Protein AF-A0A7C5TLY7-F1 (afdb_monomer_lite)

pLDDT: mean 84.55, std 11.21, range [26.48, 98.06]

Secondary structure (DSSP, 8-state):
--TTHHHHHHHHHHEEETTEE-PPPSEEEE-SSGGG--S--EEE-SSS-----SEEEE-TT--SEEEE-SSEEEEETT-BHHHHHHH-TTBS----TTSBHHHHHHHT---TTHHHHSSHHHHEEEEEEEETTEEEEESPPTT-EEEEEEEEB--S--EEEEEEES-HHHHHHHHHHHHH-SS---SEEEEEEETTEEEEEEEE-GGGHHHHHHHHTTS---EE---SSS--TTTTT--SEEEEEEEEGGGGGGGHHHHT-TT-EEEEEE-SSEEEEEEEESS-----TT-EE-TTSPPTTS--TTTT-----HHHHH-HHHHHHT-GGGSHHHHHHHTTSTT--GGGG-------HHHHH-TT---HHHHHHHH-------------PPPPSEEEEEEHHHHTTTHHHHHHHHHHHHHTT--PEEEEESS-HHHHHHHTS--HHHHHHHTT-SEEEES-HHHHHHHHTTS-GGGEEEHHHHHHHHHHHH-TT--EE--GGG--TTPPP--HHHHHHH----------SEES-HHHHHHH-PPBHHHHHHHHHHHHHHHHHHHHHHHHHHHHHHHHTSHHHHHHTTTT-HHHHHHHHHHHHHHHTTTS-HHHHHHHHHHHHHH----HHHHHHHHHHHHHHHH--

Radius of gyration: 35.43 Å; chains: 1; bounding box: 107×59×81 Å

Structure (mmCIF, N/CA/C/O backbone):
data_AF-A0A7C5TLY7-F1
#
_entry.id   AF-A0A7C5TLY7-F1
#
loop_
_atom_site.group_PDB
_atom_site.id
_atom_site.type_symbol
_atom_site.label_atom_id
_atom_site.label_alt_id
_atom_site.label_comp_id
_atom_site.label_asym_id
_atom_site.label_entity_id
_atom_site.label_seq_id
_atom_site.pdbx_PDB_ins_code
_atom_site.Cartn_x
_atom_site.Cartn_y
_atom_site.Cartn_z
_atom_site.occupancy
_atom_site.B_iso_or_equiv
_atom_site.auth_seq_id
_atom_site.auth_comp_id
_atom_site.auth_asym_id
_atom_site.auth_atom_id
_atom_site.pdbx_PDB_model_num
ATOM 1 N N . MET A 1 1 ? -10.558 24.326 1.376 1.00 35.31 1 MET A N 1
ATOM 2 C CA . MET A 1 1 ? -9.229 23.763 1.698 1.00 35.31 1 MET A CA 1
ATOM 3 C C . MET A 1 1 ? -8.296 24.940 1.876 1.00 35.31 1 MET A C 1
ATOM 5 O O . MET A 1 1 ? -8.363 25.854 1.062 1.00 35.31 1 MET A O 1
ATOM 9 N N . SER A 1 2 ? -7.577 25.004 2.993 1.00 26.48 2 SER A N 1
ATOM 10 C CA . SER A 1 2 ? -6.735 26.161 3.307 1.00 26.48 2 SER A CA 1
ATOM 11 C C . SER A 1 2 ? -5.503 26.171 2.396 1.00 26.48 2 SER A C 1
ATOM 13 O O . SER A 1 2 ? -5.090 25.122 1.907 1.00 26.48 2 SER A O 1
ATOM 15 N N . ALA A 1 3 ? -4.905 27.339 2.152 1.00 28.67 3 ALA A N 1
ATOM 16 C CA . ALA A 1 3 ? -3.734 27.480 1.280 1.00 28.67 3 ALA A CA 1
ATOM 17 C C . ALA A 1 3 ? -2.500 26.662 1.738 1.00 28.67 3 ALA A C 1
ATOM 19 O O . ALA A 1 3 ? -1.598 26.437 0.935 1.00 28.67 3 ALA A O 1
ATOM 20 N N . ASN A 1 4 ? -2.484 26.164 2.983 1.00 44.75 4 ASN A N 1
ATOM 21 C CA . ASN A 1 4 ? -1.400 25.342 3.530 1.00 44.75 4 ASN A CA 1
ATOM 22 C C . ASN A 1 4 ? -1.523 23.844 3.189 1.00 44.75 4 ASN A C 1
ATOM 24 O O . ASN A 1 4 ? -0.493 23.181 3.055 1.00 44.75 4 ASN A O 1
ATOM 28 N N . ASP A 1 5 ? -2.739 23.323 2.964 1.00 48.47 5 ASP A N 1
ATOM 29 C CA . ASP A 1 5 ? -2.982 21.889 2.701 1.00 48.47 5 ASP A CA 1
ATOM 30 C C . ASP A 1 5 ? -2.356 21.413 1.369 1.00 48.47 5 ASP A C 1
ATOM 32 O O . ASP A 1 5 ? -2.037 20.239 1.192 1.00 48.47 5 ASP A O 1
ATOM 36 N N . ASN A 1 6 ? -2.134 22.331 0.419 1.00 60.34 6 ASN A N 1
ATOM 37 C CA . ASN A 1 6 ? -1.507 22.015 -0.869 1.00 60.34 6 ASN A CA 1
ATOM 38 C C . ASN A 1 6 ? 0.019 21.844 -0.779 1.00 60.34 6 ASN A C 1
ATOM 40 O O . ASN A 1 6 ? 0.610 21.280 -1.694 1.00 60.34 6 ASN A O 1
ATOM 44 N N . SER A 1 7 ? 0.676 22.316 0.285 1.00 73.69 7 SER A N 1
ATOM 45 C CA . SER A 1 7 ? 2.145 22.331 0.344 1.00 73.69 7 SER A CA 1
ATOM 46 C C . SER A 1 7 ? 2.754 20.926 0.422 1.00 73.69 7 SER A C 1
ATOM 48 O O . SER A 1 7 ? 3.682 20.627 -0.325 1.00 73.69 7 SER A O 1
ATOM 50 N N . LEU A 1 8 ? 2.198 20.040 1.258 1.00 80.19 8 LEU A N 1
ATOM 51 C CA . LEU A 1 8 ? 2.681 18.663 1.422 1.00 80.19 8 LEU A CA 1
ATOM 52 C C . LEU A 1 8 ? 2.374 17.790 0.203 1.00 80.19 8 LEU A C 1
ATOM 54 O O . LEU A 1 8 ? 3.211 16.989 -0.211 1.00 80.19 8 LEU A O 1
ATOM 58 N N . GLU A 1 9 ? 1.194 17.962 -0.396 1.00 85.31 9 GLU A N 1
ATOM 59 C CA . GLU A 1 9 ? 0.837 17.260 -1.630 1.00 85.31 9 GLU A CA 1
ATOM 60 C C . GLU A 1 9 ? 1.815 17.636 -2.749 1.00 85.31 9 GLU A C 1
ATOM 62 O O . GLU A 1 9 ? 2.438 16.750 -3.331 1.00 85.31 9 GLU A O 1
ATOM 67 N N . LEU A 1 10 ? 2.026 18.935 -3.001 1.00 88.69 10 LEU A N 1
ATOM 68 C CA . LEU A 1 10 ? 2.989 19.406 -4.003 1.00 88.69 10 LEU A CA 1
ATOM 69 C C . LEU A 1 10 ? 4.418 18.950 -3.669 1.00 88.69 10 LEU A C 1
ATOM 71 O O . LEU A 1 10 ? 5.138 18.508 -4.565 1.00 88.69 10 LEU A O 1
ATOM 75 N N . ALA A 1 11 ? 4.810 18.975 -2.390 1.00 87.12 11 ALA A N 1
ATOM 76 C CA . ALA A 1 11 ? 6.099 18.466 -1.930 1.00 87.12 11 ALA A CA 1
ATOM 77 C C . ALA A 1 11 ? 6.340 17.010 -2.312 1.00 87.12 11 ALA A C 1
ATOM 79 O O . ALA A 1 11 ? 7.421 16.679 -2.798 1.00 87.12 11 ALA A O 1
ATOM 80 N N . PHE A 1 12 ? 5.335 16.147 -2.180 1.00 88.56 12 PHE A N 1
ATOM 81 C CA . PHE A 1 12 ? 5.493 14.757 -2.584 1.00 88.56 12 PHE A CA 1
ATOM 82 C C . PHE A 1 12 ? 5.799 14.606 -4.074 1.00 88.56 12 PHE A C 1
ATOM 84 O O . PHE A 1 12 ? 6.641 13.793 -4.449 1.00 88.56 12 PHE A O 1
ATOM 91 N N . TYR A 1 13 ? 5.168 15.394 -4.943 1.00 90.62 13 TYR A N 1
ATOM 92 C CA . TYR A 1 13 ? 5.462 15.330 -6.377 1.00 90.62 13 TYR A CA 1
ATOM 93 C C . TYR A 1 13 ? 6.827 15.924 -6.744 1.00 90.62 13 TYR A C 1
ATOM 95 O O . TYR A 1 13 ? 7.353 15.591 -7.805 1.00 90.62 13 TYR A O 1
ATOM 103 N N . GLY A 1 14 ? 7.433 16.721 -5.858 1.00 88.94 14 GLY A N 1
ATOM 104 C CA . GLY A 1 14 ? 8.841 17.112 -5.947 1.00 88.94 14 GLY A CA 1
ATOM 105 C C . GLY A 1 14 ? 9.812 15.944 -5.730 1.00 88.94 14 GLY A C 1
ATOM 106 O O . GLY A 1 14 ? 10.929 15.976 -6.243 1.00 88.94 14 GLY A O 1
ATOM 107 N N . LEU A 1 15 ? 9.407 14.872 -5.041 1.00 89.06 15 LEU A N 1
ATOM 108 C CA . LEU A 1 15 ? 10.236 13.683 -4.835 1.00 89.06 15 LEU A CA 1
ATOM 109 C C . LEU A 1 15 ? 10.313 12.850 -6.123 1.00 89.06 15 LEU A C 1
ATOM 111 O O . LEU A 1 15 ? 9.404 12.074 -6.425 1.00 89.06 15 LEU A O 1
ATOM 115 N N . LEU A 1 16 ? 11.386 13.006 -6.899 1.00 88.62 16 LEU A N 1
ATOM 116 C CA . LEU A 1 16 ? 11.549 12.373 -8.215 1.00 88.62 16 LEU A CA 1
ATOM 117 C C . LEU A 1 16 ? 11.904 10.888 -8.116 1.00 88.62 16 LEU A C 1
ATOM 119 O O . LEU A 1 16 ? 11.480 10.112 -8.963 1.00 88.62 16 LEU A O 1
ATOM 123 N N . ASN A 1 17 ? 12.666 10.509 -7.093 1.00 89.06 17 ASN A N 1
ATOM 124 C CA . ASN A 1 17 ? 12.927 9.134 -6.663 1.00 89.06 17 ASN A CA 1
ATOM 125 C C . ASN A 1 17 ? 13.324 9.148 -5.175 1.00 89.06 17 ASN A C 1
ATOM 127 O O . ASN A 1 17 ? 13.222 10.188 -4.527 1.00 89.06 17 ASN A O 1
ATOM 131 N N . LYS A 1 18 ? 13.778 8.025 -4.607 1.00 87.06 18 LYS A N 1
ATOM 132 C CA . LYS A 1 18 ? 14.022 7.919 -3.154 1.00 87.06 18 LYS A CA 1
ATOM 133 C C . LYS A 1 18 ? 15.188 8.778 -2.666 1.00 87.06 18 LYS A C 1
ATOM 135 O O . LYS A 1 18 ? 15.252 9.093 -1.478 1.00 87.06 18 LYS A O 1
ATOM 140 N N . THR A 1 19 ? 16.097 9.167 -3.555 1.00 86.44 19 THR A N 1
ATOM 141 C CA . THR A 1 19 ? 17.291 9.942 -3.206 1.00 86.44 19 THR A CA 1
ATOM 142 C C . THR A 1 19 ? 17.411 11.256 -3.975 1.00 86.44 19 THR A C 1
ATOM 144 O O . THR A 1 19 ? 18.463 11.892 -3.953 1.00 86.44 19 THR A O 1
ATOM 147 N N . ARG A 1 20 ? 16.361 11.681 -4.686 1.00 86.62 20 ARG A N 1
ATOM 148 C CA . ARG A 1 20 ? 16.367 12.906 -5.487 1.00 86.62 20 ARG A CA 1
ATOM 149 C C . ARG A 1 20 ? 15.086 13.698 -5.288 1.00 86.62 20 ARG A C 1
ATOM 151 O O . ARG A 1 20 ? 13.998 13.257 -5.657 1.00 86.62 20 ARG A O 1
ATOM 158 N N . PHE A 1 21 ? 15.254 14.919 -4.796 1.00 87.06 21 PHE A N 1
ATOM 159 C CA . PHE A 1 21 ? 14.197 15.914 -4.694 1.00 87.06 21 PHE A CA 1
ATOM 160 C C . PHE A 1 21 ? 14.396 16.983 -5.776 1.00 87.06 21 PHE A C 1
ATOM 162 O O . PHE A 1 21 ? 15.468 17.576 -5.893 1.00 87.06 21 PHE A O 1
ATOM 169 N N . GLY A 1 22 ? 13.392 17.164 -6.627 1.00 86.75 22 GLY A N 1
ATOM 170 C CA . GLY A 1 22 ? 13.337 18.182 -7.669 1.00 86.75 22 GLY A CA 1
ATOM 171 C C . GLY A 1 22 ? 12.636 19.463 -7.202 1.00 86.75 22 GLY A C 1
ATOM 172 O O . GLY A 1 22 ? 12.257 19.581 -6.037 1.00 86.75 22 GLY A O 1
ATOM 173 N N . PRO A 1 23 ? 12.445 20.440 -8.105 1.00 87.56 23 PRO A N 1
ATOM 174 C CA . PRO A 1 23 ? 11.638 21.617 -7.806 1.00 87.56 23 PRO A CA 1
ATOM 175 C C . PRO A 1 23 ? 10.185 21.224 -7.512 1.00 87.56 23 PRO A C 1
ATOM 177 O O . PRO A 1 23 ? 9.646 20.295 -8.117 1.00 87.56 23 PRO A O 1
ATOM 180 N N . LEU A 1 24 ? 9.549 21.961 -6.600 1.00 89.44 24 LEU A N 1
ATOM 181 C CA . LEU A 1 24 ? 8.135 21.778 -6.288 1.00 89.44 24 LEU A CA 1
ATOM 182 C C . LEU A 1 24 ? 7.269 22.162 -7.495 1.00 89.44 24 LEU A C 1
ATOM 184 O O . LEU A 1 24 ? 7.460 23.253 -8.044 1.00 89.44 24 LEU A O 1
ATOM 188 N N . PRO A 1 25 ? 6.297 21.326 -7.895 1.00 92.19 25 PRO A N 1
ATOM 189 C CA . PRO A 1 25 ? 5.330 21.731 -8.896 1.00 92.19 25 PRO A CA 1
ATOM 190 C C . PRO A 1 25 ? 4.459 22.870 -8.365 1.00 92.19 25 PRO A C 1
ATOM 192 O O . PRO A 1 25 ? 4.161 22.958 -7.174 1.00 92.19 25 PRO A O 1
ATOM 195 N N . LYS A 1 26 ? 3.999 23.725 -9.276 1.00 92.75 26 LYS A N 1
ATOM 196 C CA . LYS A 1 26 ? 2.986 24.749 -8.996 1.00 92.75 26 LYS A CA 1
ATOM 197 C C . LYS A 1 26 ? 1.581 24.150 -8.986 1.00 92.75 26 LYS A C 1
ATOM 199 O O . LYS A 1 26 ? 0.688 24.685 -8.332 1.00 92.75 26 LYS A O 1
ATOM 204 N N . LYS A 1 27 ? 1.373 23.061 -9.734 1.00 93.06 27 LYS A N 1
ATOM 205 C CA . LYS A 1 27 ? 0.065 22.439 -9.936 1.00 93.06 27 LYS A CA 1
ATOM 206 C C . LYS A 1 27 ? 0.186 20.931 -10.124 1.00 93.06 27 LYS A C 1
ATOM 208 O O . LYS A 1 27 ? 1.046 20.459 -10.860 1.00 93.06 27 LYS A O 1
ATOM 213 N N . VAL A 1 28 ? -0.734 20.192 -9.512 1.00 93.00 28 VAL A N 1
ATOM 214 C CA . VAL A 1 28 ? -0.932 18.757 -9.746 1.00 93.00 28 VAL A CA 1
ATOM 215 C C . VAL A 1 28 ? -2.353 18.539 -10.254 1.00 93.00 28 VAL A C 1
ATOM 217 O O . VAL A 1 28 ? -3.309 19.047 -9.668 1.00 93.00 28 VAL A O 1
ATOM 220 N N . VAL A 1 29 ? -2.493 17.782 -11.338 1.00 93.88 29 VAL A N 1
ATOM 221 C CA . VAL A 1 29 ? -3.773 17.386 -11.931 1.00 93.88 29 VAL A CA 1
ATOM 222 C C . VAL A 1 29 ? -3.939 15.884 -11.741 1.00 93.88 29 VAL A C 1
ATOM 224 O O . VAL A 1 29 ? -3.184 15.107 -12.318 1.00 93.88 29 VAL A O 1
ATOM 227 N N . LYS A 1 30 ? -4.924 15.469 -10.938 1.00 92.69 30 LYS A N 1
ATOM 228 C CA . LYS A 1 30 ? -5.312 14.055 -10.825 1.00 92.69 30 LYS A CA 1
ATOM 229 C C . LYS A 1 30 ? -6.081 13.661 -12.080 1.00 92.69 30 LYS A C 1
ATOM 231 O O . LYS A 1 30 ? -7.150 14.215 -12.328 1.00 92.69 30 LYS A O 1
ATOM 236 N N . VAL A 1 31 ? -5.524 12.751 -12.871 1.00 94.00 31 VAL A N 1
ATOM 237 C CA . VAL A 1 31 ? -6.080 12.385 -14.175 1.00 94.00 31 VAL A CA 1
ATOM 238 C C . VAL A 1 31 ? -7.080 11.249 -14.022 1.00 94.00 31 VAL A C 1
ATOM 240 O O . VAL A 1 31 ? -6.763 10.172 -13.523 1.00 94.00 31 VAL A O 1
ATOM 243 N N . SER A 1 32 ? -8.288 11.488 -14.512 1.00 89.38 32 SER A N 1
ATOM 244 C CA . SER A 1 32 ? -9.368 10.505 -14.614 1.00 89.38 32 SER A CA 1
ATOM 245 C C . SER A 1 32 ? -9.786 10.255 -16.065 1.00 89.38 32 SER A C 1
ATOM 247 O O . SER A 1 32 ? -10.330 9.199 -16.389 1.00 89.38 32 SER A O 1
ATOM 249 N N . SER A 1 33 ? -9.505 11.213 -16.952 1.00 90.00 33 SER A N 1
ATOM 250 C CA . SER A 1 33 ? -9.880 11.190 -18.360 1.00 90.00 33 SER A CA 1
ATOM 251 C C . SER A 1 33 ? -8.874 11.947 -19.230 1.00 90.00 33 SER A C 1
ATOM 253 O O . SER A 1 33 ? -8.127 12.800 -18.756 1.00 90.00 33 SER A O 1
ATOM 255 N N . GLU A 1 34 ? -8.908 11.702 -20.539 1.00 85.56 34 GLU A N 1
ATOM 256 C CA . GLU A 1 34 ? -8.089 12.435 -21.517 1.00 85.56 34 GLU A CA 1
ATOM 257 C C . GLU A 1 34 ? -8.422 13.939 -21.572 1.00 85.56 34 GLU A C 1
ATOM 259 O O . GLU A 1 34 ? -7.582 14.746 -21.958 1.00 85.56 34 GLU A O 1
ATOM 264 N N . SER A 1 35 ? -9.620 14.346 -21.137 1.00 88.25 35 SER A N 1
ATOM 265 C CA . SER A 1 35 ? -10.027 15.760 -21.102 1.00 88.25 35 SER A CA 1
ATOM 266 C C . SER A 1 35 ? -9.387 16.578 -19.970 1.00 88.25 35 SER A C 1
ATOM 268 O O . SER A 1 35 ? -9.489 17.808 -19.955 1.00 88.25 35 SER A O 1
ATOM 270 N N . ASP A 1 36 ? -8.705 15.914 -19.032 1.00 92.00 36 ASP A N 1
ATOM 271 C CA . ASP A 1 36 ? -8.017 16.576 -17.920 1.00 92.00 36 ASP A CA 1
ATOM 272 C C . ASP A 1 36 ? -6.729 17.290 -18.378 1.00 92.00 36 ASP A C 1
ATOM 274 O O . ASP A 1 36 ? -6.246 18.198 -17.697 1.00 92.00 36 ASP A O 1
ATOM 278 N N . PHE A 1 37 ? -6.206 16.935 -19.558 1.00 90.12 37 PHE A N 1
ATOM 279 C CA . PHE A 1 37 ? -5.012 17.526 -20.158 1.00 90.12 37 PHE A CA 1
ATOM 280 C C . PHE A 1 37 ? -5.335 18.835 -20.877 1.00 90.12 37 PHE A C 1
ATOM 282 O O . PHE A 1 37 ? -6.024 18.853 -21.895 1.00 90.12 37 PHE A O 1
ATOM 289 N N . LYS A 1 38 ? -4.832 19.948 -20.336 1.00 87.00 38 LYS A N 1
ATOM 290 C CA . LYS A 1 38 ? -5.176 21.307 -20.803 1.00 87.00 38 LYS A CA 1
ATOM 291 C C . LYS A 1 38 ? -3.969 22.178 -21.125 1.00 87.00 38 LYS A C 1
ATOM 293 O O . LYS A 1 38 ? -4.093 23.152 -21.856 1.00 87.00 38 LYS A O 1
ATOM 298 N N . GLU A 1 39 ? -2.818 21.843 -20.562 1.00 90.56 39 GLU A N 1
ATOM 299 C CA . GLU A 1 39 ? -1.574 22.603 -20.674 1.00 90.56 39 GLU A CA 1
ATOM 300 C C . GLU A 1 39 ? -0.368 21.659 -20.653 1.00 90.56 39 GLU A C 1
ATOM 302 O O . GLU A 1 39 ? -0.497 20.491 -20.276 1.00 90.56 39 GLU A O 1
ATOM 307 N N . GLU A 1 40 ? 0.803 22.156 -21.050 1.00 90.81 40 GLU A N 1
ATOM 308 C CA . GLU A 1 40 ? 2.047 21.389 -20.967 1.00 90.81 40 GLU A CA 1
ATOM 309 C C . GLU A 1 40 ? 2.375 21.012 -19.519 1.00 90.81 40 GLU A C 1
ATOM 311 O O . GLU A 1 40 ? 2.157 21.782 -18.584 1.00 90.81 40 GLU A O 1
ATOM 316 N N . GLY A 1 41 ? 2.928 19.818 -19.335 1.00 93.38 41 GLY A N 1
ATOM 317 C CA . GLY A 1 41 ? 3.282 19.305 -18.021 1.00 93.38 41 GLY A CA 1
ATOM 318 C C . GLY A 1 41 ? 4.065 18.008 -18.118 1.00 93.38 41 GLY A C 1
ATOM 319 O O . GLY A 1 41 ? 4.460 17.579 -19.200 1.00 93.38 41 GLY A O 1
ATOM 320 N N . VAL A 1 42 ? 4.280 17.374 -16.971 1.00 94.56 42 VAL A N 1
ATOM 321 C CA . VAL A 1 42 ? 5.023 16.116 -16.862 1.00 94.56 42 VAL A CA 1
ATOM 322 C C . VAL A 1 42 ? 4.191 15.043 -16.163 1.00 94.56 42 VAL A C 1
ATOM 324 O O . VAL A 1 42 ? 3.345 15.377 -15.332 1.00 94.56 42 VAL A O 1
ATOM 327 N N . PRO A 1 43 ? 4.395 13.753 -16.466 1.00 94.88 43 PRO A N 1
ATOM 328 C CA . PRO A 1 43 ? 3.597 12.694 -15.871 1.00 94.88 43 PRO A CA 1
ATOM 329 C C . PRO A 1 43 ? 4.174 12.175 -14.548 1.00 94.88 43 PRO A C 1
ATOM 331 O O . PRO A 1 43 ? 5.388 12.157 -14.324 1.00 94.88 43 PRO A O 1
ATOM 334 N N . ARG A 1 44 ? 3.289 11.651 -13.697 1.00 94.50 44 ARG A N 1
ATOM 335 C CA . ARG A 1 44 ? 3.612 10.798 -12.549 1.00 94.50 44 ARG A CA 1
ATOM 336 C C . ARG A 1 44 ? 2.815 9.504 -12.660 1.00 94.50 44 ARG A C 1
ATOM 338 O O . ARG A 1 44 ? 1.607 9.517 -12.456 1.00 94.50 44 ARG A O 1
ATOM 345 N N . PHE A 1 45 ? 3.479 8.393 -12.967 1.00 94.06 45 PHE A N 1
ATOM 346 C CA . PHE A 1 45 ? 2.797 7.101 -13.100 1.00 94.06 45 PHE A CA 1
ATOM 347 C C . PHE A 1 45 ? 2.879 6.237 -11.844 1.00 94.06 45 PHE A C 1
ATOM 349 O O . PHE A 1 45 ? 2.008 5.405 -11.618 1.00 94.06 45 PHE A O 1
ATOM 356 N N . GLU A 1 46 ? 3.902 6.434 -11.010 1.00 92.19 46 GLU A N 1
ATOM 357 C CA . GLU A 1 46 ? 4.104 5.677 -9.778 1.00 92.19 46 GLU A CA 1
ATOM 358 C C . GLU A 1 46 ? 4.517 6.584 -8.619 1.00 92.19 46 GLU A C 1
ATOM 360 O O . GLU A 1 46 ? 4.916 7.733 -8.781 1.00 92.19 46 GLU A O 1
ATOM 365 N N . ASN A 1 47 ? 4.453 6.053 -7.404 1.00 90.56 47 ASN A N 1
ATOM 366 C CA . ASN A 1 47 ? 4.886 6.763 -6.202 1.00 90.56 47 ASN A CA 1
ATOM 367 C C . ASN A 1 47 ? 6.407 6.903 -6.096 1.00 90.56 47 ASN A C 1
ATOM 369 O O . ASN A 1 47 ? 6.877 7.859 -5.491 1.00 90.56 47 ASN A O 1
ATOM 373 N N . PHE A 1 48 ? 7.167 5.973 -6.669 1.00 88.56 48 PHE A N 1
ATOM 374 C CA . PHE A 1 48 ? 8.617 5.861 -6.481 1.00 88.56 48 PHE A CA 1
ATOM 375 C C . PHE A 1 48 ? 9.463 6.526 -7.571 1.00 88.56 48 PHE A C 1
ATOM 377 O O . PHE A 1 48 ? 10.674 6.628 -7.398 1.00 88.56 48 PHE A O 1
ATOM 384 N N . ARG A 1 49 ? 8.856 6.963 -8.681 1.00 88.62 49 ARG A N 1
ATOM 385 C CA . ARG A 1 49 ? 9.559 7.637 -9.779 1.00 88.62 49 ARG A CA 1
ATOM 386 C C . ARG A 1 49 ? 8.692 8.712 -10.430 1.00 88.62 49 ARG A C 1
ATOM 388 O O . ARG A 1 49 ? 7.495 8.514 -10.621 1.00 88.62 49 ARG A O 1
ATOM 395 N N . GLY A 1 50 ? 9.291 9.846 -10.776 1.00 89.31 50 GLY A N 1
ATOM 396 C CA . GLY A 1 50 ? 8.613 10.969 -11.421 1.00 89.31 50 GLY A CA 1
ATOM 397 C C . GLY A 1 50 ? 9.559 11.872 -12.203 1.00 89.31 50 GLY A C 1
ATOM 398 O O . GLY A 1 50 ? 10.779 11.732 -12.136 1.00 89.31 50 GLY A O 1
ATOM 399 N N . ALA A 1 51 ? 8.978 12.808 -12.950 1.00 91.25 51 ALA A N 1
ATOM 400 C CA . ALA A 1 51 ? 9.703 13.814 -13.717 1.00 91.25 51 ALA A CA 1
ATOM 401 C C . ALA A 1 51 ? 9.511 15.220 -13.114 1.00 91.25 51 ALA A C 1
ATOM 403 O O . ALA A 1 51 ? 8.438 15.506 -12.582 1.00 91.25 51 ALA A O 1
ATOM 404 N N . PRO A 1 52 ? 10.529 16.099 -13.179 1.00 91.62 52 PRO A N 1
ATOM 405 C CA . PRO A 1 52 ? 10.417 17.468 -12.684 1.00 91.62 52 PRO A CA 1
ATOM 406 C C . PRO A 1 52 ? 9.623 18.347 -13.659 1.00 91.62 52 PRO A C 1
ATOM 408 O O . PRO A 1 52 ? 9.887 18.326 -14.859 1.00 91.62 52 PRO A O 1
ATOM 411 N N . GLY A 1 53 ? 8.698 19.162 -13.147 1.00 92.50 53 GLY A N 1
ATOM 412 C CA . GLY A 1 53 ? 7.925 20.111 -13.953 1.00 92.50 53 GLY A CA 1
ATOM 413 C C . GLY A 1 53 ? 7.006 20.999 -13.112 1.00 92.50 53 GLY A C 1
ATOM 414 O O . GLY A 1 53 ? 6.709 20.679 -11.964 1.00 92.50 53 GLY A O 1
ATOM 415 N N . GLU A 1 54 ? 6.559 22.127 -13.674 1.00 93.62 54 GLU A N 1
ATOM 416 C CA . GLU A 1 54 ? 5.655 23.053 -12.970 1.00 93.62 54 GLU A CA 1
ATOM 417 C C . GLU A 1 54 ? 4.225 22.506 -12.848 1.00 93.62 54 GLU A C 1
ATOM 419 O O . GLU A 1 54 ? 3.557 22.747 -11.841 1.00 93.62 54 GLU A O 1
ATOM 424 N N . VAL A 1 55 ? 3.769 21.760 -13.858 1.00 94.44 55 VAL A N 1
ATOM 425 C CA . VAL A 1 55 ? 2.475 21.071 -13.884 1.00 94.44 55 VAL A CA 1
ATOM 426 C C . VAL A 1 55 ? 2.736 19.573 -13.929 1.00 94.44 55 VAL A C 1
ATOM 428 O O . VAL A 1 55 ? 3.407 19.088 -14.840 1.00 94.44 55 VAL A O 1
ATOM 431 N N . VAL A 1 56 ? 2.204 18.840 -12.955 1.00 95.19 56 VAL A N 1
ATOM 432 C CA . VAL A 1 56 ? 2.330 17.381 -12.872 1.00 95.19 56 VAL A CA 1
ATOM 433 C C . VAL A 1 56 ? 0.968 16.733 -13.092 1.00 95.19 56 VAL A C 1
ATOM 435 O O . VAL A 1 56 ? 0.009 17.035 -12.386 1.00 95.19 56 VAL A O 1
ATOM 438 N N . TYR A 1 57 ? 0.888 15.816 -14.049 1.00 95.44 57 TYR A N 1
ATOM 439 C CA . TYR A 1 57 ? -0.275 14.969 -14.288 1.00 95.44 57 TYR A CA 1
ATOM 440 C C . TYR A 1 57 ? -0.107 13.649 -13.536 1.00 95.44 57 TYR A C 1
ATOM 442 O O . TYR A 1 57 ? 0.737 12.823 -13.885 1.00 95.44 57 TYR A O 1
ATOM 450 N N . ASP A 1 58 ? -0.901 13.455 -12.488 1.00 94.56 58 ASP A N 1
ATOM 451 C CA . ASP A 1 58 ? -0.929 12.226 -11.704 1.00 94.56 58 ASP A CA 1
ATOM 452 C C . ASP A 1 58 ? -1.784 11.164 -12.400 1.00 94.56 58 ASP A C 1
ATOM 454 O O . ASP A 1 58 ? -3.007 11.278 -12.479 1.00 94.56 58 ASP A O 1
ATOM 458 N N . LEU A 1 59 ? -1.106 10.139 -12.913 1.00 95.31 59 LEU A N 1
ATOM 459 C CA . LEU A 1 59 ? -1.648 9.063 -13.740 1.00 95.31 59 LEU A CA 1
ATOM 460 C C . LEU A 1 59 ? -1.747 7.729 -12.998 1.00 95.31 59 LEU A C 1
ATOM 462 O O . LEU A 1 59 ? -2.133 6.735 -13.609 1.00 95.31 59 LEU A O 1
ATOM 466 N N . ARG A 1 60 ? -1.431 7.687 -11.696 1.00 92.25 60 ARG A N 1
ATOM 467 C CA . ARG A 1 60 ? -1.460 6.448 -10.894 1.00 92.25 60 ARG A CA 1
ATOM 468 C C . ARG A 1 60 ? -2.830 5.762 -10.917 1.00 92.25 60 ARG A C 1
ATOM 470 O O . ARG A 1 60 ? -2.903 4.537 -10.973 1.00 92.25 60 ARG A O 1
ATOM 477 N N . ASP A 1 61 ? -3.901 6.553 -10.921 1.00 91.31 61 ASP A N 1
ATOM 478 C CA . ASP A 1 61 ? -5.281 6.056 -10.974 1.00 91.31 61 ASP A CA 1
ATOM 479 C C . ASP A 1 61 ? -5.833 5.958 -12.411 1.00 91.31 61 ASP A C 1
ATOM 481 O O . ASP A 1 61 ? -6.886 5.357 -12.638 1.00 91.31 61 ASP A O 1
ATOM 485 N N . PHE A 1 62 ? -5.106 6.467 -13.414 1.00 95.44 62 PHE A N 1
ATOM 486 C CA . PHE A 1 62 ? -5.464 6.356 -14.830 1.00 95.44 62 PHE A CA 1
ATOM 487 C C . PHE A 1 62 ? -5.023 4.999 -15.399 1.00 95.44 62 PHE A C 1
ATOM 489 O O . PHE A 1 62 ? -4.125 4.896 -16.239 1.00 95.44 62 PHE A O 1
ATOM 496 N N . LYS A 1 63 ? -5.660 3.932 -14.912 1.00 95.31 63 LYS A N 1
ATOM 497 C CA . LYS A 1 63 ? -5.314 2.534 -15.206 1.00 95.31 63 LYS A CA 1
ATOM 498 C C . LYS A 1 63 ? -6.491 1.708 -15.733 1.00 95.31 63 LYS A C 1
ATOM 500 O O . LYS A 1 63 ? -7.651 2.128 -15.669 1.00 95.31 63 LYS A O 1
ATOM 505 N N . GLY A 1 64 ? -6.180 0.533 -16.272 1.00 96.06 64 GLY A N 1
ATOM 506 C CA . GLY A 1 64 ? -7.133 -0.456 -16.768 1.00 96.06 64 GLY A CA 1
ATOM 507 C C . GLY A 1 64 ? -6.956 -0.799 -18.249 1.00 96.06 64 GLY A C 1
ATOM 508 O O . GLY A 1 64 ? -6.439 -0.010 -19.045 1.00 96.06 64 GLY A O 1
ATOM 509 N N . ILE A 1 65 ? -7.428 -1.991 -18.613 1.00 96.81 65 ILE A N 1
ATOM 510 C CA . ILE A 1 65 ? -7.508 -2.468 -19.997 1.00 96.81 65 ILE A CA 1
ATOM 511 C C . ILE A 1 65 ? -8.721 -1.822 -20.672 1.00 96.81 65 ILE A C 1
ATOM 513 O O . ILE A 1 65 ? -9.823 -1.842 -20.129 1.00 96.81 65 ILE A O 1
ATOM 517 N N . VAL A 1 66 ? -8.506 -1.234 -21.848 1.00 96.38 66 VAL A N 1
ATOM 518 C CA . VAL A 1 66 ? -9.525 -0.480 -22.596 1.00 96.38 66 VAL A CA 1
ATOM 519 C C . VAL A 1 66 ? -10.173 -1.349 -23.666 1.00 96.38 66 VAL A C 1
ATOM 521 O O . VAL A 1 66 ? -11.392 -1.362 -23.809 1.00 96.38 66 VAL A O 1
ATOM 524 N N . SER A 1 67 ? -9.356 -2.069 -24.429 1.00 97.06 67 SER A N 1
ATOM 525 C CA . SER A 1 67 ? -9.793 -2.940 -25.518 1.00 97.06 67 SER A CA 1
ATOM 526 C C . SER A 1 67 ? -8.703 -3.953 -25.845 1.00 97.06 67 SER A C 1
ATOM 528 O O . SER A 1 67 ? -7.533 -3.748 -25.521 1.00 97.06 67 SER A O 1
ATOM 530 N N . TRP A 1 68 ? -9.068 -5.059 -26.481 1.00 96.75 68 TRP A N 1
ATOM 531 C CA . TRP A 1 68 ? -8.117 -6.042 -26.984 1.00 96.75 68 TRP A CA 1
ATOM 532 C C . TRP A 1 68 ? -8.685 -6.741 -28.212 1.00 96.75 68 TRP A C 1
ATOM 534 O O . TRP A 1 68 ? -9.897 -6.829 -28.399 1.00 96.75 68 TRP A O 1
ATOM 544 N N . ASP A 1 69 ? -7.780 -7.246 -29.035 1.00 93.75 69 ASP A N 1
ATOM 545 C CA . ASP A 1 69 ? -8.071 -8.108 -30.164 1.00 93.75 69 ASP A CA 1
ATOM 546 C C . ASP A 1 69 ? -7.030 -9.238 -30.224 1.00 93.75 69 ASP A C 1
ATOM 548 O O . ASP A 1 69 ? -6.211 -9.445 -29.321 1.00 93.75 69 ASP A O 1
ATOM 552 N N . ASP A 1 70 ? -7.079 -9.999 -31.304 1.00 89.56 70 ASP A N 1
ATOM 553 C CA . ASP A 1 70 ? -6.219 -11.147 -31.563 1.00 89.56 70 ASP A CA 1
ATOM 554 C C . ASP A 1 70 ? -4.723 -10.830 -31.708 1.00 89.56 70 ASP A C 1
ATOM 556 O O . ASP A 1 70 ? -3.890 -11.738 -31.629 1.00 89.56 70 ASP A O 1
ATOM 560 N N . THR A 1 71 ? -4.393 -9.561 -31.929 1.00 93.56 71 THR A N 1
ATOM 561 C CA . THR A 1 71 ? -3.060 -9.061 -32.281 1.00 93.56 71 THR A CA 1
ATOM 562 C C . THR A 1 71 ? -2.547 -7.994 -31.318 1.00 93.56 71 THR A C 1
ATOM 564 O O . THR A 1 71 ? -1.341 -7.759 -31.264 1.00 93.56 71 THR A O 1
ATOM 567 N N . THR A 1 72 ? -3.423 -7.339 -30.555 1.00 96.62 72 THR A N 1
ATOM 568 C CA . THR A 1 72 ? -3.066 -6.226 -29.675 1.00 96.62 72 THR A CA 1
ATOM 569 C C . THR A 1 72 ? -3.931 -6.143 -28.420 1.00 96.62 72 THR A C 1
ATOM 571 O O . THR A 1 72 ? -5.055 -6.636 -28.378 1.00 96.62 72 THR A O 1
ATOM 574 N N . VAL A 1 73 ? -3.408 -5.472 -27.396 1.00 97.50 73 VAL A N 1
ATOM 575 C CA . VAL A 1 73 ? -4.145 -5.035 -26.204 1.00 97.50 73 VAL A CA 1
ATOM 576 C C . VAL A 1 73 ? -3.878 -3.551 -25.969 1.00 97.50 73 VAL A C 1
ATOM 578 O O . VAL A 1 73 ? -2.732 -3.109 -26.022 1.00 97.50 73 VAL A O 1
ATOM 581 N N . THR A 1 74 ? -4.932 -2.777 -25.729 1.00 98.06 74 THR A N 1
ATOM 582 C CA . THR A 1 74 ? -4.862 -1.345 -25.429 1.00 98.06 74 THR A CA 1
ATOM 583 C C . THR A 1 74 ? -5.107 -1.127 -23.947 1.00 98.06 74 THR A C 1
ATOM 585 O O . THR A 1 74 ? -6.132 -1.546 -23.405 1.00 98.06 74 THR A O 1
ATOM 588 N N . VAL A 1 75 ? -4.182 -0.434 -23.293 1.00 97.94 75 VAL A N 1
ATOM 589 C CA . VAL A 1 75 ? -4.241 -0.151 -21.855 1.00 97.94 75 VAL A CA 1
ATOM 590 C C . VAL A 1 75 ? -4.060 1.333 -21.587 1.00 97.94 75 VAL A C 1
ATOM 592 O O . VAL A 1 75 ? -3.415 2.039 -22.365 1.00 97.94 75 VAL A O 1
ATOM 595 N N . ARG A 1 76 ? -4.608 1.809 -20.467 1.00 97.44 76 ARG A N 1
ATOM 596 C CA . ARG A 1 76 ? -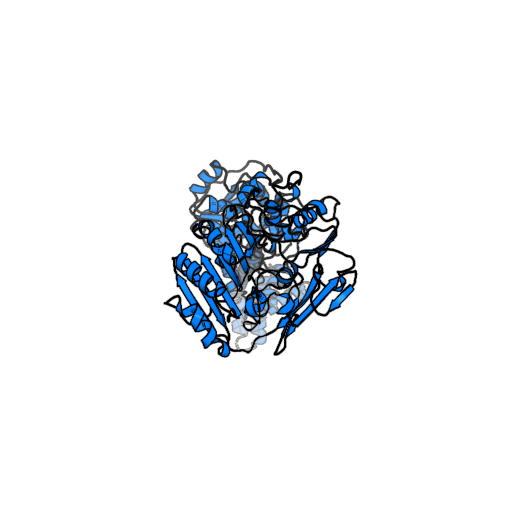4.291 3.148 -19.963 1.00 97.44 76 ARG A CA 1
ATOM 597 C C . ARG A 1 76 ? -2.876 3.187 -19.396 1.00 97.44 76 ARG A C 1
ATOM 599 O O . ARG A 1 76 ? -2.398 2.190 -18.853 1.00 97.44 76 ARG A O 1
ATOM 606 N N . ALA A 1 77 ? -2.231 4.342 -19.480 1.00 96.25 77 ALA A N 1
ATOM 607 C CA . ALA A 1 77 ? -0.818 4.506 -19.165 1.00 96.25 77 ALA A CA 1
ATOM 608 C C . ALA A 1 77 ? -0.426 4.132 -17.723 1.00 96.25 77 ALA A C 1
ATOM 610 O O . ALA A 1 77 ? 0.688 3.655 -17.523 1.00 96.25 77 ALA A O 1
ATOM 611 N N . GLY A 1 78 ? -1.322 4.286 -16.740 1.00 96.06 78 GLY A N 1
ATOM 612 C CA . GLY A 1 78 ? -1.084 3.901 -15.343 1.00 96.06 78 GLY A CA 1
ATOM 613 C C . GLY A 1 78 ? -1.205 2.398 -15.048 1.00 96.06 78 GLY A C 1
ATOM 614 O O . GLY A 1 78 ? -0.916 1.976 -13.934 1.00 96.06 78 GLY A O 1
ATOM 615 N N . THR A 1 79 ? -1.626 1.576 -16.017 1.00 97.38 79 THR A N 1
ATOM 616 C CA . THR A 1 79 ? -1.761 0.110 -15.860 1.00 97.38 79 THR A CA 1
ATOM 617 C C . THR A 1 79 ? -0.389 -0.534 -15.675 1.00 97.38 79 THR A C 1
ATOM 619 O O . THR A 1 79 ? 0.531 -0.201 -16.424 1.00 97.38 79 THR A O 1
ATOM 622 N N . THR A 1 80 ? -0.229 -1.452 -14.718 1.00 96.50 80 THR A N 1
ATOM 623 C CA . THR A 1 80 ? 1.068 -2.111 -14.456 1.00 96.50 80 THR A CA 1
ATOM 624 C C . THR A 1 80 ? 1.340 -3.283 -15.395 1.00 96.50 80 THR A C 1
ATOM 626 O O . THR A 1 80 ? 0.416 -3.903 -15.922 1.00 96.50 80 THR A O 1
ATOM 629 N N . TRP A 1 81 ? 2.613 -3.637 -15.599 1.00 96.06 81 TRP A N 1
ATOM 630 C CA . TRP A 1 81 ? 2.961 -4.835 -16.372 1.00 96.06 81 TRP A CA 1
ATOM 631 C C . TRP A 1 81 ? 2.446 -6.126 -15.726 1.00 96.06 81 TRP A C 1
ATOM 633 O O . TRP A 1 81 ? 2.074 -7.043 -16.453 1.00 96.06 81 TRP A O 1
ATOM 643 N N . GLU A 1 82 ? 2.366 -6.200 -14.394 1.00 94.69 82 GLU A N 1
ATOM 644 C CA . GLU A 1 82 ? 1.730 -7.318 -13.680 1.00 94.69 82 GLU A CA 1
ATOM 645 C C . GLU A 1 82 ? 0.251 -7.471 -14.073 1.00 94.69 82 GLU A C 1
ATOM 647 O O . GLU A 1 82 ? -0.189 -8.569 -14.424 1.00 94.69 82 GLU A O 1
ATOM 652 N N . GLU A 1 83 ? -0.508 -6.368 -14.088 1.00 95.50 83 GLU A N 1
ATOM 653 C CA . GLU A 1 83 ? -1.919 -6.352 -14.502 1.00 95.50 83 GLU A CA 1
ATOM 654 C C . GLU A 1 83 ? -2.078 -6.796 -15.969 1.00 95.50 83 GLU A C 1
ATOM 656 O O . GLU A 1 83 ? -2.988 -7.563 -16.285 1.00 95.50 83 GLU A O 1
ATOM 661 N N . VAL A 1 84 ? -1.174 -6.376 -16.862 1.00 96.25 84 VAL A N 1
ATOM 662 C CA . VAL A 1 84 ? -1.222 -6.758 -18.284 1.00 96.25 84 VAL A CA 1
ATOM 663 C C . VAL A 1 84 ? -0.841 -8.220 -18.502 1.00 96.25 84 VAL A C 1
ATOM 665 O O . VAL A 1 84 ? -1.596 -8.955 -19.132 1.00 96.25 84 VAL A O 1
ATOM 668 N N . VAL A 1 85 ? 0.315 -8.662 -17.999 1.00 93.75 85 VAL A N 1
ATOM 669 C CA . VAL A 1 85 ? 0.855 -10.006 -18.276 1.00 93.75 85 VAL A CA 1
ATOM 670 C C . VAL A 1 85 ? 0.038 -11.098 -17.584 1.00 93.75 85 VAL A C 1
ATOM 672 O O . VAL A 1 85 ? -0.064 -12.204 -18.112 1.00 93.75 85 VAL A O 1
ATOM 675 N N . SER A 1 86 ? -0.581 -10.803 -16.435 1.00 93.00 86 SER A N 1
ATOM 676 C CA . SER A 1 86 ? -1.479 -11.752 -15.762 1.00 93.00 86 SER A CA 1
ATOM 677 C C . SER A 1 86 ? -2.715 -12.097 -16.598 1.00 93.00 86 SER A C 1
ATOM 679 O O . SER A 1 86 ? -3.173 -13.237 -16.552 1.00 93.00 86 SER A O 1
ATOM 681 N N . GLN A 1 87 ? -3.226 -11.150 -17.392 1.00 94.06 87 GLN A N 1
ATOM 682 C CA . GLN A 1 87 ? -4.377 -11.371 -18.276 1.00 94.06 87 GLN A CA 1
ATOM 683 C C . GLN A 1 87 ? -3.966 -11.777 -19.696 1.00 94.06 87 GLN A C 1
ATOM 685 O O . GLN A 1 87 ? -4.632 -12.597 -20.325 1.00 94.06 87 GLN A O 1
ATOM 690 N N . PHE A 1 88 ? -2.853 -11.234 -20.190 1.00 93.00 88 PHE A N 1
ATOM 691 C CA . PHE A 1 88 ? -2.332 -11.451 -21.539 1.00 93.00 88 PHE A CA 1
ATOM 692 C C . PHE A 1 88 ? -0.870 -11.922 -21.467 1.00 93.00 88 PHE A C 1
ATOM 694 O O . PHE A 1 88 ? 0.059 -11.148 -21.715 1.00 93.00 88 PHE A O 1
ATOM 701 N N . PRO A 1 89 ? -0.623 -13.203 -21.133 1.00 89.06 89 PRO A N 1
ATOM 702 C CA . PRO A 1 89 ? 0.731 -13.747 -20.982 1.00 89.06 89 PRO A CA 1
ATOM 703 C C . PRO A 1 89 ? 1.506 -13.871 -22.306 1.00 89.06 89 PRO A C 1
ATOM 705 O O . PRO A 1 89 ? 2.664 -14.306 -22.309 1.00 89.06 89 PRO A O 1
ATOM 708 N N . ASP A 1 90 ? 0.856 -13.540 -23.422 1.00 89.88 90 ASP A N 1
ATOM 709 C CA . ASP A 1 90 ? 1.348 -13.569 -24.795 1.00 89.88 90 ASP A CA 1
ATOM 710 C C . ASP A 1 90 ? 1.732 -12.179 -25.330 1.00 89.88 90 ASP A C 1
ATOM 712 O O . ASP A 1 90 ? 2.013 -12.044 -26.516 1.00 89.88 90 ASP A O 1
ATOM 716 N N . VAL A 1 91 ? 1.768 -11.125 -24.507 1.00 92.19 91 VAL A N 1
ATOM 717 C CA . VAL A 1 91 ? 2.277 -9.819 -24.964 1.00 92.19 91 VAL A CA 1
ATOM 718 C C . VAL A 1 91 ? 3.730 -9.910 -25.445 1.00 92.19 91 VAL A C 1
ATOM 720 O O . VAL A 1 91 ? 4.570 -10.600 -24.867 1.00 92.19 91 VAL A O 1
ATOM 723 N N . ALA A 1 92 ? 4.040 -9.186 -26.522 1.00 89.12 92 ALA A N 1
ATOM 724 C CA . ALA A 1 92 ? 5.316 -9.292 -27.225 1.00 89.12 92 ALA A CA 1
ATOM 725 C C . ALA A 1 92 ? 6.515 -8.777 -26.411 1.00 89.12 92 ALA A C 1
ATOM 727 O O . ALA A 1 92 ? 7.638 -9.246 -26.618 1.00 89.12 92 ALA A O 1
ATOM 728 N N . SER A 1 93 ? 6.275 -7.824 -25.513 1.00 91.38 93 SER A N 1
ATOM 729 C CA . SER A 1 93 ? 7.274 -7.173 -24.667 1.00 91.38 93 SER A CA 1
ATOM 730 C C . SER A 1 93 ? 6.652 -6.757 -23.340 1.00 91.38 93 SER A C 1
ATOM 732 O O . SER A 1 93 ? 5.487 -6.363 -23.314 1.00 91.38 93 SER A O 1
ATOM 734 N N . TYR A 1 94 ? 7.446 -6.766 -22.275 1.00 92.38 94 TYR A N 1
ATOM 735 C CA . TYR A 1 94 ? 7.078 -6.255 -20.954 1.00 92.38 94 TYR A CA 1
ATOM 736 C C . TYR A 1 94 ? 8.326 -5.787 -20.195 1.00 92.38 94 TYR A C 1
ATOM 738 O O . TYR A 1 94 ? 9.446 -6.116 -20.594 1.00 92.38 94 TYR A O 1
ATOM 746 N N . SER A 1 95 ? 8.138 -5.029 -19.114 1.00 91.81 95 SER A N 1
ATOM 747 C CA . SER A 1 95 ? 9.206 -4.604 -18.197 1.00 91.81 95 SER A CA 1
ATOM 748 C C . SER A 1 95 ? 8.951 -5.142 -16.779 1.00 91.81 95 SER A C 1
ATOM 750 O O . SER A 1 95 ? 8.309 -6.182 -16.622 1.00 91.81 95 SER A O 1
ATOM 752 N N . VAL A 1 96 ? 9.475 -4.466 -15.755 1.00 90.25 96 VAL A N 1
ATOM 753 C CA . VAL A 1 96 ? 9.282 -4.798 -14.336 1.00 90.25 96 VAL A CA 1
ATOM 754 C C . VAL A 1 96 ? 7.790 -4.791 -13.986 1.00 90.25 96 VAL A C 1
ATOM 756 O O . VAL A 1 96 ? 7.057 -3.879 -14.359 1.00 90.25 96 VAL A O 1
ATOM 759 N N . ALA A 1 97 ? 7.344 -5.811 -13.259 1.00 92.31 97 ALA A N 1
ATOM 760 C CA . ALA A 1 97 ? 5.953 -6.116 -12.951 1.00 92.31 97 ALA A CA 1
ATOM 761 C C . ALA A 1 97 ? 5.217 -4.933 -12.303 1.00 92.31 97 ALA A C 1
ATOM 763 O O . ALA A 1 97 ? 4.123 -4.571 -12.732 1.00 92.31 97 ALA A O 1
ATOM 764 N N . GLU A 1 98 ? 5.837 -4.305 -11.301 1.00 91.75 98 GLU A N 1
ATOM 765 C CA . GLU A 1 98 ? 5.257 -3.198 -10.537 1.00 91.75 98 GLU A CA 1
ATOM 766 C C . GLU A 1 98 ? 5.314 -1.844 -11.269 1.00 91.75 98 GLU A C 1
ATOM 768 O O . GLU A 1 98 ? 4.791 -0.850 -10.763 1.00 91.75 98 GLU A O 1
ATOM 773 N N . PHE A 1 99 ? 5.954 -1.773 -12.440 1.00 94.06 99 PHE A N 1
ATOM 774 C CA . PHE A 1 99 ? 6.033 -0.553 -13.238 1.00 94.06 99 PHE A CA 1
ATOM 775 C C . PHE A 1 99 ? 4.807 -0.419 -14.134 1.00 94.06 99 PHE A C 1
ATOM 777 O O . PHE A 1 99 ? 4.299 -1.399 -14.683 1.00 94.06 99 PHE A O 1
ATOM 784 N N . SER A 1 100 ? 4.337 0.815 -14.301 1.00 96.38 100 SER A N 1
ATOM 785 C CA . SER A 1 100 ? 3.289 1.118 -15.269 1.00 96.38 100 SER A CA 1
ATOM 786 C C . SER A 1 100 ? 3.818 1.024 -16.701 1.00 96.38 100 SER A C 1
ATOM 788 O O . SER A 1 100 ? 4.975 1.357 -16.977 1.00 96.38 100 SER A O 1
ATOM 790 N N . VAL A 1 101 ? 2.961 0.621 -17.639 1.00 97.00 101 VAL A N 1
ATOM 791 C CA . VAL A 1 101 ? 3.303 0.568 -19.068 1.00 97.00 101 VAL A CA 1
ATOM 792 C C . VAL A 1 101 ? 3.691 1.964 -19.578 1.00 97.00 101 VAL A C 1
ATOM 794 O O . VAL A 1 101 ? 4.671 2.108 -20.311 1.00 97.00 101 VAL A O 1
ATOM 797 N N . GLY A 1 102 ? 2.962 3.003 -19.154 1.00 96.38 102 GLY A N 1
ATOM 798 C CA . GLY A 1 102 ? 3.240 4.396 -19.505 1.00 96.38 102 GLY A CA 1
ATOM 799 C C . GLY A 1 102 ? 4.535 4.917 -18.909 1.00 96.38 102 GLY A C 1
ATOM 800 O O . GLY A 1 102 ? 5.324 5.529 -19.626 1.00 96.38 102 GLY A O 1
ATOM 801 N N . GLY A 1 103 ? 4.804 4.602 -17.643 1.00 95.31 103 GLY A N 1
ATOM 802 C CA . GLY A 1 103 ? 6.073 4.909 -16.996 1.00 95.31 103 GLY A CA 1
ATOM 803 C C . GLY A 1 103 ? 7.236 4.239 -17.711 1.00 95.31 103 GLY A C 1
ATOM 804 O O . GLY A 1 103 ? 8.202 4.915 -18.045 1.00 95.31 103 GLY A O 1
ATOM 805 N N . SER A 1 104 ? 7.123 2.952 -18.052 1.00 94.75 104 SER A N 1
ATOM 806 C CA . SER A 1 104 ? 8.178 2.259 -18.796 1.00 94.75 104 SER A CA 1
ATOM 807 C C . SER A 1 104 ? 8.449 2.852 -20.167 1.00 94.75 104 SER A C 1
ATOM 809 O O . SER A 1 104 ? 9.605 2.930 -20.583 1.00 94.75 104 SER A O 1
ATOM 811 N N . LEU A 1 105 ? 7.409 3.313 -20.859 1.00 95.38 105 LEU A N 1
ATOM 812 C CA . LEU A 1 105 ? 7.561 3.994 -22.138 1.00 95.38 105 LEU A CA 1
ATOM 813 C C . LEU A 1 105 ? 8.221 5.368 -21.979 1.00 95.38 105 LEU A C 1
ATOM 815 O O . LEU A 1 105 ? 9.150 5.686 -22.721 1.00 95.38 105 LEU A O 1
ATOM 819 N N . TYR A 1 106 ? 7.758 6.160 -21.011 1.00 94.50 106 TYR A N 1
ATOM 820 C CA . TYR A 1 106 ? 8.233 7.520 -20.763 1.00 94.50 106 TYR A CA 1
ATOM 821 C C . TYR A 1 106 ? 9.687 7.553 -20.283 1.00 94.50 106 TYR A C 1
ATOM 823 O O . TYR A 1 106 ? 10.489 8.348 -20.766 1.00 94.50 106 TYR A O 1
ATOM 831 N N . PHE A 1 107 ? 10.031 6.666 -19.352 1.00 91.88 107 PHE A N 1
ATOM 832 C CA . PHE A 1 107 ? 11.354 6.581 -18.747 1.00 91.88 107 PHE A CA 1
ATOM 833 C C . PHE A 1 107 ? 12.353 5.754 -19.567 1.00 91.88 107 PHE A C 1
ATOM 835 O O . PHE A 1 107 ? 13.554 5.821 -19.313 1.00 91.88 107 PHE A O 1
ATOM 842 N N . GLY A 1 108 ? 11.879 5.030 -20.586 1.00 90.50 108 GLY A N 1
ATOM 843 C CA . GLY A 1 108 ? 12.731 4.224 -21.457 1.00 90.50 108 GLY A CA 1
ATOM 844 C C . GLY A 1 108 ? 13.266 2.971 -20.770 1.00 90.50 108 GLY A C 1
ATOM 845 O O . GLY A 1 108 ? 14.426 2.609 -20.976 1.00 90.50 108 GLY A O 1
ATOM 846 N N . ASP A 1 109 ? 12.431 2.319 -19.958 1.00 89.94 109 ASP A N 1
ATOM 847 C CA . ASP A 1 109 ? 12.820 1.114 -19.232 1.00 89.94 109 ASP A CA 1
ATOM 848 C C . ASP A 1 109 ? 13.244 -0.011 -20.193 1.00 89.94 109 ASP A C 1
ATOM 850 O O . ASP A 1 109 ? 12.691 -0.155 -21.293 1.00 89.94 109 ASP A O 1
ATOM 854 N N . PRO A 1 110 ? 14.190 -0.866 -19.772 1.00 88.12 110 PRO A N 1
ATOM 855 C CA . PRO A 1 110 ? 14.513 -2.073 -20.511 1.00 88.12 110 PRO A CA 1
ATOM 856 C C . PRO A 1 110 ? 13.313 -3.030 -20.565 1.00 88.12 110 PRO A C 1
ATOM 858 O O . PRO A 1 110 ? 12.526 -3.132 -19.620 1.00 88.12 110 PRO A O 1
ATOM 861 N N . ILE A 1 111 ? 13.201 -3.765 -21.672 1.00 90.81 111 ILE A N 1
ATOM 862 C CA . ILE A 1 111 ? 12.092 -4.691 -21.922 1.00 90.81 111 ILE A CA 1
ATOM 863 C C . ILE A 1 111 ? 12.575 -6.094 -22.270 1.00 90.81 111 ILE A C 1
ATOM 865 O O . ILE A 1 111 ? 13.640 -6.280 -22.861 1.00 90.81 111 ILE A O 1
ATOM 869 N N . PHE A 1 112 ? 11.732 -7.079 -21.983 1.00 89.75 112 PHE A N 1
ATOM 870 C CA . PHE A 1 112 ? 11.784 -8.369 -22.653 1.00 89.75 112 PHE A CA 1
ATOM 871 C C . PHE A 1 112 ? 11.660 -8.173 -24.175 1.00 89.75 112 PHE A C 1
ATOM 873 O O . PHE A 1 112 ? 10.782 -7.448 -24.648 1.00 89.75 112 PHE A O 1
ATOM 880 N N . GLY A 1 113 ? 12.530 -8.831 -24.946 1.00 88.31 113 GLY A N 1
ATOM 881 C CA . GLY A 1 113 ? 12.543 -8.726 -26.411 1.00 88.31 113 GLY A CA 1
ATOM 882 C C . GLY A 1 113 ? 13.460 -7.635 -26.969 1.00 88.31 113 GLY A C 1
ATOM 883 O O . GLY A 1 113 ? 13.371 -7.291 -28.148 1.00 88.31 113 GLY A O 1
ATOM 884 N N . LEU A 1 114 ? 14.351 -7.088 -26.140 1.00 87.44 114 LEU A N 1
ATOM 885 C CA . LEU A 1 114 ? 15.212 -5.960 -26.490 1.00 87.44 114 LEU A CA 1
ATOM 886 C C . LEU A 1 114 ? 16.082 -6.183 -27.736 1.00 87.44 114 LEU A C 1
ATOM 888 O O . LEU A 1 114 ? 16.279 -5.246 -28.499 1.00 87.44 114 LEU A O 1
ATOM 892 N N . ASN A 1 115 ? 16.564 -7.402 -27.995 1.00 87.31 115 ASN A N 1
ATOM 893 C CA . ASN A 1 115 ? 17.399 -7.676 -29.175 1.00 87.31 115 ASN A CA 1
ATOM 894 C C . ASN A 1 115 ? 16.601 -7.662 -30.489 1.00 87.31 115 ASN A C 1
ATOM 896 O O . ASN A 1 115 ? 17.173 -7.479 -31.562 1.00 87.31 115 ASN A O 1
ATOM 900 N N . GLU A 1 116 ? 15.283 -7.848 -30.418 1.00 86.81 116 GLU A N 1
ATOM 901 C CA . GLU A 1 116 ? 14.394 -7.791 -31.577 1.00 86.81 116 GLU A CA 1
ATOM 902 C C . GLU A 1 116 ? 13.822 -6.384 -31.766 1.00 86.81 116 GLU A C 1
ATOM 904 O O . GLU A 1 116 ? 13.870 -5.828 -32.863 1.00 86.81 116 GLU A O 1
ATOM 909 N N . PHE A 1 117 ? 13.328 -5.781 -30.684 1.00 87.25 117 PHE A N 1
ATOM 910 C CA . PHE A 1 117 ? 12.630 -4.503 -30.757 1.00 87.25 117 PHE A CA 1
ATOM 911 C C . PHE A 1 117 ? 13.535 -3.294 -30.537 1.00 87.25 117 PHE A C 1
ATOM 913 O O . PHE A 1 117 ? 13.174 -2.208 -30.969 1.00 87.25 117 PHE A O 1
ATOM 920 N N . ARG A 1 118 ? 14.702 -3.434 -29.902 1.00 85.19 118 ARG A N 1
ATOM 921 C CA . ARG A 1 118 ? 15.634 -2.362 -29.474 1.00 85.19 118 ARG A CA 1
ATOM 922 C C . ARG A 1 118 ? 15.126 -1.413 -28.388 1.00 85.19 118 ARG A C 1
ATOM 924 O O . ARG A 1 118 ? 15.932 -0.859 -27.650 1.00 85.19 118 ARG A O 1
ATOM 931 N N . SER A 1 119 ? 13.820 -1.184 -28.295 1.00 88.44 119 SER A N 1
ATOM 932 C CA . SER A 1 119 ? 13.196 -0.336 -27.277 1.00 88.44 119 SER A CA 1
ATOM 933 C C . SER A 1 119 ? 11.718 -0.681 -27.119 1.00 88.44 119 SER A C 1
ATOM 935 O O . SER A 1 119 ? 11.131 -1.314 -27.999 1.00 88.44 119 SER A O 1
ATOM 937 N N . LEU A 1 120 ? 11.093 -0.207 -26.039 1.00 91.19 120 LEU A N 1
ATOM 938 C CA . LEU A 1 120 ? 9.646 -0.334 -25.876 1.00 91.19 120 LEU A CA 1
ATOM 939 C C . LEU A 1 120 ? 8.874 0.400 -26.982 1.00 91.19 120 LEU A C 1
ATOM 941 O O . LEU A 1 120 ? 7.934 -0.159 -27.530 1.00 91.19 120 LEU A O 1
ATOM 945 N N . LYS A 1 121 ? 9.308 1.600 -27.388 1.00 90.88 121 LYS A N 1
ATOM 946 C CA . LYS A 1 121 ? 8.628 2.421 -28.414 1.00 90.88 121 LYS A CA 1
ATOM 947 C C . LYS A 1 121 ? 8.353 1.645 -29.704 1.00 90.88 121 LYS A C 1
ATOM 949 O O . LYS A 1 121 ? 7.252 1.687 -30.234 1.00 90.88 121 LYS A O 1
ATOM 954 N N . SER A 1 122 ? 9.349 0.903 -30.170 1.00 88.75 122 SER A N 1
ATOM 955 C CA . SER A 1 122 ? 9.302 0.085 -31.387 1.00 88.75 122 SER A CA 1
ATOM 956 C C . SER A 1 122 ? 8.609 -1.270 -31.194 1.00 88.75 122 SER A C 1
ATOM 958 O O . SER A 1 122 ? 8.127 -1.860 -32.165 1.00 88.75 122 SER A O 1
ATOM 960 N N . ALA A 1 123 ? 8.535 -1.773 -29.959 1.00 88.56 123 ALA A N 1
ATOM 961 C CA . ALA A 1 123 ? 7.787 -2.986 -29.636 1.00 88.56 123 ALA A CA 1
ATOM 962 C C . ALA A 1 123 ? 6.265 -2.760 -29.694 1.00 88.56 123 ALA A C 1
ATOM 964 O O . ALA A 1 123 ? 5.509 -3.673 -30.029 1.00 88.56 123 ALA A O 1
ATOM 965 N N . LEU A 1 124 ? 5.810 -1.535 -29.425 1.00 92.12 124 LEU A N 1
ATOM 966 C CA . LEU A 1 124 ? 4.395 -1.165 -29.416 1.00 92.12 124 LEU A CA 1
ATOM 967 C C . LEU A 1 124 ? 3.798 -1.086 -30.832 1.00 92.12 124 LEU A C 1
ATOM 969 O O . LEU A 1 124 ? 4.508 -0.974 -31.835 1.00 92.12 124 LEU A O 1
ATOM 973 N N . ALA A 1 125 ? 2.473 -1.207 -30.923 1.00 92.00 125 ALA A N 1
ATOM 974 C CA . ALA A 1 125 ? 1.736 -1.012 -32.170 1.00 92.00 125 ALA A CA 1
ATOM 975 C C . ALA A 1 125 ? 1.470 0.476 -32.415 1.00 92.00 125 ALA A C 1
ATOM 977 O O . ALA A 1 125 ? 1.730 0.977 -33.505 1.00 92.00 125 ALA A O 1
ATOM 978 N N . GLU A 1 126 ? 0.971 1.165 -31.392 1.00 96.12 126 GLU A N 1
ATOM 979 C CA . GLU A 1 126 ? 0.555 2.562 -31.456 1.00 96.12 126 GLU A CA 1
ATOM 980 C C . GLU A 1 126 ? 0.456 3.140 -30.040 1.00 96.12 126 GLU A C 1
ATOM 982 O O . GLU A 1 126 ? 0.219 2.407 -29.074 1.00 96.12 126 GLU A O 1
ATOM 987 N N . VAL A 1 127 ? 0.643 4.451 -29.908 1.00 97.12 127 VAL A N 1
ATOM 988 C CA . VAL A 1 127 ? 0.495 5.171 -28.643 1.00 97.12 127 VAL A CA 1
ATOM 989 C C . VAL A 1 127 ? -0.305 6.444 -28.876 1.00 97.12 127 VAL A C 1
ATOM 991 O O . VAL A 1 127 ? 0.021 7.224 -29.770 1.00 97.12 127 VAL A O 1
ATOM 994 N N . THR A 1 128 ? -1.311 6.675 -28.036 1.00 96.50 128 THR A N 1
ATOM 995 C CA . THR A 1 128 ? -1.937 7.987 -27.872 1.00 96.50 128 THR A CA 1
ATOM 996 C C . THR A 1 128 ? -1.195 8.745 -26.780 1.00 96.50 128 THR A C 1
ATOM 998 O O . THR A 1 128 ? -1.072 8.249 -25.659 1.00 96.50 128 THR A O 1
ATOM 1001 N N . TYR A 1 129 ? -0.683 9.932 -27.093 1.00 95.81 129 TYR A N 1
ATOM 1002 C CA . TYR A 1 129 ? 0.100 10.769 -26.187 1.00 95.81 129 TYR A CA 1
ATOM 1003 C C . TYR A 1 129 ? -0.313 12.240 -26.278 1.00 95.81 129 TYR A C 1
ATOM 1005 O O . TYR A 1 129 ? -0.758 12.709 -27.323 1.00 95.81 129 TYR A O 1
ATOM 1013 N N . PHE A 1 130 ? -0.141 12.979 -25.186 1.00 95.06 130 PHE A N 1
ATOM 1014 C CA . PHE A 1 130 ? -0.358 14.421 -25.123 1.00 95.06 130 PHE A CA 1
ATOM 1015 C C . PHE A 1 130 ? 0.962 15.176 -25.299 1.00 95.06 130 PHE A C 1
ATOM 1017 O O . PHE A 1 130 ? 1.943 14.875 -24.611 1.00 95.06 130 PHE A O 1
ATOM 1024 N N . LYS A 1 131 ? 0.986 16.142 -26.224 1.00 91.81 131 LYS A N 1
ATOM 1025 C CA . LYS A 1 131 ? 2.124 17.039 -26.471 1.00 91.81 131 LYS A CA 1
ATOM 1026 C C . LYS A 1 131 ? 1.682 18.300 -27.208 1.00 91.81 131 LYS A C 1
ATOM 1028 O O . LYS A 1 131 ? 0.906 18.226 -28.163 1.00 91.81 131 LYS A O 1
ATOM 1033 N N . ASN A 1 132 ? 2.234 19.445 -26.824 1.00 87.38 132 ASN A N 1
ATOM 1034 C CA . ASN A 1 132 ? 1.922 20.762 -27.383 1.00 87.38 132 ASN A CA 1
ATOM 1035 C C . ASN A 1 132 ? 0.411 21.065 -27.365 1.00 87.38 132 ASN A C 1
ATOM 1037 O O . ASN A 1 132 ? -0.164 21.451 -28.382 1.00 87.38 132 ASN A O 1
ATOM 1041 N N . GLY A 1 133 ? -0.241 20.833 -26.224 1.00 84.56 133 GLY A N 1
ATOM 1042 C CA . GLY A 1 133 ? -1.655 21.160 -26.013 1.00 84.56 133 GLY A CA 1
ATOM 1043 C C . GLY A 1 133 ? -2.670 20.250 -26.719 1.00 84.56 133 GLY A C 1
ATOM 1044 O O . GLY A 1 133 ? -3.854 20.577 -26.743 1.00 84.56 133 GLY A O 1
ATOM 1045 N N . SER A 1 134 ? -2.244 19.132 -27.317 1.00 89.75 134 SER A N 1
ATOM 1046 C CA . SER A 1 134 ? -3.135 18.226 -28.056 1.00 89.75 134 SER A CA 1
ATOM 1047 C C . SER A 1 134 ? -2.771 16.755 -27.863 1.00 89.75 134 SER A C 1
ATOM 1049 O O . SER A 1 134 ? -1.601 16.410 -27.688 1.00 89.75 134 SER A O 1
ATOM 1051 N N . ALA A 1 135 ? -3.782 15.885 -27.915 1.00 92.94 135 ALA A N 1
ATOM 1052 C CA . ALA A 1 135 ? -3.585 14.443 -27.990 1.00 92.94 135 ALA A CA 1
ATOM 1053 C C . ALA A 1 135 ? -3.320 14.022 -29.443 1.00 92.94 135 ALA A C 1
ATOM 1055 O O . ALA A 1 135 ? -4.011 14.456 -30.367 1.00 92.94 135 ALA A O 1
ATOM 1056 N N . LYS A 1 136 ? -2.321 13.166 -29.641 1.00 94.38 136 LYS A N 1
ATOM 1057 C CA . LYS A 1 136 ? -1.945 12.582 -30.930 1.00 94.38 136 LYS A CA 1
ATOM 1058 C C . LYS A 1 136 ? -1.844 11.077 -30.792 1.00 94.38 136 LYS A C 1
ATOM 1060 O O . LYS A 1 136 ? -1.519 10.582 -29.719 1.00 94.38 136 LYS A O 1
ATOM 1065 N N . THR A 1 137 ? -2.059 10.371 -31.892 1.00 95.94 137 THR A N 1
ATOM 1066 C CA . THR A 1 137 ? -1.970 8.913 -31.949 1.00 95.94 137 THR A CA 1
ATOM 1067 C C . THR A 1 137 ? -0.992 8.509 -33.048 1.00 95.94 137 THR A C 1
ATOM 1069 O O . THR A 1 137 ? -1.066 9.027 -34.162 1.00 95.94 137 THR A O 1
ATOM 1072 N N . GLY A 1 138 ? -0.056 7.615 -32.728 1.00 94.75 138 GLY A N 1
ATOM 1073 C CA . GLY A 1 138 ? 0.929 7.110 -33.681 1.00 94.75 138 GLY A CA 1
ATOM 1074 C C . GLY A 1 138 ? 2.170 6.531 -33.005 1.00 94.75 138 GLY A C 1
ATOM 1075 O O . GLY A 1 138 ? 2.089 5.897 -31.953 1.00 94.75 138 GLY A O 1
ATOM 1076 N N . GLN A 1 139 ? 3.335 6.745 -33.622 1.00 93.56 139 GLN A N 1
ATOM 1077 C CA . GLN A 1 139 ? 4.627 6.432 -33.006 1.00 93.56 139 GLN A CA 1
ATOM 1078 C C . GLN A 1 139 ? 4.889 7.384 -31.837 1.00 93.56 139 GLN A C 1
ATOM 1080 O O . GLN A 1 139 ? 4.694 8.590 -31.964 1.00 93.56 139 GLN A O 1
ATOM 1085 N N . TYR A 1 140 ? 5.340 6.846 -30.705 1.00 94.69 140 TYR A N 1
ATOM 1086 C CA . TYR A 1 140 ? 5.563 7.649 -29.506 1.00 94.69 140 TYR A CA 1
ATOM 1087 C C . TYR A 1 140 ? 6.705 8.655 -29.692 1.00 94.69 140 TYR A C 1
ATOM 1089 O O . TYR A 1 140 ? 7.831 8.283 -30.029 1.00 94.69 140 TYR A O 1
ATOM 1097 N N . GLU A 1 141 ? 6.418 9.922 -29.406 1.00 92.50 141 GLU A N 1
ATOM 1098 C CA . GLU A 1 141 ? 7.406 10.995 -29.393 1.00 92.50 141 GLU A CA 1
ATOM 1099 C C . GLU A 1 141 ? 7.987 11.210 -27.992 1.00 92.50 141 GLU A C 1
ATOM 1101 O O . GLU A 1 141 ? 7.249 11.377 -27.019 1.00 92.50 141 GLU A O 1
ATOM 1106 N N . ASP A 1 142 ? 9.313 11.318 -27.902 1.00 89.56 142 ASP A N 1
ATOM 1107 C CA . ASP A 1 142 ? 9.994 11.633 -26.647 1.00 89.56 142 ASP A CA 1
ATOM 1108 C C . ASP A 1 142 ? 9.531 12.951 -26.017 1.00 89.56 142 ASP A C 1
ATOM 1110 O O . ASP A 1 142 ? 9.225 13.932 -26.707 1.00 89.56 142 ASP A O 1
ATOM 1114 N N . GLY A 1 143 ? 9.476 12.938 -24.682 1.00 86.81 143 GLY A N 1
ATOM 1115 C CA . GLY A 1 143 ? 9.002 14.046 -23.851 1.00 86.81 143 GLY A CA 1
ATOM 1116 C C . GLY A 1 143 ? 7.480 14.214 -23.797 1.00 86.81 143 GLY A C 1
ATOM 1117 O O . GLY A 1 143 ? 7.010 15.076 -23.065 1.00 86.81 143 GLY A O 1
ATOM 1118 N N . SER A 1 144 ? 6.707 13.415 -24.539 1.00 93.38 144 SER A N 1
ATOM 1119 C CA . SER A 1 144 ? 5.238 13.453 -24.491 1.00 93.38 144 SER A CA 1
ATOM 1120 C C . SER A 1 144 ? 4.686 12.728 -23.264 1.00 93.38 144 SER A C 1
ATOM 1122 O O . SER A 1 144 ? 5.359 11.879 -22.689 1.00 93.38 144 SER A O 1
ATOM 1124 N N . ILE A 1 145 ? 3.427 12.980 -22.903 1.00 95.75 145 ILE A N 1
ATOM 1125 C CA . ILE A 1 145 ? 2.741 12.208 -21.860 1.00 95.75 145 ILE A CA 1
ATOM 1126 C C . ILE A 1 145 ? 1.951 11.061 -22.508 1.00 95.75 145 ILE A C 1
ATOM 1128 O O . ILE A 1 145 ? 0.944 11.334 -23.161 1.00 95.75 145 ILE A O 1
ATOM 1132 N N . PRO A 1 146 ? 2.357 9.786 -22.366 1.00 95.88 146 PRO A N 1
ATOM 1133 C CA . PRO A 1 146 ? 1.576 8.662 -22.872 1.00 95.88 146 PRO A CA 1
ATOM 1134 C C . PRO A 1 146 ? 0.249 8.519 -22.115 1.00 95.88 146 PRO A C 1
ATOM 1136 O O . PRO A 1 146 ? 0.212 8.625 -20.890 1.00 95.88 146 PRO A O 1
ATOM 1139 N N . LEU A 1 147 ? -0.829 8.250 -22.860 1.00 95.88 147 LEU A N 1
ATOM 1140 C CA . LEU A 1 147 ? -2.203 8.126 -22.358 1.00 95.88 147 LEU A CA 1
ATOM 1141 C C . LEU A 1 147 ? -2.752 6.714 -22.581 1.00 95.88 147 LEU A C 1
ATOM 1143 O O . LEU A 1 147 ? -3.073 6.014 -21.621 1.00 95.88 147 LEU A O 1
ATOM 1147 N N . LEU A 1 148 ? -2.824 6.284 -23.843 1.00 96.88 148 LEU A N 1
ATOM 1148 C CA . LEU A 1 148 ? -3.283 4.954 -24.244 1.00 96.88 148 LEU A CA 1
ATOM 1149 C C . LEU A 1 148 ? -2.172 4.249 -25.006 1.00 96.88 148 LEU A C 1
ATOM 1151 O O . LEU A 1 148 ? -1.535 4.836 -25.880 1.00 96.88 148 LEU A O 1
ATOM 1155 N N . ILE A 1 149 ? -1.927 2.990 -24.667 1.00 97.94 149 ILE A N 1
ATOM 1156 C CA . ILE A 1 149 ? -0.777 2.245 -25.169 1.00 97.94 149 ILE A CA 1
ATOM 1157 C C . ILE A 1 149 ? -1.277 0.942 -25.763 1.00 97.94 149 ILE A C 1
ATOM 1159 O O . ILE A 1 149 ? -1.827 0.102 -25.050 1.00 97.94 149 ILE A O 1
ATOM 1163 N N . ARG A 1 150 ? -1.083 0.780 -27.074 1.00 97.56 150 ARG A N 1
ATOM 1164 C CA . ARG A 1 150 ? -1.470 -0.418 -27.813 1.00 97.56 150 ARG A CA 1
ATOM 1165 C C . ARG A 1 150 ? -0.267 -1.347 -27.944 1.00 97.56 150 ARG A C 1
ATOM 1167 O O . ARG A 1 150 ? 0.664 -1.101 -28.713 1.00 97.56 150 ARG A O 1
ATOM 1174 N N . ILE A 1 151 ? -0.282 -2.418 -27.162 1.00 96.56 151 ILE A N 1
ATOM 1175 C CA . ILE A 1 151 ? 0.790 -3.407 -27.038 1.00 96.56 151 ILE A CA 1
ATOM 1176 C C . ILE A 1 151 ? 0.510 -4.556 -28.007 1.00 96.56 151 ILE A C 1
ATOM 1178 O O . ILE A 1 151 ? -0.618 -5.040 -28.086 1.00 96.56 151 ILE A O 1
ATOM 1182 N N . LYS A 1 152 ? 1.530 -5.015 -28.739 1.00 95.25 152 LYS A N 1
ATOM 1183 C CA . LYS A 1 152 ? 1.411 -6.183 -29.624 1.00 95.25 152 LYS A CA 1
ATOM 1184 C C . LYS A 1 152 ? 1.320 -7.475 -28.811 1.00 95.25 152 LYS A C 1
ATOM 1186 O O . LYS A 1 152 ? 2.030 -7.640 -27.819 1.00 95.25 152 LYS A O 1
ATOM 1191 N N . ARG A 1 153 ? 0.496 -8.406 -29.276 1.00 92.62 153 ARG A N 1
ATOM 1192 C CA . ARG A 1 153 ? 0.431 -9.795 -28.813 1.00 92.62 153 ARG A CA 1
ATOM 1193 C C . ARG A 1 153 ? 1.220 -10.683 -29.769 1.00 92.62 153 ARG A C 1
ATOM 1195 O O . ARG A 1 153 ? 1.288 -10.416 -30.966 1.00 92.62 153 ARG A O 1
ATOM 1202 N N . GLU A 1 154 ? 1.840 -11.719 -29.229 1.00 83.75 154 GLU A N 1
ATOM 1203 C CA . GLU A 1 154 ? 2.769 -12.601 -29.922 1.00 83.75 154 GLU A CA 1
ATOM 1204 C C . GLU A 1 154 ? 2.229 -14.030 -29.954 1.00 83.75 154 GLU A C 1
ATOM 1206 O O . GLU A 1 154 ? 2.051 -14.673 -28.922 1.00 83.75 154 GLU A O 1
ATOM 1211 N N . ARG A 1 155 ? 2.019 -14.549 -31.165 1.00 81.44 155 ARG A N 1
ATOM 1212 C CA . ARG A 1 155 ? 1.608 -15.945 -31.390 1.00 81.44 155 ARG A CA 1
ATOM 1213 C C . ARG A 1 155 ? 2.775 -16.840 -31.786 1.00 81.44 155 ARG A C 1
ATOM 1215 O O . ARG A 1 155 ? 2.630 -18.061 -31.816 1.00 81.44 155 ARG A O 1
ATOM 1222 N N . THR A 1 156 ? 3.924 -16.252 -32.113 1.00 84.44 156 THR A N 1
ATOM 1223 C CA . THR A 1 156 ? 5.116 -17.009 -32.479 1.00 84.44 156 THR A CA 1
ATOM 1224 C C . THR A 1 156 ? 5.577 -17.833 -31.287 1.00 84.44 156 THR A C 1
ATOM 1226 O O . THR A 1 156 ? 5.787 -17.313 -30.191 1.00 84.44 156 THR A O 1
ATOM 1229 N N . LYS A 1 157 ? 5.779 -19.136 -31.506 1.00 88.31 157 LYS A N 1
ATOM 1230 C CA . LYS A 1 157 ? 6.355 -20.017 -30.490 1.00 88.31 157 LYS A CA 1
ATOM 1231 C C . LYS A 1 157 ? 7.755 -19.520 -30.119 1.00 88.31 157 LYS A C 1
ATOM 1233 O O . LYS A 1 157 ? 8.607 -19.359 -30.993 1.00 88.31 157 LYS A O 1
ATOM 1238 N N . LEU A 1 158 ? 7.991 -19.331 -28.825 1.00 90.12 158 LEU A N 1
ATOM 1239 C CA . LEU A 1 158 ? 9.294 -18.986 -28.262 1.00 90.12 158 LEU A CA 1
ATOM 1240 C C . LEU A 1 158 ? 9.894 -20.199 -27.549 1.00 90.12 158 LEU A C 1
ATOM 1242 O O . LEU A 1 158 ? 9.181 -20.925 -26.856 1.00 90.12 158 LEU A O 1
ATOM 1246 N N . ILE A 1 159 ? 11.199 -20.393 -27.718 1.00 91.81 159 ILE A N 1
ATOM 1247 C CA . ILE A 1 159 ? 12.005 -21.343 -26.951 1.00 91.81 159 ILE A CA 1
ATOM 1248 C C . ILE A 1 159 ? 12.661 -20.570 -25.811 1.00 91.81 159 ILE A C 1
ATOM 1250 O O . ILE A 1 159 ? 13.204 -19.484 -26.028 1.00 91.81 159 ILE A O 1
ATOM 1254 N N . TRP A 1 160 ? 12.589 -21.134 -24.607 1.00 92.38 160 TRP A N 1
ATOM 1255 C CA . TRP A 1 160 ? 13.134 -20.556 -23.384 1.00 92.38 160 TRP A CA 1
ATOM 1256 C C . TRP A 1 160 ? 14.198 -21.492 -22.840 1.00 92.38 160 TRP A C 1
ATOM 1258 O O . TRP A 1 160 ? 13.880 -22.615 -22.464 1.00 92.38 160 TRP A O 1
ATOM 1268 N N . LYS A 1 161 ? 15.448 -21.040 -22.803 1.00 93.50 161 LYS A N 1
ATOM 1269 C CA . LYS A 1 161 ? 16.551 -21.779 -22.193 1.00 93.50 161 LYS A CA 1
ATOM 1270 C C . LYS A 1 161 ? 17.028 -21.058 -20.945 1.00 93.50 161 LYS A C 1
ATOM 1272 O O . LYS A 1 161 ? 17.274 -19.854 -20.983 1.00 93.50 161 LYS A O 1
ATOM 1277 N N . GLU A 1 162 ? 17.178 -21.805 -19.862 1.00 93.19 162 GLU A N 1
ATOM 1278 C CA . GLU A 1 162 ? 17.676 -21.319 -18.583 1.00 93.19 162 GLU A CA 1
ATOM 1279 C C . GLU A 1 162 ? 18.942 -22.067 -18.168 1.00 93.19 162 GLU A C 1
ATOM 1281 O O . GLU A 1 162 ? 18.999 -23.297 -18.234 1.00 93.19 162 GLU A O 1
ATOM 1286 N N . LEU A 1 163 ? 19.931 -21.312 -17.698 1.00 92.94 163 LEU A N 1
ATOM 1287 C CA . LEU A 1 163 ? 21.116 -21.817 -17.017 1.00 92.94 163 LEU A CA 1
ATOM 1288 C C . LEU A 1 163 ? 21.201 -21.197 -15.623 1.00 92.94 163 LEU A C 1
ATOM 1290 O O . LEU A 1 163 ? 21.070 -19.984 -15.477 1.00 92.94 163 LEU A O 1
ATOM 1294 N N . ILE A 1 164 ? 21.476 -22.016 -14.611 1.00 92.62 164 ILE A N 1
ATOM 1295 C CA . ILE A 1 164 ? 21.699 -21.565 -13.234 1.00 92.62 164 ILE A CA 1
ATOM 1296 C C . ILE A 1 164 ? 23.162 -21.825 -12.872 1.00 92.62 164 ILE A C 1
ATOM 1298 O O . ILE A 1 164 ? 23.618 -22.964 -12.928 1.00 92.62 164 ILE A O 1
ATOM 1302 N N . THR A 1 165 ? 23.898 -20.783 -12.485 1.00 92.88 165 THR A N 1
ATOM 1303 C CA . THR A 1 165 ? 25.309 -20.879 -12.078 1.00 92.88 165 THR A CA 1
ATOM 1304 C C . THR A 1 165 ? 25.615 -19.950 -10.904 1.00 92.88 165 THR A C 1
ATOM 1306 O O . THR A 1 165 ? 24.920 -18.966 -10.670 1.00 92.88 165 THR A O 1
ATOM 1309 N N . LYS A 1 166 ? 26.673 -20.260 -10.153 1.00 92.75 166 LYS A N 1
ATOM 1310 C CA . LYS A 1 166 ? 27.251 -19.375 -9.125 1.00 92.75 166 LYS A CA 1
ATOM 1311 C C . LYS A 1 166 ? 28.544 -18.702 -9.590 1.00 92.75 166 LYS A C 1
ATOM 1313 O O . LYS A 1 166 ? 29.107 -17.880 -8.877 1.00 92.75 166 LYS A O 1
ATOM 1318 N N . ASN A 1 167 ? 29.053 -19.079 -10.761 1.00 89.38 167 ASN A N 1
ATOM 1319 C CA . ASN A 1 167 ? 30.354 -18.640 -11.235 1.00 89.38 167 ASN A CA 1
ATOM 1320 C C . ASN A 1 167 ? 30.204 -17.463 -12.201 1.00 89.38 167 ASN A C 1
ATOM 1322 O O . ASN A 1 167 ? 29.774 -17.628 -13.340 1.00 89.38 167 ASN A O 1
ATOM 1326 N N . PHE A 1 168 ? 30.618 -16.272 -11.767 1.00 88.44 168 PHE A N 1
ATOM 1327 C CA . PHE A 1 168 ? 30.574 -15.069 -12.599 1.00 88.44 168 PHE A CA 1
ATOM 1328 C C . PHE A 1 168 ? 31.374 -15.216 -13.909 1.00 88.44 168 PHE A C 1
ATOM 1330 O O . PHE A 1 168 ? 30.984 -14.666 -14.939 1.00 88.44 168 PHE A O 1
ATOM 1337 N N . LYS A 1 169 ? 32.440 -16.033 -13.915 1.00 88.62 169 LYS A N 1
ATOM 1338 C CA . LYS A 1 169 ? 33.244 -16.307 -15.121 1.00 88.62 169 LYS A CA 1
ATOM 1339 C C . LYS A 1 169 ? 32.457 -16.997 -16.234 1.00 88.62 169 LYS A C 1
ATOM 1341 O O . LYS A 1 169 ? 32.778 -16.795 -17.405 1.00 88.62 169 LYS A O 1
ATOM 1346 N N . ASP A 1 170 ? 31.428 -17.769 -15.895 1.00 89.62 170 ASP A N 1
ATOM 1347 C CA . ASP A 1 170 ? 30.554 -18.390 -16.895 1.00 89.62 170 ASP A CA 1
ATOM 1348 C C . ASP A 1 170 ? 29.798 -17.297 -17.668 1.00 89.62 170 ASP A C 1
ATOM 1350 O O . ASP A 1 170 ? 29.678 -17.347 -18.891 1.00 89.62 170 ASP A O 1
ATOM 1354 N N . ILE A 1 171 ? 29.366 -16.246 -16.963 1.00 89.56 171 ILE A N 1
ATOM 1355 C CA . ILE A 1 171 ? 28.662 -15.104 -17.552 1.00 89.56 171 ILE A CA 1
ATOM 1356 C C . ILE A 1 171 ? 29.608 -14.254 -18.410 1.00 89.56 171 ILE A C 1
ATOM 1358 O O . ILE A 1 171 ? 29.221 -13.829 -19.495 1.00 89.56 171 ILE A O 1
ATOM 1362 N N . ILE A 1 172 ? 30.857 -14.049 -17.971 1.00 89.25 172 ILE A N 1
ATOM 1363 C CA . ILE A 1 172 ? 31.894 -13.390 -18.789 1.00 89.25 172 ILE A CA 1
ATOM 1364 C C . ILE A 1 172 ? 32.150 -14.185 -20.079 1.00 89.25 172 ILE A C 1
ATOM 1366 O O . ILE A 1 172 ? 32.188 -13.610 -21.162 1.00 89.25 172 ILE A O 1
ATOM 1370 N N . SER A 1 173 ? 32.250 -15.513 -19.993 1.00 88.69 173 SER A N 1
ATOM 1371 C CA . SER A 1 173 ? 32.482 -16.359 -21.173 1.00 88.69 173 SER A CA 1
ATOM 1372 C C . SER A 1 173 ? 31.341 -16.237 -22.193 1.00 88.69 173 SER A C 1
ATOM 1374 O O . SER A 1 173 ? 31.576 -16.138 -23.398 1.00 88.69 173 SER A O 1
ATOM 1376 N N . LEU A 1 174 ? 30.094 -16.179 -21.711 1.00 88.69 174 LEU A N 1
ATOM 1377 C CA . LEU A 1 174 ? 28.925 -15.914 -22.549 1.00 88.69 174 LEU A CA 1
ATOM 1378 C C . LEU A 1 174 ? 28.967 -14.508 -23.173 1.00 88.69 174 LEU A C 1
ATOM 1380 O O . LEU A 1 174 ? 28.647 -14.348 -24.350 1.00 88.69 174 LEU A O 1
ATOM 1384 N N . ASN A 1 175 ? 29.373 -13.499 -22.401 1.00 88.38 175 ASN A N 1
ATOM 1385 C CA . ASN A 1 175 ? 29.541 -12.120 -22.858 1.00 88.38 175 ASN A CA 1
ATOM 1386 C C . ASN A 1 175 ? 30.503 -12.024 -24.054 1.00 88.38 175 ASN A C 1
ATOM 1388 O O . ASN A 1 175 ? 30.168 -11.438 -25.086 1.00 88.38 175 ASN A O 1
ATOM 1392 N N . ASP A 1 176 ? 31.662 -12.671 -23.949 1.00 87.94 176 ASP A N 1
ATOM 1393 C CA . ASP A 1 176 ? 32.681 -12.691 -25.001 1.00 87.94 176 ASP A CA 1
ATOM 1394 C C . ASP A 1 176 ? 32.181 -13.408 -26.266 1.00 87.94 176 ASP A C 1
ATOM 1396 O O . ASP A 1 176 ? 32.417 -12.961 -27.396 1.00 87.94 176 ASP A O 1
ATOM 1400 N N . ALA A 1 177 ? 31.407 -14.484 -26.098 1.00 87.12 177 ALA A N 1
ATOM 1401 C CA . ALA A 1 177 ? 30.769 -15.186 -27.210 1.00 87.12 177 ALA A CA 1
ATOM 1402 C C . ALA A 1 177 ? 29.758 -14.299 -27.963 1.00 87.12 177 ALA A C 1
ATOM 1404 O O . ALA A 1 177 ? 29.651 -14.367 -29.188 1.00 87.12 177 ALA A O 1
ATOM 1405 N N . ILE A 1 178 ? 29.034 -13.424 -27.259 1.00 87.19 178 ILE A N 1
ATOM 1406 C CA . ILE A 1 178 ? 28.097 -12.472 -27.878 1.00 87.19 178 ILE A CA 1
ATOM 1407 C C . ILE A 1 178 ? 28.848 -11.374 -28.633 1.00 87.19 178 ILE A C 1
ATOM 1409 O O . ILE A 1 178 ? 28.471 -11.046 -29.760 1.00 87.19 178 ILE A O 1
ATOM 1413 N N . LEU A 1 179 ? 29.906 -10.820 -28.033 1.00 86.06 179 LEU A N 1
ATOM 1414 C CA . LEU A 1 179 ? 30.731 -9.774 -28.647 1.00 86.06 179 LEU A CA 1
ATOM 1415 C C . LEU A 1 179 ? 31.371 -10.249 -29.959 1.00 86.06 179 LEU A C 1
ATOM 1417 O O . LEU A 1 179 ? 31.450 -9.492 -30.928 1.00 86.06 179 LEU A O 1
ATOM 1421 N N . THR A 1 180 ? 31.792 -11.514 -30.002 1.00 84.19 180 THR A N 1
ATOM 1422 C CA . THR A 1 180 ? 32.408 -12.136 -31.184 1.00 84.19 180 THR A CA 1
ATOM 1423 C C . THR A 1 180 ? 31.389 -12.595 -32.232 1.00 84.19 180 THR A C 1
ATOM 1425 O O . THR A 1 180 ? 31.737 -12.751 -33.407 1.00 84.19 180 THR A O 1
ATOM 1428 N N . ALA A 1 181 ? 30.114 -12.762 -31.865 1.00 78.94 181 ALA A N 1
ATOM 1429 C CA . ALA A 1 181 ? 29.072 -13.186 -32.790 1.00 78.94 181 ALA A CA 1
ATOM 1430 C C . ALA A 1 181 ? 28.757 -12.119 -33.860 1.00 78.94 181 ALA A C 1
ATOM 1432 O O . ALA A 1 181 ? 28.623 -10.917 -33.603 1.00 78.94 181 ALA A O 1
ATOM 1433 N N . ARG A 1 182 ? 28.552 -12.575 -35.106 1.00 73.00 182 ARG A N 1
ATOM 1434 C CA . ARG A 1 182 ? 28.194 -11.694 -36.236 1.00 73.00 182 ARG A CA 1
ATOM 1435 C C . ARG A 1 182 ? 26.798 -11.076 -36.084 1.00 73.00 182 ARG A C 1
ATOM 1437 O O . ARG A 1 182 ? 26.577 -9.962 -36.557 1.00 73.00 182 ARG A O 1
ATOM 1444 N N . VAL A 1 183 ? 25.872 -11.793 -35.448 1.00 73.00 183 VAL A N 1
ATOM 1445 C CA . VAL A 1 183 ? 24.508 -11.358 -35.106 1.00 73.00 183 VAL A CA 1
ATOM 1446 C C . VAL A 1 183 ? 24.142 -12.019 -33.779 1.00 73.00 183 VAL A C 1
ATOM 1448 O O . VAL A 1 183 ? 24.331 -13.224 -33.655 1.00 73.00 183 VAL A O 1
ATOM 1451 N N . ALA A 1 184 ? 23.610 -11.262 -32.814 1.00 72.00 184 ALA A N 1
ATOM 1452 C CA . ALA A 1 184 ? 23.032 -11.838 -31.601 1.00 72.00 184 ALA A CA 1
ATOM 1453 C C . ALA A 1 184 ? 21.659 -12.441 -31.957 1.00 72.00 184 ALA A C 1
ATOM 1455 O O . ALA A 1 184 ? 20.754 -11.698 -32.339 1.00 72.00 184 ALA A O 1
ATOM 1456 N N . PRO A 1 185 ? 21.479 -13.771 -31.897 1.00 84.75 185 PRO A N 1
ATOM 1457 C CA . PRO A 1 185 ? 20.284 -14.419 -32.438 1.00 84.75 185 PRO A CA 1
ATOM 1458 C C . PRO A 1 185 ? 19.100 -14.432 -31.460 1.00 84.75 185 PRO A C 1
ATOM 1460 O O . PRO A 1 185 ? 18.031 -14.960 -31.766 1.00 84.75 185 PRO A O 1
ATOM 1463 N N . PHE A 1 186 ? 19.253 -13.846 -30.281 1.00 90.75 186 PHE A N 1
ATOM 1464 C CA . PHE A 1 186 ? 18.233 -13.864 -29.245 1.00 90.75 186 PHE A CA 1
ATOM 1465 C C . PHE A 1 186 ? 17.123 -12.851 -29.531 1.00 90.75 186 PHE A C 1
ATOM 1467 O O . PHE A 1 186 ? 17.339 -11.809 -30.143 1.00 90.75 186 PHE A O 1
ATOM 1474 N N . ARG A 1 187 ? 15.911 -13.159 -29.074 1.00 89.31 187 ARG A N 1
ATOM 1475 C CA . ARG A 1 187 ? 14.868 -12.159 -28.824 1.00 89.31 187 ARG A CA 1
ATOM 1476 C C . ARG A 1 187 ? 15.176 -11.419 -27.525 1.00 89.31 187 ARG A C 1
ATOM 1478 O O . ARG A 1 187 ? 15.198 -10.192 -27.506 1.00 89.31 187 ARG A O 1
ATOM 1485 N N . SER A 1 188 ? 15.481 -12.165 -26.465 1.00 91.25 188 SER A N 1
ATOM 1486 C CA . SER A 1 188 ? 15.968 -11.625 -25.193 1.00 91.25 188 SER A CA 1
ATOM 1487 C C . SER A 1 188 ? 17.097 -12.502 -24.672 1.00 91.25 188 SER A C 1
ATOM 1489 O O . SER A 1 188 ? 17.026 -13.726 -24.793 1.00 91.25 188 SER A O 1
ATOM 1491 N N . LEU A 1 189 ? 18.126 -11.879 -24.108 1.00 91.94 189 LEU A N 1
ATOM 1492 C CA . LEU A 1 189 ? 19.149 -12.567 -23.336 1.00 91.94 189 LEU A CA 1
ATOM 1493 C C . LEU A 1 189 ? 19.352 -11.790 -22.045 1.00 91.94 189 LEU A C 1
ATOM 1495 O O . LEU A 1 189 ? 19.729 -10.617 -22.071 1.00 91.94 189 LEU A O 1
ATOM 1499 N N . GLU A 1 190 ? 19.044 -12.438 -20.932 1.00 92.25 190 GLU A N 1
ATOM 1500 C CA . GLU A 1 190 ? 18.965 -11.788 -19.632 1.00 92.25 190 GLU A CA 1
ATOM 1501 C C . GLU A 1 190 ? 19.795 -12.548 -18.605 1.00 92.25 190 GLU A C 1
ATOM 1503 O O . GLU A 1 190 ? 19.857 -13.775 -18.633 1.00 92.25 190 GLU A O 1
ATOM 1508 N N . VAL A 1 191 ? 20.422 -11.817 -17.689 1.00 92.06 191 VAL A N 1
ATOM 1509 C CA . VAL A 1 191 ? 21.125 -12.380 -16.536 1.00 92.06 191 VAL A CA 1
ATOM 1510 C C . VAL A 1 191 ? 20.477 -11.817 -15.286 1.00 92.06 191 VAL A C 1
ATOM 1512 O O . VAL A 1 191 ? 20.490 -10.608 -15.060 1.00 92.06 191 VAL A O 1
ATOM 1515 N N . TRP A 1 192 ? 19.878 -12.695 -14.494 1.00 91.44 192 TRP A N 1
ATOM 1516 C CA . TRP A 1 192 ? 19.218 -12.359 -13.242 1.00 91.44 192 TRP A CA 1
ATOM 1517 C C . TRP A 1 192 ? 20.083 -12.852 -12.089 1.00 91.44 192 TRP A C 1
ATOM 1519 O O . TRP A 1 192 ? 20.441 -14.025 -12.036 1.00 91.44 192 TRP A O 1
ATOM 1529 N N . LYS A 1 193 ? 20.422 -11.967 -11.160 1.00 91.69 193 LYS A N 1
ATOM 1530 C CA . LYS A 1 193 ? 21.286 -12.249 -10.016 1.00 91.69 193 LYS A CA 1
ATOM 1531 C C . LYS A 1 193 ? 20.493 -12.064 -8.731 1.00 91.69 193 LYS A C 1
ATOM 1533 O O . LYS A 1 193 ? 19.949 -10.987 -8.497 1.00 91.69 193 LYS A O 1
ATOM 1538 N N . THR A 1 194 ? 20.467 -13.095 -7.892 1.00 89.44 194 THR A N 1
ATOM 1539 C CA . THR A 1 194 ? 19.846 -13.079 -6.557 1.00 89.44 194 THR A CA 1
ATOM 1540 C C . THR A 1 194 ? 20.701 -13.888 -5.587 1.00 89.44 194 THR A C 1
ATOM 1542 O O . THR A 1 194 ? 20.994 -15.055 -5.869 1.00 89.44 194 THR A O 1
ATOM 1545 N N . GLY A 1 195 ? 21.107 -13.298 -4.456 1.00 88.56 195 GLY A N 1
ATOM 1546 C CA . GLY A 1 195 ? 22.116 -13.913 -3.585 1.00 88.56 195 GLY A CA 1
ATOM 1547 C C . GLY A 1 195 ? 23.394 -14.195 -4.377 1.00 88.56 195 GLY A C 1
ATOM 1548 O O . GLY A 1 195 ? 23.809 -13.366 -5.182 1.00 88.56 195 GLY A O 1
ATOM 1549 N N . ASP A 1 196 ? 23.959 -15.391 -4.242 1.00 90.50 196 ASP A N 1
ATOM 1550 C CA . ASP A 1 196 ? 25.168 -15.798 -4.983 1.00 90.50 196 ASP A CA 1
ATOM 1551 C C . ASP A 1 196 ? 24.872 -16.488 -6.324 1.00 90.50 196 ASP A C 1
ATOM 1553 O O . ASP A 1 196 ? 25.745 -17.123 -6.914 1.00 90.50 196 ASP A O 1
ATOM 1557 N N . THR A 1 197 ? 23.617 -16.464 -6.778 1.00 92.56 197 THR A N 1
ATOM 1558 C CA . THR A 1 197 ? 23.176 -17.247 -7.939 1.00 92.56 197 THR A CA 1
ATOM 1559 C C . THR A 1 197 ? 22.826 -16.344 -9.111 1.00 92.56 197 THR A C 1
ATOM 1561 O O . THR A 1 197 ? 22.095 -15.365 -8.961 1.00 92.56 197 THR A O 1
ATOM 1564 N N . PHE A 1 198 ? 23.307 -16.732 -10.289 1.00 92.56 198 PHE A N 1
ATOM 1565 C CA . PHE A 1 198 ? 22.969 -16.162 -11.582 1.00 92.56 198 PHE A CA 1
ATOM 1566 C C . PHE A 1 198 ? 22.059 -17.125 -12.343 1.00 92.56 198 PHE A C 1
ATOM 1568 O O . PHE A 1 198 ? 22.368 -18.308 -12.494 1.00 92.56 198 PHE A O 1
ATOM 1575 N N . ARG A 1 199 ? 20.948 -16.605 -12.854 1.00 92.50 199 ARG A N 1
ATOM 1576 C CA . ARG A 1 199 ? 20.060 -17.269 -13.806 1.00 92.50 199 ARG A CA 1
ATOM 1577 C C . ARG A 1 199 ? 20.218 -16.577 -15.148 1.00 92.50 199 ARG A C 1
ATOM 1579 O O . ARG A 1 199 ? 19.920 -15.391 -15.270 1.00 92.50 199 ARG A O 1
ATOM 1586 N N . VAL A 1 200 ? 20.702 -17.298 -16.147 1.00 92.69 200 VAL A N 1
ATOM 1587 C CA . VAL A 1 200 ? 20.807 -16.803 -17.518 1.00 92.69 200 VAL A CA 1
ATOM 1588 C C . VAL A 1 200 ? 19.613 -17.307 -18.301 1.00 92.69 200 VAL A C 1
ATOM 1590 O O . VAL A 1 200 ? 19.399 -18.513 -18.387 1.00 92.69 200 VAL A O 1
ATOM 1593 N N . ILE A 1 201 ? 18.845 -16.390 -18.876 1.00 92.25 201 ILE A N 1
ATOM 1594 C CA . ILE A 1 201 ? 17.610 -16.681 -19.596 1.00 92.25 201 ILE A CA 1
ATOM 1595 C C . ILE A 1 201 ? 17.802 -16.264 -21.052 1.00 92.25 201 ILE A C 1
ATOM 1597 O O . ILE A 1 201 ? 17.920 -15.080 -21.366 1.00 92.25 201 ILE A O 1
ATOM 1601 N N . ALA A 1 202 ? 17.821 -17.246 -21.947 1.00 92.81 202 ALA A N 1
ATOM 1602 C CA . ALA A 1 202 ? 17.931 -17.058 -23.384 1.00 92.81 202 ALA A CA 1
ATOM 1603 C C . ALA A 1 202 ? 16.591 -17.370 -24.055 1.00 92.81 202 ALA A C 1
ATOM 1605 O O . ALA A 1 202 ? 16.057 -18.472 -23.922 1.00 92.81 202 ALA A O 1
ATOM 1606 N N . VAL A 1 203 ? 16.060 -16.408 -24.808 1.00 92.75 203 VAL A N 1
ATOM 1607 C CA . VAL A 1 203 ? 14.749 -16.521 -25.459 1.00 92.75 203 VAL A CA 1
ATOM 1608 C C . VAL A 1 203 ? 14.876 -16.218 -26.933 1.00 92.75 203 VAL A C 1
ATOM 1610 O O . VAL A 1 203 ? 15.481 -15.215 -27.312 1.00 92.75 203 VAL A O 1
ATOM 1613 N N . TYR A 1 204 ? 14.316 -17.075 -27.779 1.00 92.69 204 TYR A N 1
ATOM 1614 C CA . TYR A 1 204 ? 14.456 -16.972 -29.229 1.00 92.69 204 TYR A CA 1
ATOM 1615 C C . TYR A 1 204 ? 13.371 -17.781 -29.954 1.00 92.69 204 TYR A C 1
ATOM 1617 O O . TYR A 1 204 ? 12.629 -18.549 -29.344 1.00 92.69 204 TYR A O 1
ATOM 1625 N N . THR A 1 205 ? 13.243 -17.590 -31.267 1.00 90.50 205 THR A N 1
ATOM 1626 C CA . THR A 1 205 ? 12.299 -18.354 -32.096 1.00 90.50 205 THR A CA 1
ATOM 1627 C C . THR A 1 205 ? 12.956 -19.630 -32.636 1.00 90.50 205 THR A C 1
ATOM 1629 O O . THR A 1 205 ? 14.161 -19.615 -32.897 1.00 90.50 205 THR A O 1
ATOM 1632 N N . PRO A 1 206 ? 12.201 -20.717 -32.896 1.00 90.00 206 PRO A N 1
ATOM 1633 C CA . PRO A 1 206 ? 12.752 -21.981 -33.398 1.00 90.00 206 PRO A CA 1
ATOM 1634 C C . PRO A 1 206 ? 13.651 -21.848 -34.635 1.00 90.00 206 PRO A C 1
ATOM 1636 O O . PRO A 1 206 ? 14.643 -22.557 -34.762 1.00 90.00 206 PRO A O 1
ATOM 1639 N N . PHE A 1 207 ? 13.363 -20.890 -35.521 1.00 88.19 207 PHE A N 1
ATOM 1640 C CA . PHE A 1 207 ? 14.165 -20.637 -36.723 1.00 88.19 207 PHE A CA 1
ATOM 1641 C C . PHE A 1 207 ? 15.606 -20.176 -36.423 1.00 88.19 207 PHE A C 1
ATOM 1643 O O . PHE A 1 207 ? 16.480 -20.271 -37.280 1.00 88.19 207 PHE A O 1
ATOM 1650 N N . ARG A 1 208 ? 15.880 -19.673 -35.213 1.00 88.62 208 ARG A N 1
ATOM 1651 C CA . ARG A 1 208 ? 17.198 -19.157 -34.815 1.00 88.62 208 ARG A CA 1
ATOM 1652 C C . ARG A 1 208 ? 18.057 -20.173 -34.054 1.00 88.62 208 ARG A C 1
ATOM 1654 O O . ARG A 1 208 ? 19.184 -19.832 -33.703 1.00 88.62 208 ARG A O 1
ATOM 1661 N N . GLU A 1 209 ? 17.575 -21.400 -33.831 1.00 86.50 209 GLU A N 1
ATOM 1662 C CA . GLU A 1 209 ? 18.258 -22.431 -33.025 1.00 86.50 209 GLU A CA 1
ATOM 1663 C C . GLU A 1 209 ? 19.715 -22.649 -33.461 1.00 86.50 209 GLU A C 1
ATOM 1665 O O . GLU A 1 209 ? 20.611 -22.644 -32.623 1.00 86.50 209 GLU A O 1
ATOM 1670 N N . SER A 1 210 ? 19.989 -22.747 -34.768 1.00 84.12 210 SER A N 1
ATOM 1671 C CA . SER A 1 210 ? 21.354 -22.975 -35.272 1.00 84.12 210 SER A CA 1
ATOM 1672 C C . SER A 1 210 ? 22.317 -21.821 -34.973 1.00 84.12 210 SER A C 1
ATOM 1674 O O . SER A 1 210 ? 23.498 -22.058 -34.735 1.00 84.12 210 SER A O 1
ATOM 1676 N N . LEU A 1 211 ? 21.830 -20.575 -34.962 1.00 84.88 211 LEU A N 1
ATOM 1677 C CA . LEU A 1 211 ? 22.645 -19.406 -34.615 1.00 84.88 211 LEU A CA 1
ATOM 1678 C C . LEU A 1 211 ? 22.860 -19.319 -33.101 1.00 84.88 211 LEU A C 1
ATOM 1680 O O . LEU A 1 211 ? 23.951 -18.993 -32.642 1.00 84.88 211 LEU A O 1
ATOM 1684 N N . VAL A 1 212 ? 21.810 -19.613 -32.330 1.00 87.81 212 VAL A N 1
ATOM 1685 C CA . VAL A 1 212 ? 21.838 -19.626 -30.864 1.00 87.81 212 VAL A CA 1
ATOM 1686 C C . VAL A 1 212 ? 22.784 -20.703 -30.344 1.00 87.81 212 VAL A C 1
ATOM 1688 O O . VAL A 1 212 ? 23.554 -20.440 -29.423 1.00 87.81 212 VAL A O 1
ATOM 1691 N N . GLY A 1 213 ? 22.763 -21.890 -30.956 1.00 84.62 213 GLY A N 1
ATOM 1692 C CA . GLY A 1 213 ? 23.595 -23.027 -30.574 1.00 84.62 213 GLY A CA 1
ATOM 1693 C C . GLY A 1 213 ? 25.081 -22.686 -30.517 1.00 84.62 213 GLY A C 1
ATOM 1694 O O . GLY A 1 213 ? 25.739 -23.085 -29.566 1.00 84.62 213 GLY A O 1
ATOM 1695 N N . ALA A 1 214 ? 25.583 -21.873 -31.453 1.00 82.06 214 ALA A N 1
ATOM 1696 C CA . ALA A 1 214 ? 26.982 -21.439 -31.477 1.00 82.06 214 ALA A CA 1
ATOM 1697 C C . ALA A 1 214 ? 27.379 -20.560 -30.275 1.00 82.06 214 ALA A C 1
ATOM 1699 O O . ALA A 1 214 ? 28.537 -20.560 -29.871 1.00 82.06 214 ALA A O 1
ATOM 1700 N N . VAL A 1 215 ? 26.428 -19.810 -29.707 1.00 85.50 215 VAL A N 1
ATOM 1701 C CA . VAL A 1 215 ? 26.666 -18.964 -28.528 1.00 85.50 215 VAL A CA 1
ATOM 1702 C C . VAL A 1 215 ? 26.477 -19.775 -27.248 1.00 85.50 215 VAL A C 1
ATOM 1704 O O . VAL A 1 215 ? 27.326 -19.737 -26.360 1.00 85.50 215 VAL A O 1
ATOM 1707 N N . LEU A 1 216 ? 25.383 -20.537 -27.147 1.00 88.81 216 LEU A N 1
ATOM 1708 C CA . LEU A 1 216 ? 25.043 -21.268 -25.922 1.00 88.81 216 LEU A CA 1
ATOM 1709 C C . LEU A 1 216 ? 25.918 -22.503 -25.685 1.00 88.81 216 LEU A C 1
ATOM 1711 O O . LEU A 1 216 ? 26.051 -22.906 -24.534 1.00 88.81 216 LEU A O 1
ATOM 1715 N N . SER A 1 217 ? 26.544 -23.077 -26.723 1.00 85.88 217 SER A N 1
ATOM 1716 C CA . SER A 1 217 ? 27.457 -24.225 -26.587 1.00 85.88 217 SER A CA 1
ATOM 1717 C C . SER A 1 217 ? 28.705 -23.934 -25.751 1.00 85.88 217 SER A C 1
ATOM 1719 O O . SER A 1 217 ? 29.426 -24.862 -25.396 1.00 85.88 217 SER A O 1
ATOM 1721 N N . THR A 1 218 ? 28.977 -22.661 -25.451 1.00 82.44 218 THR A N 1
ATOM 1722 C CA . THR A 1 218 ? 30.060 -22.240 -24.550 1.00 82.44 218 THR A CA 1
ATOM 1723 C C . THR A 1 218 ? 29.835 -22.677 -23.104 1.00 82.44 218 THR A C 1
ATOM 1725 O O . THR A 1 218 ? 30.800 -22.809 -22.357 1.00 82.44 218 THR A O 1
ATOM 1728 N N . LEU A 1 219 ? 28.583 -22.944 -22.718 1.00 86.75 219 LEU A N 1
ATOM 1729 C CA . LEU A 1 219 ? 28.195 -23.362 -21.374 1.00 86.75 219 LEU A CA 1
ATOM 1730 C C . LEU A 1 219 ? 27.352 -24.641 -21.432 1.00 86.75 219 LEU A C 1
ATOM 1732 O O . LEU A 1 219 ? 26.572 -24.861 -22.359 1.00 86.75 219 LEU A O 1
ATOM 1736 N N . THR A 1 220 ? 27.485 -25.486 -20.411 1.00 87.44 220 THR A N 1
ATOM 1737 C CA . THR A 1 220 ? 26.685 -26.714 -20.256 1.00 87.44 220 THR A CA 1
ATOM 1738 C C . THR A 1 220 ? 25.643 -26.537 -19.150 1.00 87.44 220 THR A C 1
ATOM 1740 O O . THR A 1 220 ? 25.784 -25.655 -18.309 1.00 87.44 220 THR A O 1
ATOM 1743 N N . GLY A 1 221 ? 24.586 -27.359 -19.148 1.00 89.44 221 GLY A N 1
ATOM 1744 C CA . GLY A 1 221 ? 23.555 -27.327 -18.097 1.00 89.44 221 GLY A CA 1
ATOM 1745 C C . GLY A 1 221 ? 22.305 -26.496 -18.410 1.00 89.44 221 GLY A C 1
ATOM 1746 O O . GLY A 1 221 ? 21.535 -26.194 -17.503 1.00 89.44 221 GLY A O 1
ATOM 1747 N N . TRP A 1 222 ? 22.080 -26.139 -19.677 1.00 92.50 222 TRP A N 1
ATOM 1748 C CA . TRP A 1 222 ? 20.847 -25.476 -20.109 1.00 92.50 222 TRP A CA 1
ATOM 1749 C C . TRP A 1 222 ? 19.621 -26.380 -19.947 1.00 92.50 222 TRP A C 1
ATOM 1751 O O . TRP A 1 222 ? 19.639 -27.545 -20.347 1.00 92.50 222 TRP A O 1
ATOM 1761 N N . THR A 1 223 ? 18.531 -25.813 -19.440 1.00 92.88 223 THR A N 1
ATOM 1762 C CA . THR A 1 223 ? 17.215 -26.458 -19.340 1.00 92.88 223 THR A CA 1
ATOM 1763 C C . THR A 1 223 ? 16.180 -25.676 -20.140 1.00 92.88 223 THR A C 1
ATOM 1765 O O . THR A 1 223 ? 16.260 -24.450 -20.220 1.00 92.88 223 THR A O 1
ATOM 1768 N N . GLU A 1 224 ? 15.218 -26.360 -20.763 1.00 91.06 224 GLU A N 1
ATOM 1769 C CA . GLU A 1 224 ? 14.122 -25.691 -21.475 1.00 91.06 224 GLU A CA 1
ATOM 1770 C C . GLU A 1 224 ? 12.980 -25.381 -20.502 1.00 91.06 224 GLU A C 1
ATOM 1772 O O . GLU A 1 224 ? 12.088 -26.200 -20.284 1.00 91.06 224 GLU A O 1
ATOM 1777 N N . THR A 1 225 ? 13.034 -24.198 -19.889 1.00 86.06 225 THR A N 1
ATOM 1778 C CA . THR A 1 225 ? 12.077 -23.758 -18.867 1.00 86.06 225 THR A CA 1
ATOM 1779 C C . THR A 1 225 ? 11.724 -22.293 -19.089 1.00 86.06 225 THR A C 1
ATOM 1781 O O . THR A 1 225 ? 12.604 -21.447 -19.248 1.00 86.06 225 THR A O 1
ATOM 1784 N N . ARG A 1 226 ? 10.427 -21.967 -19.068 1.00 80.00 226 ARG A N 1
ATOM 1785 C CA . ARG A 1 226 ? 9.959 -20.575 -19.069 1.00 80.00 226 ARG A CA 1
ATOM 1786 C C . ARG A 1 226 ? 9.949 -20.038 -17.630 1.00 80.00 226 ARG A C 1
ATOM 1788 O O . ARG A 1 226 ? 9.253 -20.615 -16.794 1.00 80.00 226 ARG A O 1
ATOM 1795 N N . PRO A 1 227 ? 10.640 -18.924 -17.332 1.00 71.31 227 PRO A N 1
ATOM 1796 C CA . PRO A 1 227 ? 10.502 -18.237 -16.054 1.00 71.31 227 PRO A CA 1
ATOM 1797 C C . PRO A 1 227 ? 9.059 -17.772 -15.819 1.00 71.31 227 PRO A C 1
ATOM 1799 O O . PRO A 1 227 ? 8.342 -17.394 -16.748 1.00 71.31 227 PRO A O 1
ATOM 1802 N N . THR A 1 228 ? 8.624 -17.778 -14.563 1.00 66.31 228 THR A N 1
ATOM 1803 C CA . THR A 1 228 ? 7.287 -17.326 -14.168 1.00 66.31 228 THR A CA 1
ATOM 1804 C C . THR A 1 228 ? 7.192 -15.797 -14.201 1.00 66.31 228 THR A C 1
ATOM 1806 O O . THR A 1 228 ? 7.615 -15.140 -13.255 1.00 66.31 228 THR A O 1
ATOM 1809 N N . GLY A 1 229 ? 6.596 -15.245 -15.261 1.00 63.16 229 GLY A N 1
ATOM 1810 C CA . GLY A 1 229 ? 6.146 -13.846 -15.320 1.00 63.16 229 GLY A CA 1
ATOM 1811 C C . GLY A 1 229 ? 7.243 -12.777 -15.484 1.00 63.16 229 GLY A C 1
ATOM 1812 O O . GLY A 1 229 ? 8.410 -13.105 -15.714 1.00 63.16 229 GLY A O 1
ATOM 1813 N N . PRO A 1 230 ? 6.858 -11.485 -15.435 1.00 72.38 230 PRO A N 1
ATOM 1814 C CA . PRO A 1 230 ? 7.796 -10.368 -15.480 1.00 72.38 230 PRO A CA 1
ATOM 1815 C C . PRO A 1 230 ? 8.678 -10.306 -14.226 1.00 72.38 230 PRO A C 1
ATOM 1817 O O . PRO A 1 230 ? 8.330 -10.835 -13.172 1.00 72.38 230 PRO A O 1
ATOM 1820 N N . GLU A 1 231 ? 9.821 -9.629 -14.344 1.00 78.06 231 GLU A N 1
ATOM 1821 C CA . GLU A 1 231 ? 10.695 -9.305 -13.210 1.00 78.06 231 GLU A CA 1
ATOM 1822 C C . GLU A 1 231 ? 9.891 -8.595 -12.112 1.00 78.06 231 GLU A C 1
ATOM 1824 O O . GLU A 1 231 ? 9.202 -7.629 -12.413 1.00 78.06 231 GLU A O 1
ATOM 1829 N N . SER A 1 232 ? 9.970 -9.039 -10.856 1.00 83.31 232 SER A N 1
ATOM 1830 C CA . SER A 1 232 ? 9.167 -8.473 -9.764 1.00 83.31 232 SER A CA 1
ATOM 1831 C C . SER A 1 232 ? 10.038 -7.967 -8.620 1.00 83.31 232 SER A C 1
ATOM 1833 O O . SER A 1 232 ? 10.788 -8.734 -8.012 1.00 83.31 232 SER A O 1
ATOM 1835 N N . LEU A 1 233 ? 9.857 -6.696 -8.252 1.00 81.69 233 LEU A N 1
ATOM 1836 C CA . LEU A 1 233 ? 10.471 -6.087 -7.068 1.00 81.69 233 LEU A CA 1
ATOM 1837 C C . LEU A 1 233 ? 10.034 -6.788 -5.780 1.00 81.69 233 LEU A C 1
ATOM 1839 O O . LEU A 1 233 ? 10.820 -6.906 -4.838 1.00 81.69 233 LEU A O 1
ATOM 1843 N N . LYS A 1 234 ? 8.792 -7.289 -5.732 1.00 81.06 234 LYS A N 1
ATOM 1844 C CA . LYS A 1 234 ? 8.307 -8.123 -4.625 1.00 81.06 234 LYS A CA 1
ATOM 1845 C C . LYS A 1 234 ? 9.120 -9.410 -4.498 1.00 81.06 234 LYS A C 1
ATOM 1847 O O . LYS A 1 234 ? 9.457 -9.780 -3.376 1.00 81.06 234 LYS A O 1
ATOM 1852 N N . GLY A 1 235 ? 9.455 -10.055 -5.617 1.00 79.44 235 GLY A N 1
ATOM 1853 C CA . GLY A 1 235 ? 10.334 -11.229 -5.645 1.00 79.44 235 GLY A CA 1
ATOM 1854 C C . GLY A 1 235 ? 11.756 -10.938 -5.152 1.00 79.44 235 GLY A C 1
ATOM 1855 O O . GLY A 1 235 ? 12.408 -11.827 -4.616 1.00 79.44 235 GLY A O 1
ATOM 1856 N N . LEU A 1 236 ? 12.202 -9.683 -5.266 1.00 79.25 236 LEU A N 1
ATOM 1857 C CA . LEU A 1 236 ? 13.503 -9.200 -4.792 1.00 79.25 236 LEU A CA 1
ATOM 1858 C C . LEU A 1 236 ? 13.474 -8.639 -3.358 1.00 79.25 236 LEU A C 1
ATOM 1860 O O . LEU A 1 236 ? 14.474 -8.105 -2.888 1.00 79.25 236 LEU A O 1
ATOM 1864 N N . GLY A 1 237 ? 12.337 -8.724 -2.658 1.00 79.56 237 GLY A N 1
ATOM 1865 C CA . GLY A 1 237 ? 12.220 -8.263 -1.272 1.00 79.56 237 GLY A CA 1
ATOM 1866 C C . GLY A 1 237 ? 12.087 -6.746 -1.095 1.00 79.56 237 GLY A C 1
ATOM 1867 O O . GLY A 1 237 ? 12.348 -6.256 -0.002 1.00 79.56 237 GLY A O 1
ATOM 1868 N N . TRP A 1 238 ? 11.653 -6.002 -2.122 1.00 84.19 238 TRP A N 1
ATOM 1869 C CA . TRP A 1 238 ? 11.499 -4.535 -2.080 1.00 84.19 238 TRP A CA 1
ATOM 1870 C C . TRP A 1 238 ? 12.793 -3.792 -1.679 1.00 84.19 238 TRP A C 1
ATOM 1872 O O . TRP A 1 238 ? 12.853 -3.169 -0.619 1.00 84.19 238 TRP A O 1
ATOM 1882 N N . PRO A 1 239 ? 13.823 -3.825 -2.539 1.00 87.69 239 PRO A N 1
ATOM 1883 C CA . PRO A 1 239 ? 15.120 -3.183 -2.299 1.00 87.69 239 PRO A CA 1
ATOM 1884 C C . PRO A 1 239 ? 14.991 -1.676 -2.020 1.00 87.69 239 PRO A C 1
ATOM 1886 O O . PRO A 1 239 ? 14.121 -1.007 -2.584 1.00 87.69 239 PRO A O 1
ATOM 1889 N N . LEU A 1 240 ? 15.882 -1.120 -1.190 1.00 86.69 240 LEU A N 1
ATOM 1890 C CA . LEU A 1 240 ? 15.865 0.304 -0.818 1.00 86.69 240 LEU A CA 1
ATOM 1891 C C . LEU A 1 240 ? 16.443 1.220 -1.899 1.00 86.69 240 LEU A C 1
ATOM 1893 O O . LEU A 1 240 ? 15.959 2.335 -2.056 1.00 86.69 240 LEU A O 1
ATOM 1897 N N . TYR A 1 241 ? 17.404 0.746 -2.689 1.00 89.00 241 TYR A N 1
ATOM 1898 C CA . TYR A 1 241 ? 18.107 1.499 -3.730 1.00 89.00 241 TYR A CA 1
ATOM 1899 C C . TYR A 1 241 ? 17.988 0.802 -5.084 1.00 89.00 241 TYR A C 1
ATOM 1901 O O . TYR A 1 241 ? 18.168 -0.413 -5.165 1.00 89.00 241 TYR A O 1
ATOM 1909 N N . TRP A 1 242 ? 17.654 1.553 -6.130 1.00 91.12 242 TRP A N 1
ATOM 1910 C CA . TRP A 1 242 ? 17.401 1.101 -7.492 1.00 91.12 242 TRP A CA 1
ATOM 1911 C C . TRP A 1 242 ? 18.240 1.935 -8.459 1.00 91.12 242 TRP A C 1
ATOM 1913 O O . TRP A 1 242 ? 18.101 3.157 -8.545 1.00 91.12 242 TRP A O 1
ATOM 1923 N N . TYR A 1 243 ? 19.085 1.259 -9.221 1.00 92.31 243 TYR A N 1
ATOM 1924 C CA . TYR A 1 243 ? 19.970 1.883 -10.189 1.00 92.31 243 TYR A CA 1
ATOM 1925 C C . TYR A 1 243 ? 19.674 1.311 -11.564 1.00 92.31 243 TYR A C 1
ATOM 1927 O O . TYR A 1 243 ? 19.953 0.147 -11.840 1.00 92.31 243 TYR A O 1
ATOM 1935 N N . PHE A 1 244 ? 19.116 2.149 -12.427 1.00 92.00 244 PHE A N 1
ATOM 1936 C CA . PHE A 1 244 ? 18.882 1.831 -13.826 1.00 92.00 244 PHE A CA 1
ATOM 1937 C C . PHE A 1 244 ? 19.899 2.568 -14.682 1.00 92.00 244 PHE A C 1
ATOM 1939 O O . PHE A 1 244 ? 20.155 3.758 -14.476 1.00 92.00 244 PHE A O 1
ATOM 1946 N N . GLY A 1 245 ? 20.483 1.888 -15.653 1.00 92.56 245 GLY A N 1
ATOM 1947 C CA . GLY A 1 245 ? 21.447 2.515 -16.536 1.00 92.56 245 GLY A CA 1
ATOM 1948 C C . GLY A 1 245 ? 21.795 1.668 -17.739 1.00 92.56 245 GLY A C 1
ATOM 1949 O O . GLY A 1 245 ? 21.308 0.551 -17.915 1.00 92.56 245 GLY A O 1
ATOM 1950 N N . ILE A 1 246 ? 22.649 2.236 -18.578 1.00 92.88 246 ILE A N 1
ATOM 1951 C CA . ILE A 1 246 ? 23.156 1.592 -19.784 1.00 92.88 246 ILE A CA 1
ATOM 1952 C C . ILE A 1 246 ? 24.678 1.687 -19.755 1.00 92.88 246 ILE A C 1
ATOM 1954 O O . ILE A 1 246 ? 25.239 2.729 -19.418 1.00 92.88 246 ILE A O 1
ATOM 1958 N N . THR A 1 247 ? 25.344 0.599 -20.123 1.00 93.00 247 THR A N 1
ATOM 1959 C CA . THR A 1 247 ? 26.791 0.572 -20.358 1.00 93.00 247 THR A CA 1
ATOM 1960 C C . THR A 1 247 ? 27.106 -0.239 -21.616 1.00 93.00 247 THR A C 1
ATOM 1962 O O . THR A 1 247 ? 26.224 -0.881 -22.197 1.00 93.00 247 THR A O 1
ATOM 1965 N N . GLN A 1 248 ? 28.350 -0.177 -22.084 1.00 93.31 248 GLN A N 1
ATOM 1966 C CA . GLN A 1 248 ? 28.814 -1.007 -23.192 1.00 93.31 248 GLN A CA 1
ATOM 1967 C C . GLN A 1 248 ? 29.009 -2.453 -22.720 1.00 93.31 248 GLN A C 1
ATOM 1969 O O . GLN A 1 248 ? 29.376 -2.706 -21.576 1.00 93.31 248 GLN A O 1
ATOM 1974 N N . LEU A 1 249 ? 28.770 -3.421 -23.603 1.00 90.12 249 LEU A N 1
ATOM 1975 C CA . LEU A 1 249 ? 28.845 -4.840 -23.241 1.00 90.12 249 LEU A CA 1
ATOM 1976 C C . LEU A 1 249 ? 30.282 -5.282 -22.875 1.00 90.12 249 LEU A C 1
ATOM 1978 O O . LEU A 1 249 ? 30.477 -6.150 -22.029 1.00 90.12 249 LEU A O 1
ATOM 1982 N N . ASN A 1 250 ? 31.308 -4.654 -23.454 1.00 90.81 250 ASN A N 1
ATOM 1983 C CA . ASN A 1 250 ? 32.714 -4.896 -23.099 1.00 90.81 250 ASN A CA 1
ATOM 1984 C C . ASN A 1 250 ? 33.098 -4.368 -21.702 1.00 90.81 250 ASN A C 1
ATOM 1986 O O . ASN A 1 250 ? 34.101 -4.807 -21.151 1.00 90.81 250 ASN A O 1
ATOM 1990 N N . GLU A 1 251 ? 32.297 -3.475 -21.117 1.00 90.75 251 GLU A N 1
ATOM 1991 C CA . GLU A 1 251 ? 32.463 -2.989 -19.741 1.00 90.75 251 GLU A CA 1
ATOM 1992 C C . GLU A 1 251 ? 31.805 -3.927 -18.718 1.00 90.75 251 GLU A C 1
ATOM 1994 O O . GLU A 1 251 ? 31.895 -3.690 -17.519 1.00 90.75 251 GLU A O 1
ATOM 1999 N N . PHE A 1 252 ? 31.153 -5.017 -19.147 1.00 89.81 252 PHE A N 1
ATOM 2000 C CA . PHE A 1 252 ? 30.484 -5.953 -18.240 1.00 89.81 252 PHE A CA 1
ATOM 2001 C C . PHE A 1 252 ? 31.364 -6.456 -17.071 1.00 89.81 252 PHE A C 1
ATOM 2003 O O . PHE A 1 252 ? 30.869 -6.471 -15.938 1.00 89.81 252 PHE A O 1
ATOM 2010 N N . PRO A 1 253 ? 32.664 -6.779 -17.264 1.00 90.81 253 PRO A N 1
ATOM 2011 C CA . PRO A 1 253 ? 33.546 -7.160 -16.159 1.00 90.81 253 PRO A CA 1
ATOM 2012 C C . PRO A 1 253 ? 33.678 -6.094 -15.060 1.00 90.81 253 PRO A C 1
ATOM 2014 O O . PRO A 1 253 ? 33.921 -6.439 -13.906 1.00 90.81 253 PRO A O 1
ATOM 2017 N N . SER A 1 254 ? 33.454 -4.807 -15.359 1.00 90.69 254 SER A N 1
ATOM 2018 C CA . SER A 1 254 ? 33.514 -3.739 -14.352 1.00 90.69 254 SER A CA 1
ATOM 2019 C C . SER A 1 254 ? 32.411 -3.852 -13.290 1.00 90.69 254 SER A C 1
ATOM 2021 O O . SER A 1 254 ? 32.485 -3.184 -12.258 1.00 90.69 254 SER A O 1
ATOM 2023 N N . LEU A 1 255 ? 31.380 -4.673 -13.528 1.00 91.75 255 LEU A N 1
ATOM 2024 C CA . LEU A 1 255 ? 30.311 -4.947 -12.568 1.00 91.75 255 LEU A CA 1
ATOM 2025 C C . LEU A 1 255 ? 30.642 -6.080 -11.588 1.00 91.75 255 LEU A C 1
ATOM 2027 O O . LEU A 1 255 ? 29.887 -6.258 -10.634 1.00 91.75 255 LEU A O 1
ATOM 2031 N N . GLU A 1 256 ? 31.744 -6.820 -11.768 1.00 91.75 256 GLU A N 1
ATOM 2032 C CA . GLU A 1 256 ? 32.085 -8.003 -10.958 1.00 91.75 256 GLU A CA 1
ATOM 2033 C C . GLU A 1 256 ? 32.006 -7.720 -9.455 1.00 91.75 256 GLU A C 1
ATOM 2035 O O . GLU A 1 256 ? 31.333 -8.436 -8.719 1.00 91.75 256 GLU A O 1
ATOM 2040 N N . ARG A 1 257 ? 32.624 -6.624 -9.001 1.00 91.38 257 ARG A N 1
ATOM 2041 C CA . ARG A 1 257 ? 32.646 -6.258 -7.579 1.00 91.38 257 ARG A CA 1
ATOM 2042 C C . ARG A 1 257 ? 31.248 -6.002 -7.009 1.00 91.38 257 ARG A C 1
ATOM 2044 O O . ARG A 1 257 ? 31.001 -6.342 -5.858 1.00 91.38 257 ARG A O 1
ATOM 2051 N N . ILE A 1 258 ? 30.357 -5.397 -7.794 1.00 93.12 258 ILE A N 1
ATOM 2052 C CA . ILE A 1 258 ? 28.974 -5.120 -7.379 1.00 93.12 258 ILE A CA 1
ATOM 2053 C C . ILE A 1 258 ? 28.167 -6.420 -7.365 1.00 93.12 258 ILE A C 1
ATOM 2055 O O . ILE A 1 258 ? 27.420 -6.681 -6.429 1.00 93.12 258 ILE A O 1
ATOM 2059 N N . LEU A 1 259 ? 28.328 -7.250 -8.397 1.00 92.81 259 LEU A N 1
ATOM 2060 C CA . LEU A 1 259 ? 27.595 -8.505 -8.553 1.00 92.81 259 LEU A CA 1
ATOM 2061 C C . LEU A 1 259 ? 28.105 -9.619 -7.627 1.00 92.81 259 LEU A C 1
ATOM 2063 O O . LEU A 1 259 ? 27.388 -10.592 -7.417 1.00 92.81 259 LEU A O 1
ATOM 2067 N N . ALA A 1 260 ? 29.297 -9.481 -7.049 1.00 91.25 260 ALA A N 1
ATOM 2068 C CA . ALA A 1 260 ? 29.814 -10.377 -6.019 1.00 91.25 260 ALA A CA 1
ATOM 2069 C C . ALA A 1 260 ? 29.160 -10.162 -4.640 1.00 91.25 260 ALA A C 1
ATOM 2071 O O . ALA A 1 260 ? 29.265 -11.032 -3.781 1.00 91.25 260 ALA A O 1
ATOM 2072 N N . ASP A 1 261 ? 28.500 -9.023 -4.407 1.00 91.75 261 ASP A N 1
ATOM 2073 C CA . ASP A 1 261 ? 27.845 -8.728 -3.131 1.00 91.75 261 ASP A CA 1
ATOM 2074 C C . ASP A 1 261 ? 26.493 -9.459 -3.042 1.00 91.75 261 ASP A C 1
ATOM 2076 O O . ASP A 1 261 ? 25.605 -9.139 -3.837 1.00 91.75 261 ASP A O 1
ATOM 2080 N N . PRO A 1 262 ? 26.283 -10.419 -2.119 1.00 88.94 262 PRO A N 1
ATOM 2081 C CA . PRO A 1 262 ? 25.048 -11.204 -2.032 1.00 88.94 262 PRO A CA 1
ATOM 2082 C C . PRO A 1 262 ? 23.788 -10.358 -1.798 1.00 88.94 262 PRO A C 1
ATOM 2084 O O . PRO A 1 262 ? 22.710 -10.770 -2.229 1.00 88.94 262 PRO A O 1
ATOM 2087 N N . ASP A 1 263 ? 23.919 -9.169 -1.197 1.00 88.81 263 ASP A N 1
ATOM 2088 C CA . ASP A 1 263 ? 22.799 -8.265 -0.896 1.00 88.81 263 ASP A CA 1
ATOM 2089 C C . ASP A 1 263 ? 22.304 -7.487 -2.124 1.00 88.81 263 ASP A C 1
ATOM 2091 O O . ASP A 1 263 ? 21.275 -6.807 -2.072 1.00 88.81 263 ASP A O 1
ATOM 2095 N N . VAL A 1 264 ? 23.049 -7.549 -3.230 1.00 92.12 264 VAL A N 1
ATOM 2096 C CA . VAL A 1 264 ? 22.676 -6.910 -4.490 1.00 92.12 264 VAL A CA 1
ATOM 2097 C C . VAL A 1 264 ? 21.866 -7.888 -5.327 1.00 92.12 264 VAL A C 1
ATOM 2099 O O . VAL A 1 264 ? 22.306 -9.003 -5.591 1.00 92.12 264 VAL A O 1
ATOM 2102 N N . ALA A 1 265 ? 20.705 -7.471 -5.812 1.00 92.81 265 ALA A N 1
ATOM 2103 C CA . ALA A 1 265 ? 20.031 -8.146 -6.910 1.00 92.81 265 ALA A CA 1
ATOM 2104 C C . ALA A 1 265 ? 20.284 -7.387 -8.215 1.00 92.81 265 ALA A C 1
ATOM 2106 O O . ALA A 1 265 ? 20.448 -6.166 -8.219 1.00 92.81 265 ALA A O 1
ATOM 2107 N N . ALA A 1 266 ? 20.331 -8.108 -9.331 1.00 92.69 266 ALA A N 1
ATOM 2108 C CA . ALA A 1 266 ? 20.518 -7.488 -10.633 1.00 92.69 266 ALA A CA 1
ATOM 2109 C C . ALA A 1 266 ? 19.674 -8.162 -11.704 1.00 92.69 266 ALA A C 1
ATOM 2111 O O . ALA A 1 266 ? 19.555 -9.385 -11.726 1.00 92.69 266 ALA A O 1
ATOM 2112 N N . VAL A 1 267 ? 19.167 -7.361 -12.633 1.00 91.75 267 VAL A N 1
ATOM 2113 C CA . VAL A 1 267 ? 18.663 -7.835 -13.916 1.00 91.75 267 VAL A CA 1
ATOM 2114 C C . VAL A 1 267 ? 19.385 -7.091 -15.021 1.00 91.75 267 VAL A C 1
ATOM 2116 O O . VAL A 1 267 ? 19.305 -5.869 -15.163 1.00 91.75 267 VAL A O 1
ATOM 2119 N N . LEU A 1 268 ? 20.130 -7.864 -15.798 1.00 92.44 268 LEU A N 1
ATOM 2120 C CA . LEU A 1 268 ? 20.957 -7.389 -16.888 1.00 92.44 268 LEU A CA 1
ATOM 2121 C C . LEU A 1 268 ? 20.340 -7.875 -18.188 1.00 92.44 268 LEU A C 1
ATOM 2123 O O . LEU A 1 268 ? 20.068 -9.066 -18.329 1.00 92.44 268 LEU A O 1
ATOM 2127 N N . ARG A 1 269 ? 20.125 -6.974 -19.143 1.00 91.75 269 ARG A N 1
ATOM 2128 C CA . ARG A 1 269 ? 19.625 -7.334 -20.475 1.00 91.75 269 ARG A CA 1
ATOM 2129 C C . ARG A 1 269 ? 20.706 -7.039 -21.496 1.00 91.75 269 ARG A C 1
ATOM 2131 O O . ARG A 1 269 ? 21.106 -5.886 -21.665 1.00 91.75 269 ARG A O 1
ATOM 2138 N N . LEU A 1 270 ? 21.204 -8.101 -22.118 1.00 90.75 270 LEU A N 1
ATOM 2139 C CA . LEU A 1 270 ? 22.377 -8.073 -22.977 1.00 90.75 270 LEU A CA 1
ATOM 2140 C C . LEU A 1 270 ? 21.925 -7.866 -24.424 1.00 90.75 270 LEU A C 1
ATOM 2142 O O . LEU A 1 270 ? 21.151 -8.653 -24.971 1.00 90.75 270 LEU A O 1
ATOM 2146 N N . GLU A 1 271 ? 22.428 -6.807 -25.046 1.00 87.06 271 GLU A N 1
ATOM 2147 C CA . GLU A 1 271 ? 22.382 -6.556 -26.485 1.00 87.06 271 GLU A CA 1
ATOM 2148 C C . GLU A 1 271 ? 23.808 -6.685 -27.033 1.00 87.06 271 GLU A C 1
ATOM 2150 O O . GLU A 1 271 ? 24.778 -6.542 -26.299 1.00 87.06 271 GLU A O 1
ATOM 2155 N N . ARG A 1 272 ? 23.967 -6.917 -28.337 1.00 81.88 272 ARG A N 1
ATOM 2156 C CA . ARG A 1 272 ? 25.270 -7.159 -28.980 1.00 81.88 272 ARG A CA 1
ATOM 2157 C C . ARG A 1 272 ? 26.415 -6.235 -28.530 1.00 81.88 272 ARG A C 1
ATOM 2159 O O . ARG A 1 272 ? 27.538 -6.704 -28.397 1.00 81.88 272 ARG A O 1
ATOM 2166 N N . THR A 1 273 ? 26.164 -4.937 -28.368 1.00 87.31 273 THR A N 1
ATOM 2167 C CA . THR A 1 273 ? 27.201 -3.958 -27.990 1.00 87.31 273 THR A CA 1
ATOM 2168 C C . THR A 1 273 ? 26.900 -3.229 -26.689 1.00 87.31 273 THR A C 1
ATOM 2170 O O . THR A 1 273 ? 27.760 -2.523 -26.177 1.00 87.31 273 THR A O 1
ATOM 2173 N N . ARG A 1 274 ? 25.692 -3.368 -26.142 1.00 91.12 274 ARG A N 1
ATOM 2174 C CA . ARG A 1 274 ? 25.224 -2.613 -24.976 1.00 91.12 274 ARG A CA 1
ATOM 2175 C C . ARG A 1 274 ? 24.564 -3.542 -23.981 1.00 91.12 274 ARG A C 1
ATOM 2177 O O . ARG A 1 274 ? 24.050 -4.595 -24.335 1.00 91.12 274 ARG A O 1
ATOM 2184 N N . MET A 1 275 ? 24.515 -3.108 -22.739 1.00 91.69 275 MET A N 1
ATOM 2185 C CA . MET A 1 275 ? 23.820 -3.810 -21.681 1.00 91.69 275 MET A CA 1
ATOM 2186 C C . MET A 1 275 ? 22.993 -2.815 -20.885 1.00 91.69 275 MET A C 1
ATOM 2188 O O . MET A 1 275 ? 23.491 -1.772 -20.455 1.00 91.69 275 MET A O 1
ATOM 2192 N N . TRP A 1 276 ? 21.730 -3.165 -20.675 1.00 93.31 276 TRP A N 1
ATOM 2193 C CA . TRP A 1 276 ? 20.861 -2.462 -19.750 1.00 93.31 276 TRP A CA 1
ATOM 2194 C C . TRP A 1 276 ? 21.012 -3.102 -18.389 1.00 93.31 276 TRP A C 1
ATOM 2196 O O . TRP A 1 276 ? 20.935 -4.323 -18.251 1.00 93.31 276 TRP A O 1
ATOM 2206 N N . VAL A 1 277 ? 21.226 -2.255 -17.398 1.00 93.56 277 VAL A N 1
ATOM 2207 C CA . VAL A 1 277 ? 21.595 -2.642 -16.049 1.00 93.56 277 VAL A CA 1
ATOM 2208 C C . VAL A 1 277 ? 20.502 -2.156 -15.115 1.00 93.56 277 VAL A C 1
ATOM 2210 O O . VAL A 1 277 ? 20.235 -0.959 -15.053 1.00 93.56 277 VAL A O 1
ATOM 2213 N N . SER A 1 278 ? 19.865 -3.089 -14.414 1.00 93.19 278 SER A N 1
ATOM 2214 C CA . SER A 1 278 ? 18.959 -2.811 -13.297 1.00 93.19 278 SER A CA 1
ATOM 2215 C C . SER A 1 278 ? 19.580 -3.424 -12.049 1.00 93.19 278 SER A C 1
ATOM 2217 O O . SER A 1 278 ? 19.666 -4.645 -11.953 1.00 93.19 278 SER A O 1
ATOM 2219 N N . LEU A 1 279 ? 20.080 -2.595 -11.135 1.00 93.69 279 LEU A N 1
ATOM 2220 C CA . LEU A 1 279 ? 20.658 -3.029 -9.863 1.00 93.69 279 LEU A CA 1
ATOM 2221 C C . LEU A 1 279 ? 19.743 -2.627 -8.720 1.00 93.69 279 LEU A C 1
ATOM 2223 O O . LEU A 1 279 ? 19.176 -1.535 -8.700 1.00 93.69 279 LEU A O 1
ATOM 2227 N N . PHE A 1 280 ? 19.680 -3.499 -7.732 1.00 92.19 280 PHE A N 1
ATOM 2228 C CA . PHE A 1 280 ? 18.810 -3.389 -6.584 1.00 92.19 280 PHE A CA 1
ATOM 2229 C C . PHE A 1 280 ? 19.607 -3.704 -5.329 1.00 92.19 280 PHE A C 1
ATOM 2231 O O . PHE A 1 280 ? 20.288 -4.722 -5.277 1.00 92.19 280 PHE A O 1
ATOM 2238 N N . SER A 1 281 ? 19.535 -2.844 -4.320 1.00 90.19 281 SER A N 1
ATOM 2239 C CA . SER A 1 281 ? 20.333 -3.002 -3.106 1.00 90.19 281 SER A CA 1
ATOM 2240 C C . SER A 1 281 ? 19.607 -2.467 -1.878 1.00 90.19 281 SER A C 1
ATOM 2242 O O . SER A 1 281 ? 18.776 -1.565 -1.972 1.00 90.19 281 SER A O 1
ATOM 2244 N N . PHE A 1 282 ? 19.940 -2.995 -0.703 1.00 86.00 282 PHE A N 1
ATOM 2245 C CA . PHE A 1 282 ? 19.507 -2.445 0.587 1.00 86.00 282 PHE A CA 1
ATOM 2246 C C . PHE A 1 282 ? 20.451 -1.356 1.123 1.00 86.00 282 PHE A C 1
ATOM 2248 O O . PHE A 1 282 ? 20.104 -0.658 2.070 1.00 86.00 282 PHE A O 1
ATOM 2255 N N . LYS A 1 283 ? 21.614 -1.171 0.490 1.00 87.69 283 LYS A N 1
ATOM 2256 C CA . LYS A 1 283 ? 22.628 -0.157 0.820 1.00 87.69 283 LYS A CA 1
ATOM 2257 C C . LYS A 1 283 ? 23.042 0.635 -0.430 1.00 87.69 283 LYS A C 1
ATOM 2259 O O . LYS A 1 283 ? 22.971 0.079 -1.531 1.00 87.69 283 LYS A O 1
ATOM 2264 N N . PRO A 1 284 ? 23.474 1.900 -0.302 1.00 89.50 284 PRO A N 1
ATOM 2265 C CA . PRO A 1 284 ? 23.927 2.667 -1.455 1.00 89.50 284 PRO A CA 1
ATOM 2266 C C . PRO A 1 284 ? 25.124 1.981 -2.132 1.00 89.50 284 PRO A C 1
ATOM 2268 O O . PRO A 1 284 ? 26.004 1.441 -1.458 1.00 89.50 284 PRO A O 1
ATOM 2271 N N . LEU A 1 285 ? 25.138 1.967 -3.467 1.00 90.38 285 LEU A N 1
ATOM 2272 C CA . LEU A 1 285 ? 26.179 1.322 -4.270 1.00 90.38 285 LEU A CA 1
ATOM 2273 C C . LEU A 1 285 ? 27.144 2.347 -4.859 1.00 90.38 285 LEU A C 1
ATOM 2275 O O . LEU A 1 285 ? 26.714 3.334 -5.448 1.00 90.38 285 LEU A O 1
ATOM 2279 N N . SER A 1 286 ? 28.444 2.054 -4.796 1.00 90.25 286 SER A N 1
ATOM 2280 C CA . SER A 1 286 ? 29.455 2.759 -5.589 1.00 90.25 286 SER A CA 1
ATOM 2281 C C . SER A 1 286 ? 29.472 2.175 -7.000 1.00 90.25 286 SER A C 1
ATOM 2283 O O . SER A 1 286 ? 29.830 1.013 -7.197 1.00 90.25 286 SER A O 1
ATOM 2285 N N . LEU A 1 287 ? 29.021 2.965 -7.972 1.00 91.56 287 LEU A N 1
ATOM 2286 C CA . LEU A 1 287 ? 28.860 2.528 -9.357 1.00 91.56 287 LEU A CA 1
ATOM 2287 C C . LEU A 1 287 ? 30.103 2.837 -10.199 1.00 91.56 287 LEU A C 1
ATOM 2289 O O . LEU A 1 287 ? 30.771 3.844 -9.953 1.00 91.56 287 LEU A O 1
ATOM 2293 N N . PRO A 1 288 ? 30.410 2.017 -11.222 1.00 89.75 288 PRO A N 1
ATOM 2294 C CA . PRO A 1 288 ? 31.514 2.305 -12.124 1.00 89.75 288 PRO A CA 1
ATOM 2295 C C . PRO A 1 288 ? 31.226 3.565 -12.962 1.00 89.75 288 PRO A C 1
ATOM 2297 O O . PRO A 1 288 ? 30.085 3.756 -13.392 1.00 89.75 288 PRO A O 1
ATOM 2300 N N . PRO A 1 289 ? 32.247 4.382 -13.288 1.00 87.75 289 PRO A N 1
ATOM 2301 C CA . PRO A 1 289 ? 32.070 5.587 -14.106 1.00 87.75 289 PRO A CA 1
ATOM 2302 C C . PRO A 1 289 ? 31.515 5.329 -15.515 1.00 87.75 289 PRO A C 1
ATOM 2304 O O . PRO A 1 289 ? 30.952 6.233 -16.125 1.00 87.75 289 PRO A O 1
ATOM 2307 N N . SER A 1 290 ? 31.678 4.112 -16.044 1.00 88.94 290 SER A N 1
ATOM 2308 C CA . SER A 1 290 ? 31.172 3.712 -17.362 1.00 88.94 290 SER A CA 1
ATOM 2309 C C . SER A 1 290 ? 29.650 3.518 -17.404 1.00 88.94 290 SER A C 1
ATOM 2311 O O . SER A 1 290 ? 29.070 3.497 -18.490 1.00 88.94 290 SER A O 1
ATOM 2313 N N . LEU A 1 291 ? 28.983 3.392 -16.251 1.00 91.88 291 LEU A N 1
ATOM 2314 C CA . LEU A 1 291 ? 27.538 3.195 -16.178 1.00 91.88 291 LEU A CA 1
ATOM 2315 C C . LEU A 1 291 ? 26.796 4.537 -16.237 1.00 91.88 291 LEU A C 1
ATOM 2317 O O . LEU A 1 291 ? 26.756 5.289 -15.264 1.00 91.88 291 LEU A O 1
ATOM 2321 N N . ALA A 1 292 ? 26.132 4.805 -17.362 1.00 91.88 292 ALA A N 1
ATOM 2322 C CA . ALA A 1 292 ? 25.265 5.967 -17.503 1.00 91.88 292 ALA A CA 1
ATOM 2323 C C . ALA A 1 292 ? 23.905 5.695 -16.843 1.00 91.88 292 ALA A C 1
ATOM 2325 O O . ALA A 1 292 ? 23.099 4.919 -17.364 1.00 91.88 292 ALA A O 1
ATOM 2326 N N . LEU A 1 293 ? 23.650 6.327 -15.694 1.00 90.56 293 LEU A N 1
ATOM 2327 C CA . LEU A 1 293 ? 22.385 6.195 -14.973 1.00 90.56 293 LEU A CA 1
ATOM 2328 C C . LEU A 1 293 ? 21.238 6.960 -15.640 1.00 90.56 293 LEU A C 1
ATOM 2330 O O . LEU A 1 293 ? 21.406 8.067 -16.152 1.00 90.56 293 LEU A O 1
ATOM 2334 N N . THR A 1 294 ? 20.038 6.389 -15.559 1.00 88.81 294 THR A N 1
ATOM 2335 C CA . THR A 1 294 ? 18.802 7.079 -15.936 1.00 88.81 294 THR A CA 1
ATOM 2336 C C . THR A 1 294 ? 18.465 8.220 -14.959 1.00 88.81 294 THR A C 1
ATOM 2338 O O . THR A 1 294 ? 18.858 8.165 -13.791 1.00 88.81 294 THR A O 1
ATOM 2341 N N . PRO A 1 295 ? 17.687 9.243 -15.373 1.00 83.69 295 PRO A N 1
ATOM 2342 C CA . PRO A 1 295 ? 17.366 10.396 -14.520 1.00 83.69 295 PRO A CA 1
ATOM 2343 C C . PRO A 1 295 ? 16.596 10.078 -13.228 1.00 83.69 295 PRO A C 1
ATOM 2345 O O . PRO A 1 295 ? 16.590 10.908 -12.314 1.00 83.69 295 PRO A O 1
ATOM 2348 N N . TYR A 1 296 ? 15.927 8.923 -13.180 1.00 87.25 296 TYR A N 1
ATOM 2349 C CA . TYR A 1 296 ? 15.113 8.446 -12.059 1.00 87.25 296 TYR A CA 1
ATOM 2350 C C . TYR A 1 296 ? 15.816 7.361 -11.232 1.00 87.25 296 TYR A C 1
ATOM 2352 O O . TYR A 1 296 ? 15.232 6.885 -10.261 1.00 87.25 296 TYR A O 1
ATOM 2360 N N . SER A 1 297 ? 17.065 7.016 -11.553 1.00 90.12 297 SER A N 1
ATOM 2361 C CA . SER A 1 297 ? 17.906 6.156 -10.717 1.00 90.12 297 SER A CA 1
ATOM 2362 C C . SER A 1 297 ? 18.306 6.842 -9.417 1.00 90.12 297 SER A C 1
ATOM 2364 O O . SER A 1 297 ? 18.457 8.066 -9.365 1.00 90.12 297 SER A O 1
ATOM 2366 N N . ASP A 1 298 ? 18.523 6.041 -8.380 1.00 89.88 298 ASP A N 1
ATOM 2367 C CA . ASP A 1 298 ? 19.054 6.534 -7.117 1.00 89.88 298 ASP A CA 1
ATOM 2368 C C . ASP A 1 298 ? 20.504 7.018 -7.284 1.00 89.88 298 ASP A C 1
ATOM 2370 O O . ASP A 1 298 ? 21.255 6.555 -8.149 1.00 89.88 298 ASP A O 1
ATOM 2374 N N . ALA A 1 299 ? 20.898 7.979 -6.455 1.00 83.50 299 ALA A N 1
ATOM 2375 C CA . ALA A 1 299 ? 22.232 8.552 -6.467 1.00 83.50 299 ALA A CA 1
ATOM 2376 C C . ALA A 1 299 ? 23.159 7.762 -5.514 1.00 83.50 299 ALA A C 1
ATOM 2378 O O . ALA A 1 299 ? 22.778 7.485 -4.374 1.00 83.50 299 ALA A O 1
ATOM 2379 N N . PRO A 1 300 ? 24.373 7.381 -5.961 1.00 73.81 300 PRO A N 1
ATOM 2380 C CA . PRO A 1 300 ? 25.334 6.599 -5.173 1.00 73.81 300 PRO A CA 1
ATOM 2381 C C . PRO A 1 300 ? 25.723 7.197 -3.815 1.00 73.81 300 PRO A C 1
ATOM 2383 O O . PRO A 1 300 ? 26.000 6.451 -2.883 1.00 73.81 300 PRO A O 1
ATOM 2386 N N . GLU A 1 301 ? 25.756 8.528 -3.702 1.00 70.56 301 GLU A N 1
ATOM 2387 C CA . GLU A 1 301 ? 26.378 9.239 -2.568 1.00 70.56 301 GLU A CA 1
ATOM 2388 C C . GLU A 1 301 ? 25.380 9.973 -1.660 1.00 70.56 301 GLU A C 1
ATOM 2390 O O . GLU A 1 301 ? 25.770 10.707 -0.756 1.00 70.56 301 GLU A O 1
ATOM 2395 N N . THR A 1 302 ? 24.082 9.805 -1.891 1.00 70.94 302 THR A N 1
ATOM 2396 C CA . THR A 1 302 ? 23.035 10.517 -1.148 1.00 70.94 302 THR A CA 1
ATOM 2397 C C . THR A 1 302 ? 22.358 9.602 -0.140 1.00 70.94 302 THR A C 1
ATOM 2399 O O . THR A 1 302 ? 21.896 8.514 -0.498 1.00 70.94 302 THR A O 1
ATOM 2402 N N . GLU A 1 303 ? 22.217 10.064 1.103 1.00 68.50 303 GLU A N 1
ATOM 2403 C CA . GLU A 1 303 ? 21.294 9.441 2.051 1.00 68.50 303 GLU A CA 1
ATOM 2404 C C . GLU A 1 303 ? 19.867 9.482 1.481 1.00 68.50 303 GLU A C 1
ATOM 2406 O O . GLU A 1 303 ? 19.445 10.470 0.876 1.00 68.50 303 GLU A O 1
ATOM 2411 N N . ALA A 1 304 ? 19.127 8.379 1.619 1.00 73.19 304 ALA A N 1
ATOM 2412 C CA . ALA A 1 304 ? 17.767 8.302 1.101 1.00 73.19 304 ALA A CA 1
ATOM 2413 C C . ALA A 1 304 ? 16.867 9.306 1.837 1.00 73.19 304 ALA A C 1
ATOM 2415 O O . ALA A 1 304 ? 16.721 9.233 3.059 1.00 73.19 304 ALA A O 1
ATOM 2416 N N . PHE A 1 305 ? 16.192 10.192 1.097 1.00 75.81 305 PHE A N 1
ATOM 2417 C CA . PHE A 1 305 ? 15.264 11.174 1.676 1.00 75.81 305 PHE A CA 1
ATOM 2418 C C . PHE A 1 305 ? 14.065 10.509 2.354 1.00 75.81 305 PHE A C 1
ATOM 2420 O O . PHE A 1 305 ? 13.427 11.091 3.227 1.00 75.81 305 PHE A O 1
ATOM 2427 N N . THR A 1 306 ? 13.765 9.272 1.964 1.00 76.81 306 THR A N 1
ATOM 2428 C CA . THR A 1 306 ? 12.541 8.573 2.337 1.00 76.81 306 THR A CA 1
ATOM 2429 C C . THR A 1 306 ? 12.646 7.759 3.630 1.00 76.81 306 THR A C 1
ATOM 2431 O O . THR A 1 306 ? 11.732 6.992 3.934 1.00 76.81 306 THR A O 1
ATOM 2434 N N . THR A 1 307 ? 13.748 7.874 4.386 1.00 80.50 307 THR A N 1
ATOM 2435 C CA . THR A 1 307 ? 13.985 7.146 5.654 1.00 80.50 307 THR A CA 1
ATOM 2436 C C . THR A 1 307 ? 13.645 5.645 5.533 1.00 80.50 307 THR A C 1
ATOM 2438 O O . THR A 1 307 ? 12.875 5.087 6.313 1.00 80.50 307 THR A O 1
ATOM 2441 N N . GLY A 1 308 ? 14.144 4.992 4.474 1.00 84.94 308 GLY A N 1
ATOM 2442 C CA . GLY A 1 308 ? 13.903 3.567 4.193 1.00 84.94 308 GLY A CA 1
ATOM 2443 C C . GLY A 1 308 ? 12.556 3.232 3.530 1.00 84.94 308 GLY A C 1
ATOM 2444 O O . GLY A 1 308 ? 12.280 2.068 3.248 1.00 84.94 308 GLY A O 1
ATOM 2445 N N . CYS A 1 309 ? 11.697 4.211 3.238 1.00 88.94 309 CYS A N 1
ATOM 2446 C CA . CYS A 1 309 ? 10.471 3.977 2.478 1.00 88.94 309 CYS A CA 1
ATOM 2447 C C . CYS A 1 309 ? 10.766 3.778 0.987 1.00 88.94 309 CYS A C 1
ATOM 2449 O O . CYS A 1 309 ? 11.303 4.653 0.313 1.00 88.94 309 CYS A O 1
ATOM 2451 N N . VAL A 1 310 ? 10.326 2.639 0.446 1.00 89.06 310 VAL A N 1
ATOM 2452 C CA . VAL A 1 310 ? 10.424 2.298 -0.989 1.00 89.06 310 VAL A CA 1
ATOM 2453 C C . VAL A 1 310 ? 9.306 2.902 -1.841 1.00 89.06 310 VAL A C 1
ATOM 2455 O O . VAL A 1 310 ? 9.166 2.562 -3.011 1.00 89.06 310 VAL A O 1
ATOM 2458 N N . LEU A 1 311 ? 8.469 3.758 -1.244 1.00 90.19 311 LEU A N 1
ATOM 2459 C CA . LEU A 1 311 ? 7.375 4.463 -1.914 1.00 90.19 311 LEU A CA 1
ATOM 2460 C C . LEU A 1 311 ? 6.421 3.512 -2.667 1.00 90.19 311 LEU A C 1
ATOM 2462 O O . LEU A 1 311 ? 5.936 3.829 -3.742 1.00 90.19 311 LEU A O 1
ATOM 2466 N N . CYS A 1 312 ? 6.121 2.327 -2.121 1.00 89.56 312 CYS A N 1
ATOM 2467 C CA . CYS A 1 312 ? 5.230 1.361 -2.787 1.00 89.56 312 CYS A CA 1
ATOM 2468 C C . CYS A 1 312 ? 3.738 1.747 -2.741 1.00 89.56 312 CYS A C 1
ATOM 2470 O O . CYS A 1 312 ? 2.925 1.144 -3.432 1.00 89.56 312 CYS A O 1
ATOM 2472 N N . GLY A 1 313 ? 3.342 2.701 -1.891 1.00 89.62 313 GLY A N 1
ATOM 2473 C CA . GLY A 1 313 ? 1.947 3.135 -1.748 1.00 89.62 313 GLY A CA 1
ATOM 2474 C C . GLY A 1 313 ? 1.000 2.169 -1.029 1.00 89.62 313 GLY A C 1
ATOM 2475 O O . GLY A 1 313 ? -0.137 2.549 -0.765 1.00 89.62 313 GLY A O 1
ATOM 2476 N N . LYS A 1 314 ? 1.429 0.959 -0.637 1.00 89.75 314 LYS A N 1
ATOM 2477 C CA . LYS A 1 314 ? 0.542 -0.023 0.025 1.00 89.75 314 LYS A CA 1
ATOM 2478 C C . LYS A 1 314 ? -0.130 0.532 1.281 1.00 89.75 314 LYS A C 1
ATOM 2480 O O . LYS A 1 314 ? -1.330 0.353 1.468 1.00 89.75 314 LYS A O 1
ATOM 2485 N N . CYS A 1 315 ? 0.616 1.269 2.105 1.00 89.25 315 CYS A N 1
ATOM 2486 C CA . CYS A 1 315 ? 0.075 1.891 3.313 1.00 89.25 315 CYS A CA 1
ATOM 2487 C C . CYS A 1 315 ? -0.937 3.015 3.029 1.00 89.25 315 CYS A C 1
ATOM 2489 O O . CYS A 1 315 ? -1.767 3.282 3.890 1.00 89.25 315 CYS A O 1
ATOM 2491 N N . VAL A 1 316 ? -0.911 3.645 1.847 1.00 89.31 316 VAL A N 1
ATOM 2492 C CA . VAL A 1 316 ? -1.874 4.690 1.456 1.00 89.31 316 VAL A CA 1
ATOM 2493 C C . VAL A 1 316 ? -3.276 4.101 1.365 1.00 89.31 316 VAL A C 1
ATOM 2495 O O . VAL A 1 316 ? -4.198 4.635 1.969 1.00 89.31 316 VAL A O 1
ATOM 2498 N N . SER A 1 317 ? -3.412 2.970 0.664 1.00 84.94 317 SER A N 1
ATOM 2499 C CA . SER A 1 317 ? -4.702 2.319 0.386 1.00 84.94 317 SER A CA 1
ATOM 2500 C C . SER A 1 317 ? -5.465 1.870 1.636 1.00 84.94 317 SER A C 1
ATOM 2502 O O . SER A 1 317 ? -6.682 1.719 1.606 1.00 84.94 317 SER A O 1
ATOM 2504 N N . VAL A 1 318 ? -4.751 1.674 2.746 1.00 84.06 318 VAL A N 1
ATOM 2505 C CA . VAL A 1 318 ? -5.321 1.202 4.013 1.00 84.06 318 VAL A CA 1
ATOM 2506 C C . VAL A 1 318 ? -5.390 2.286 5.085 1.00 84.06 318 VAL A C 1
ATOM 2508 O O . VAL A 1 318 ? -5.940 2.023 6.151 1.00 84.06 318 VAL A O 1
ATOM 2511 N N . CYS A 1 319 ? -4.821 3.473 4.844 1.00 85.50 319 CYS A N 1
ATOM 2512 C CA . CYS A 1 319 ? -4.706 4.530 5.845 1.00 85.50 319 CYS A CA 1
ATOM 2513 C C . CYS A 1 319 ? -5.977 5.392 5.891 1.00 85.50 319 CYS A C 1
ATOM 2515 O O . CYS A 1 319 ? -6.214 6.162 4.956 1.00 85.50 319 CYS A O 1
ATOM 2517 N N . PRO A 1 320 ? -6.743 5.374 6.998 1.00 81.44 320 PRO A N 1
ATOM 2518 C CA . PRO A 1 320 ? -7.950 6.192 7.111 1.00 81.44 320 PRO A CA 1
ATOM 2519 C C . PRO A 1 320 ? -7.650 7.691 7.068 1.00 81.44 320 PRO A C 1
ATOM 2521 O O . PRO A 1 320 ? -8.460 8.473 6.585 1.00 81.44 320 PRO A O 1
ATOM 2524 N N . HIS A 1 321 ? -6.471 8.113 7.532 1.00 81.12 321 HIS A N 1
ATOM 2525 C CA . HIS A 1 321 ? -6.089 9.522 7.508 1.00 81.12 321 HIS A CA 1
ATOM 2526 C C . HIS A 1 321 ? -5.857 10.041 6.078 1.00 81.12 321 HIS A C 1
ATOM 2528 O O . HIS A 1 321 ? -6.268 11.152 5.748 1.00 81.12 321 HIS A O 1
ATOM 2534 N N . ALA A 1 322 ? -5.273 9.213 5.203 1.00 83.81 322 ALA A N 1
ATOM 2535 C CA . ALA A 1 322 ? -5.108 9.542 3.788 1.00 83.81 322 ALA A CA 1
ATOM 2536 C C . ALA A 1 322 ? -6.463 9.653 3.067 1.00 83.81 322 ALA A C 1
ATOM 2538 O O . ALA A 1 322 ? -6.658 10.555 2.251 1.00 83.81 322 ALA A O 1
ATOM 2539 N N . GLU A 1 323 ? -7.406 8.770 3.409 1.00 83.19 323 GLU A N 1
ATOM 2540 C CA . GLU A 1 323 ? -8.795 8.817 2.938 1.00 83.19 323 GLU A CA 1
ATOM 2541 C C . GLU A 1 323 ? -9.499 10.102 3.404 1.00 83.19 323 GLU A C 1
ATOM 2543 O O . GLU A 1 323 ? -10.032 10.845 2.579 1.00 83.19 323 GLU A O 1
ATOM 2548 N N . LEU A 1 324 ? -9.402 10.425 4.700 1.00 79.56 324 LEU A N 1
ATOM 2549 C CA . LEU A 1 324 ? -9.994 11.622 5.301 1.00 79.56 324 LEU A CA 1
ATOM 2550 C C . LEU A 1 324 ? -9.488 12.906 4.633 1.00 79.56 324 LEU A C 1
ATOM 2552 O O . LEU A 1 324 ? -10.269 13.796 4.296 1.00 79.56 324 LEU A O 1
ATOM 2556 N N . LYS A 1 325 ? -8.170 13.004 4.433 1.00 80.94 325 LYS A N 1
ATOM 2557 C CA . LYS A 1 325 ? -7.517 14.167 3.817 1.00 80.94 325 LYS A CA 1
ATOM 2558 C C . LYS A 1 325 ? -7.623 14.176 2.290 1.00 80.94 325 LYS A C 1
ATOM 2560 O O . LYS A 1 325 ? -7.276 15.178 1.670 1.00 80.94 325 LYS A O 1
ATOM 2565 N N . ARG A 1 326 ? -8.086 13.080 1.673 1.00 81.81 326 ARG A N 1
ATOM 2566 C CA . ARG A 1 326 ? -8.102 12.857 0.212 1.00 81.81 326 ARG A CA 1
ATOM 2567 C C . ARG A 1 326 ? -6.738 13.098 -0.448 1.00 81.81 326 ARG A C 1
ATOM 2569 O O . ARG A 1 326 ? -6.643 13.518 -1.607 1.00 81.81 326 ARG A O 1
ATOM 2576 N N . SER A 1 327 ? -5.676 12.825 0.301 1.00 82.69 327 SER A N 1
ATOM 2577 C CA . SER A 1 327 ? -4.294 13.057 -0.098 1.00 82.69 327 SER A CA 1
ATOM 2578 C C . SER A 1 327 ? -3.401 11.996 0.534 1.00 82.69 327 SER A C 1
ATOM 2580 O O . SER A 1 327 ? -3.408 11.759 1.743 1.00 82.69 327 SER A O 1
ATOM 2582 N N . PHE A 1 328 ? -2.604 11.351 -0.311 1.00 84.31 328 PHE A N 1
ATOM 2583 C CA . PHE A 1 328 ? -1.651 10.334 0.116 1.00 84.31 328 PHE A CA 1
ATOM 2584 C C . PHE A 1 328 ? -0.422 10.962 0.796 1.00 84.31 328 PHE A C 1
ATOM 2586 O O . PHE A 1 328 ? 0.305 10.242 1.482 1.00 84.31 328 PHE A O 1
ATOM 2593 N N . ALA A 1 329 ? -0.189 12.274 0.657 1.00 82.44 329 ALA A N 1
ATOM 2594 C CA . ALA A 1 329 ? 0.872 12.980 1.376 1.00 82.44 329 ALA A CA 1
ATOM 2595 C C . ALA A 1 329 ? 0.653 12.958 2.902 1.00 82.44 329 ALA A C 1
ATOM 2597 O O . ALA A 1 329 ? 1.613 12.986 3.666 1.00 82.44 329 ALA A O 1
ATOM 2598 N N . TYR A 1 330 ? -0.595 12.787 3.347 1.00 82.31 330 TYR A N 1
ATOM 2599 C CA . TYR A 1 330 ? -0.950 12.603 4.759 1.00 82.31 330 TYR A CA 1
ATOM 2600 C C . TYR A 1 330 ? -0.967 11.127 5.201 1.00 82.31 330 TYR A C 1
ATOM 2602 O O . TYR A 1 330 ? -1.385 10.801 6.310 1.00 82.31 330 TYR A O 1
ATOM 2610 N N . SER A 1 331 ? -0.519 10.203 4.350 1.00 86.75 331 SER A N 1
ATOM 2611 C CA . SER A 1 331 ? -0.331 8.795 4.719 1.00 86.75 331 SER A CA 1
ATOM 2612 C C . SER A 1 331 ? 1.041 8.556 5.372 1.00 86.75 331 SER A C 1
ATOM 2614 O O . SER A 1 331 ? 1.935 9.396 5.238 1.00 86.75 331 SER A O 1
ATOM 2616 N N . PRO A 1 332 ? 1.283 7.367 5.962 1.00 87.31 332 PRO A N 1
ATOM 2617 C CA . PRO A 1 332 ? 2.624 6.948 6.364 1.00 87.31 332 PRO A CA 1
ATOM 2618 C C . PRO A 1 332 ? 3.673 7.071 5.266 1.00 87.31 332 PRO A C 1
ATOM 2620 O O . PRO A 1 332 ? 4.799 7.460 5.544 1.00 87.31 332 PRO A O 1
ATOM 2623 N N . MET A 1 333 ? 3.320 6.793 4.009 1.00 89.44 333 MET A N 1
ATOM 2624 C CA . MET A 1 333 ? 4.259 6.984 2.907 1.00 89.44 333 MET A CA 1
ATOM 2625 C C . MET A 1 333 ? 4.643 8.453 2.767 1.00 89.44 333 MET A C 1
ATOM 2627 O O . MET A 1 333 ? 5.825 8.732 2.645 1.00 89.44 333 MET A O 1
ATOM 2631 N N . GLY A 1 334 ? 3.673 9.370 2.794 1.00 86.62 334 GLY A N 1
ATOM 2632 C CA . GLY A 1 334 ? 3.934 10.803 2.685 1.00 86.62 334 GLY A CA 1
ATOM 2633 C C . GLY A 1 334 ? 4.788 11.324 3.839 1.00 86.62 334 GLY A C 1
ATOM 2634 O O . GLY A 1 334 ? 5.756 12.034 3.590 1.00 86.62 334 GLY A O 1
ATOM 2635 N N . PHE A 1 335 ? 4.524 10.865 5.069 1.00 84.44 335 PHE A N 1
ATOM 2636 C CA . PHE A 1 335 ? 5.385 11.141 6.220 1.00 84.44 335 PHE A CA 1
ATOM 2637 C C . PHE A 1 335 ? 6.822 10.691 5.960 1.00 84.44 335 PHE A C 1
ATOM 2639 O O . PHE A 1 335 ? 7.718 11.522 5.927 1.00 84.44 335 PHE A O 1
ATOM 2646 N N . PHE A 1 336 ? 7.058 9.400 5.713 1.00 85.19 336 PHE A N 1
ATOM 2647 C CA . PHE A 1 336 ? 8.421 8.888 5.534 1.00 85.19 336 PHE A CA 1
ATOM 2648 C C . PHE A 1 336 ? 9.112 9.472 4.295 1.00 85.19 336 PHE A C 1
ATOM 2650 O O . PHE A 1 336 ? 10.321 9.660 4.312 1.00 85.19 336 PHE A O 1
ATOM 2657 N N . ALA A 1 337 ? 8.356 9.793 3.243 1.00 83.38 337 ALA A N 1
ATOM 2658 C CA . ALA A 1 337 ? 8.865 10.390 2.013 1.00 83.38 337 ALA A CA 1
ATOM 2659 C C . ALA A 1 337 ? 9.323 11.845 2.178 1.00 83.38 337 ALA A C 1
ATOM 2661 O O . ALA A 1 337 ? 10.233 12.275 1.475 1.00 83.38 337 ALA A O 1
ATOM 2662 N N . LEU A 1 338 ? 8.669 12.600 3.065 1.00 79.44 338 LEU A N 1
ATOM 2663 C CA . LEU A 1 338 ? 8.847 14.046 3.202 1.00 79.44 338 LEU A CA 1
ATOM 2664 C C . LEU A 1 338 ? 9.481 14.464 4.530 1.00 79.44 338 LEU A C 1
ATOM 2666 O O . LEU A 1 338 ? 9.912 15.605 4.650 1.00 79.44 338 LEU A O 1
ATOM 2670 N N . HIS A 1 339 ? 9.561 13.575 5.522 1.00 73.56 339 HIS A N 1
ATOM 2671 C CA . HIS A 1 339 ? 10.013 13.917 6.873 1.00 73.56 339 HIS A CA 1
ATOM 2672 C C . HIS A 1 339 ? 11.431 14.503 6.907 1.00 73.56 339 HIS A C 1
ATOM 2674 O O . HIS A 1 339 ? 11.689 15.416 7.689 1.00 73.56 339 HIS A O 1
ATOM 2680 N N . SER A 1 340 ? 12.324 14.011 6.044 1.00 65.94 340 SER A N 1
ATOM 2681 C CA . SER A 1 340 ? 13.708 14.491 5.944 1.00 65.94 340 SER A CA 1
ATOM 2682 C C . SER A 1 340 ? 13.885 15.642 4.948 1.00 65.94 340 SER A C 1
ATOM 2684 O O . SER A 1 340 ? 14.997 16.141 4.786 1.00 65.94 340 SER A O 1
ATOM 2686 N N . ALA A 1 341 ? 12.821 16.090 4.271 1.00 66.62 341 ALA A N 1
ATOM 2687 C CA . ALA A 1 341 ? 12.886 17.277 3.427 1.00 66.62 341 ALA A CA 1
ATOM 2688 C C . ALA A 1 341 ? 12.844 18.529 4.322 1.00 66.62 341 ALA A C 1
ATOM 2690 O O . ALA A 1 341 ? 11.792 18.936 4.823 1.00 66.62 341 ALA A O 1
ATOM 2691 N N . SER A 1 342 ? 14.024 19.113 4.554 1.00 52.00 342 SER A N 1
ATOM 2692 C CA . SER A 1 342 ? 14.246 20.284 5.406 1.00 52.00 342 SER A CA 1
ATOM 2693 C C . SER A 1 342 ? 13.230 21.400 5.138 1.00 52.00 342 SER A C 1
ATOM 2695 O O . SER A 1 342 ? 13.207 21.979 4.055 1.00 52.00 342 SER A O 1
ATOM 2697 N N . GLY A 1 343 ? 12.413 21.722 6.145 1.00 58.84 343 GLY A N 1
ATOM 2698 C CA . GLY A 1 343 ? 11.459 22.837 6.107 1.00 58.84 343 GLY A CA 1
ATOM 2699 C C . GLY A 1 343 ? 9.988 22.453 5.927 1.00 58.84 343 GLY A C 1
ATOM 2700 O O . GLY A 1 343 ? 9.140 23.338 6.012 1.00 58.84 343 GLY A O 1
ATOM 2701 N N . LEU A 1 344 ? 9.656 21.172 5.729 1.00 65.62 344 LEU A N 1
ATOM 2702 C CA . LEU A 1 344 ? 8.259 20.731 5.702 1.00 65.62 344 LEU A CA 1
ATOM 2703 C C . LEU A 1 344 ? 7.735 20.474 7.117 1.00 65.62 344 LEU A C 1
ATOM 2705 O O . LEU A 1 344 ? 8.204 19.579 7.824 1.00 65.62 344 LEU A O 1
ATOM 2709 N N . ASP A 1 345 ? 6.727 21.248 7.524 1.00 65.44 345 ASP A N 1
ATOM 2710 C CA . ASP A 1 345 ? 5.997 20.979 8.757 1.00 65.44 345 ASP A CA 1
ATOM 2711 C C . ASP A 1 345 ? 5.069 19.771 8.563 1.00 65.44 345 ASP A C 1
ATOM 2713 O O . ASP A 1 345 ? 3.977 19.864 8.008 1.00 65.44 345 ASP A O 1
ATOM 2717 N N . VAL A 1 346 ? 5.517 18.608 9.034 1.00 64.56 346 VAL A N 1
ATOM 2718 C CA . VAL A 1 346 ? 4.718 17.374 9.050 1.00 64.56 346 VAL A CA 1
ATOM 2719 C C . VAL A 1 346 ? 3.783 17.289 10.265 1.00 64.56 346 VAL A C 1
ATOM 2721 O O . VAL A 1 346 ? 3.230 16.222 10.534 1.00 64.56 346 VAL A O 1
ATOM 2724 N N . SER A 1 347 ? 3.593 18.375 11.027 1.00 62.00 347 SER A N 1
ATOM 2725 C CA . SER A 1 347 ? 2.722 18.376 12.209 1.00 62.00 347 SER A CA 1
ATOM 2726 C C . SER A 1 347 ? 1.255 18.075 11.881 1.00 62.00 347 SER A C 1
ATOM 2728 O O . SER A 1 347 ? 0.578 17.457 12.703 1.00 62.00 347 SER A O 1
ATOM 2730 N N . ASP A 1 348 ? 0.792 18.379 10.665 1.00 57.56 348 ASP A N 1
ATOM 2731 C CA . ASP A 1 348 ? -0.545 17.992 10.187 1.00 57.56 348 ASP A CA 1
ATOM 2732 C C . ASP A 1 348 ? -0.688 16.482 9.947 1.00 57.56 348 ASP A C 1
ATOM 2734 O O . ASP A 1 348 ? -1.786 15.933 10.036 1.00 57.56 348 ASP A O 1
ATOM 2738 N N . VAL A 1 349 ? 0.424 15.783 9.694 1.00 59.03 349 VAL A N 1
ATOM 2739 C CA . VAL A 1 349 ? 0.464 14.317 9.572 1.00 59.03 349 VAL A CA 1
ATOM 2740 C C . VAL A 1 349 ? 0.403 13.655 10.959 1.00 59.03 349 VAL A C 1
ATOM 2742 O O . VAL A 1 349 ? 0.167 12.455 11.090 1.00 59.03 349 VAL A O 1
ATOM 2745 N N . ALA A 1 350 ? 0.550 14.436 12.033 1.00 58.84 350 ALA A N 1
ATOM 2746 C CA . ALA A 1 350 ? 0.717 13.970 13.402 1.00 58.84 350 ALA A CA 1
ATOM 2747 C C . ALA A 1 350 ? -0.602 13.686 14.149 1.00 58.84 350 ALA A C 1
ATOM 2749 O O . ALA A 1 350 ? -0.730 13.905 15.353 1.00 58.84 350 ALA A O 1
ATOM 2750 N N . THR A 1 351 ? -1.600 13.167 13.442 1.00 65.38 351 THR A N 1
ATOM 2751 C CA . THR A 1 351 ? -2.909 12.794 14.007 1.00 65.38 351 THR A CA 1
ATOM 2752 C C . THR A 1 351 ? -3.266 11.335 13.706 1.00 65.38 351 THR A C 1
ATOM 2754 O O . THR A 1 351 ? -4.431 10.951 13.631 1.00 65.38 351 THR A O 1
ATOM 2757 N N . CYS A 1 352 ? -2.235 10.498 13.543 1.00 77.31 352 CYS A N 1
ATOM 2758 C CA . CYS A 1 352 ? -2.373 9.053 13.394 1.00 77.31 352 CYS A CA 1
ATOM 2759 C C . CYS A 1 352 ? -3.195 8.453 14.537 1.00 77.31 352 CYS A C 1
ATOM 2761 O O . CYS A 1 352 ? -2.968 8.739 15.707 1.00 77.31 352 CYS A O 1
ATOM 2763 N N . GLU A 1 353 ? -4.122 7.573 14.178 1.00 75.00 353 GLU A N 1
ATOM 2764 C CA . GLU A 1 353 ? -4.980 6.850 15.114 1.00 75.00 353 GLU A CA 1
ATOM 2765 C C . GLU A 1 353 ? -4.335 5.573 15.673 1.00 75.00 353 GLU A C 1
ATOM 2767 O O . GLU A 1 353 ? -4.998 4.842 16.388 1.00 75.00 353 GLU A O 1
ATOM 2772 N N . PHE A 1 354 ? -3.080 5.265 15.329 1.00 79.75 354 PHE A N 1
ATOM 2773 C CA . PHE A 1 354 ? -2.310 4.091 15.778 1.00 79.75 354 PHE A CA 1
ATOM 2774 C C . PHE A 1 354 ? -2.925 2.705 15.490 1.00 79.75 354 PHE A C 1
ATOM 2776 O O . PHE A 1 354 ? -2.579 1.724 16.152 1.00 79.75 354 PHE A O 1
ATOM 2783 N N . CYS A 1 355 ? -3.766 2.558 14.456 1.00 81.19 355 CYS A N 1
ATOM 2784 C CA . CYS A 1 355 ? -4.369 1.259 14.111 1.00 81.19 355 CYS A CA 1
ATOM 2785 C C . CYS A 1 355 ? -3.332 0.181 13.734 1.00 81.19 355 CYS A C 1
ATOM 2787 O O . CYS A 1 355 ? -3.498 -0.984 14.087 1.00 81.19 355 CYS A O 1
ATOM 2789 N N . GLY A 1 356 ? -2.204 0.559 13.121 1.00 82.69 356 GLY A N 1
ATOM 2790 C CA . GLY A 1 356 ? -1.080 -0.343 12.811 1.00 82.69 356 GLY A CA 1
ATOM 2791 C C . GLY A 1 356 ? -1.217 -1.152 11.520 1.00 82.69 356 GLY A C 1
ATOM 2792 O O . GLY A 1 356 ? -0.281 -1.847 11.136 1.00 82.69 356 GLY A O 1
ATOM 2793 N N . ILE A 1 357 ? -2.328 -1.016 10.787 1.00 85.38 357 ILE A N 1
ATOM 2794 C CA . ILE A 1 357 ? -2.534 -1.723 9.507 1.00 85.38 357 ILE A CA 1
ATOM 2795 C C . ILE A 1 357 ? -1.400 -1.412 8.515 1.00 85.38 357 ILE A C 1
ATOM 2797 O O . ILE A 1 357 ? -0.956 -2.279 7.764 1.00 85.38 357 ILE A O 1
ATOM 2801 N N . CYS A 1 358 ? -0.900 -0.174 8.528 1.00 87.69 358 CYS A N 1
ATOM 2802 C CA . CYS A 1 358 ? 0.182 0.271 7.658 1.00 87.69 358 CYS A CA 1
ATOM 2803 C C . CYS A 1 358 ? 1.492 -0.513 7.851 1.00 87.69 358 CYS A C 1
ATOM 2805 O O . CYS A 1 358 ? 2.161 -0.778 6.855 1.00 87.69 358 CYS A O 1
ATOM 2807 N N . GLU A 1 359 ? 1.846 -0.916 9.076 1.00 88.88 359 GLU A N 1
ATOM 2808 C CA . GLU A 1 359 ? 3.042 -1.729 9.352 1.00 88.88 359 GLU A CA 1
ATOM 2809 C C . GLU A 1 359 ? 2.871 -3.162 8.837 1.00 88.88 359 GLU A C 1
ATOM 2811 O O . GLU A 1 359 ? 3.794 -3.734 8.251 1.00 88.88 359 GLU A O 1
ATOM 2816 N N . ASN A 1 360 ? 1.658 -3.712 8.958 1.00 87.62 360 ASN A N 1
ATOM 2817 C CA . ASN A 1 360 ? 1.334 -5.052 8.466 1.00 87.62 360 ASN A CA 1
ATOM 2818 C C . ASN A 1 360 ? 1.507 -5.151 6.944 1.00 87.62 360 ASN A C 1
ATOM 2820 O O . ASN A 1 360 ? 2.120 -6.105 6.455 1.00 87.62 360 ASN A O 1
ATOM 2824 N N . VAL A 1 361 ? 1.023 -4.147 6.200 1.00 88.88 361 VAL A N 1
ATOM 2825 C CA . VAL A 1 361 ? 1.106 -4.111 4.727 1.00 88.88 361 VAL A CA 1
ATOM 2826 C C . VAL A 1 361 ? 2.432 -3.558 4.191 1.00 88.88 361 VAL A C 1
ATOM 2828 O O . VAL A 1 361 ? 2.685 -3.651 2.986 1.00 88.88 361 VAL A O 1
ATOM 2831 N N . CYS A 1 362 ? 3.276 -2.973 5.048 1.00 90.94 362 CYS A N 1
ATOM 2832 C CA . CYS A 1 362 ? 4.567 -2.424 4.647 1.00 90.94 362 CYS A CA 1
ATOM 2833 C C . CYS A 1 362 ? 5.522 -3.562 4.245 1.00 90.94 362 CYS A C 1
ATOM 2835 O O . CYS A 1 362 ? 5.855 -4.404 5.086 1.00 90.94 362 CYS A O 1
ATOM 2837 N N . PRO A 1 363 ? 5.993 -3.609 2.985 1.00 88.94 363 PRO A N 1
ATOM 2838 C CA . PRO A 1 363 ? 6.843 -4.704 2.528 1.00 88.94 363 PRO A CA 1
ATOM 2839 C C . PRO A 1 363 ? 8.235 -4.678 3.167 1.00 88.94 363 PRO A C 1
ATOM 2841 O O . PRO A 1 363 ? 8.824 -5.732 3.362 1.00 88.94 363 PRO A O 1
ATOM 2844 N N . VAL A 1 364 ? 8.723 -3.491 3.535 1.00 88.81 364 VAL A N 1
ATOM 2845 C CA . VAL A 1 364 ? 10.038 -3.277 4.162 1.00 88.81 364 VAL A CA 1
ATOM 2846 C C . VAL A 1 364 ? 9.952 -3.090 5.682 1.00 88.81 364 VAL A C 1
ATOM 2848 O O . VAL A 1 364 ? 10.912 -2.657 6.304 1.00 88.81 364 VAL A O 1
ATOM 2851 N N . LYS A 1 365 ? 8.789 -3.391 6.284 1.00 89.12 365 LYS A N 1
ATOM 2852 C CA . LYS A 1 365 ? 8.575 -3.419 7.745 1.00 89.12 365 LYS A CA 1
ATOM 2853 C C . LYS A 1 365 ? 9.065 -2.168 8.488 1.00 89.12 365 LYS A C 1
ATOM 2855 O O . LYS A 1 365 ? 9.614 -2.261 9.580 1.00 89.12 365 LYS A O 1
ATOM 2860 N N . LEU A 1 366 ? 8.828 -0.991 7.900 1.00 88.62 366 LEU A N 1
ATOM 2861 C CA . LEU A 1 366 ? 9.103 0.282 8.570 1.00 88.62 366 LEU A CA 1
ATOM 2862 C C . LEU A 1 366 ? 8.368 0.360 9.918 1.00 88.62 366 LEU A C 1
ATOM 2864 O O . LEU A 1 366 ? 7.179 0.026 9.958 1.00 88.62 366 LEU A O 1
ATOM 2868 N N . PRO A 1 367 ? 9.022 0.866 10.979 1.00 87.12 367 PRO A N 1
ATOM 2869 C CA . PRO A 1 367 ? 8.420 1.014 12.300 1.00 87.12 367 PRO A CA 1
ATOM 2870 C C . PRO A 1 367 ? 7.561 2.291 12.354 1.00 87.12 367 PRO A C 1
ATOM 2872 O O . PRO A 1 367 ? 7.873 3.278 13.018 1.00 87.12 367 PRO A O 1
ATOM 2875 N N . ILE A 1 368 ? 6.492 2.316 11.558 1.00 86.69 368 ILE A N 1
ATOM 2876 C CA . ILE A 1 368 ? 5.649 3.493 11.335 1.00 86.69 368 ILE A CA 1
ATOM 2877 C C . ILE A 1 368 ? 5.084 4.030 12.656 1.00 86.69 368 ILE A C 1
ATOM 2879 O O . ILE A 1 368 ? 5.179 5.228 12.916 1.00 86.69 368 ILE A O 1
ATOM 2883 N N . LEU A 1 369 ? 4.509 3.179 13.505 1.00 83.75 369 LEU A N 1
ATOM 2884 C CA . LEU A 1 369 ? 3.834 3.610 14.728 1.00 83.75 369 LEU A CA 1
ATOM 2885 C C . LEU A 1 369 ? 4.797 4.274 15.716 1.00 83.75 369 LEU A C 1
ATOM 2887 O O . LEU A 1 369 ? 4.445 5.302 16.297 1.00 83.75 369 LEU A O 1
ATOM 2891 N N . SER A 1 370 ? 6.012 3.740 15.870 1.00 82.88 370 SER A N 1
ATOM 2892 C CA . SER A 1 370 ? 7.006 4.316 16.782 1.00 82.88 370 SER A CA 1
ATOM 2893 C C . SER A 1 370 ? 7.496 5.682 16.311 1.00 82.88 370 SER A C 1
ATOM 2895 O O . SER A 1 370 ? 7.750 6.552 17.134 1.00 82.88 370 SER A O 1
ATOM 2897 N N . TYR A 1 371 ? 7.601 5.913 14.999 1.00 81.75 371 TYR A N 1
ATOM 2898 C CA . TYR A 1 371 ? 7.925 7.246 14.484 1.00 81.75 371 TYR A CA 1
ATOM 2899 C C . TYR A 1 371 ? 6.765 8.221 14.692 1.00 81.75 371 TYR A C 1
ATOM 2901 O O . TYR A 1 371 ? 6.966 9.334 15.184 1.00 81.75 371 TYR A O 1
ATOM 2909 N N . TYR A 1 372 ? 5.540 7.796 14.377 1.00 80.06 372 TYR A N 1
ATOM 2910 C CA . TYR A 1 372 ? 4.351 8.632 14.525 1.00 80.06 372 TYR A CA 1
ATOM 2911 C C . TYR A 1 372 ? 4.080 9.036 15.979 1.00 80.06 372 TYR A C 1
ATOM 2913 O O . TYR A 1 372 ? 3.678 10.176 16.215 1.00 80.06 372 TYR A O 1
ATOM 2921 N N . SER A 1 373 ? 4.334 8.162 16.960 1.00 78.19 373 SER A N 1
ATOM 2922 C CA . SER A 1 373 ? 4.102 8.463 18.383 1.00 78.19 373 SER A CA 1
ATOM 2923 C C . SER A 1 373 ? 4.901 9.671 18.872 1.00 78.19 373 SER A C 1
ATOM 2925 O O . SER A 1 373 ? 4.379 10.474 19.647 1.00 78.19 373 SER A O 1
ATOM 2927 N N . THR A 1 374 ? 6.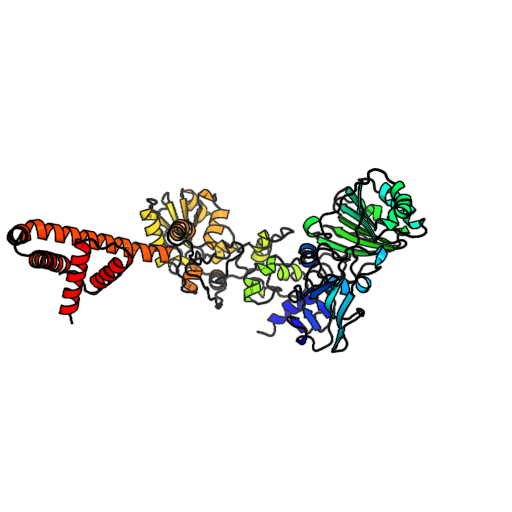115 9.864 18.344 1.00 76.94 374 THR A N 1
ATOM 2928 C CA . THR A 1 374 ? 6.981 11.005 18.687 1.00 76.94 374 THR A CA 1
ATOM 2929 C C . THR A 1 374 ? 6.466 12.345 18.168 1.00 76.94 374 THR A C 1
ATOM 2931 O O . THR A 1 374 ? 6.842 13.394 18.689 1.00 76.94 374 THR A O 1
ATOM 2934 N N . LYS A 1 375 ? 5.619 12.333 17.134 1.00 76.88 375 LYS A N 1
ATOM 2935 C CA . LYS A 1 375 ? 5.077 13.548 16.516 1.00 76.88 375 LYS A CA 1
ATOM 2936 C C . LYS A 1 375 ? 3.622 13.790 16.901 1.00 76.88 375 LYS A C 1
ATOM 2938 O O . LYS A 1 375 ? 3.187 14.939 16.880 1.00 76.88 375 LYS A O 1
ATOM 2943 N N . ALA A 1 376 ? 2.881 12.735 17.246 1.00 76.50 376 ALA A N 1
ATOM 2944 C CA . ALA A 1 376 ? 1.434 12.788 17.369 1.00 76.50 376 ALA A CA 1
ATOM 2945 C C . ALA A 1 376 ? 0.931 13.748 18.458 1.00 76.50 376 ALA A C 1
ATOM 2947 O O . ALA A 1 376 ? 1.382 13.706 19.611 1.00 76.50 376 ALA A O 1
ATOM 2948 N N . LYS A 1 377 ? -0.069 14.562 18.108 1.00 75.62 377 LYS A N 1
ATOM 2949 C CA . LYS A 1 377 ? -0.737 15.509 19.009 1.00 75.62 377 LYS A CA 1
ATOM 2950 C C . LYS A 1 377 ? -2.157 15.028 19.308 1.00 75.62 377 LYS A C 1
ATOM 2952 O O . LYS A 1 377 ? -3.029 15.099 18.446 1.00 75.62 377 LYS A O 1
ATOM 2957 N N . PHE A 1 378 ? -2.384 14.558 20.531 1.00 76.75 378 PHE A N 1
ATOM 2958 C CA . PHE A 1 378 ? -3.710 14.205 21.045 1.00 76.75 378 PHE A CA 1
ATOM 2959 C C . PHE A 1 378 ? -4.168 15.231 22.075 1.00 76.75 378 PHE A C 1
ATOM 2961 O O . PHE A 1 378 ? -3.341 15.864 22.733 1.00 76.75 378 PHE A O 1
ATOM 2968 N N . ARG A 1 379 ? -5.485 15.394 22.215 1.00 72.81 379 ARG A N 1
ATOM 2969 C CA . ARG A 1 379 ? -6.068 16.136 23.328 1.00 72.81 379 ARG A CA 1
ATOM 2970 C C . ARG A 1 379 ? -5.816 15.348 24.605 1.00 72.81 379 ARG A C 1
ATOM 2972 O O . ARG A 1 379 ? -6.256 14.208 24.736 1.00 72.81 379 ARG A O 1
ATOM 2979 N N . GLU A 1 380 ? -5.125 15.966 25.550 1.00 65.44 380 GLU A N 1
ATOM 2980 C CA . GLU A 1 380 ? -5.062 15.440 26.906 1.00 65.44 380 GLU A CA 1
ATOM 2981 C C . GLU A 1 380 ? -6.382 15.754 27.606 1.00 65.44 380 GLU A C 1
ATOM 2983 O O . GLU A 1 380 ? -6.645 16.882 28.017 1.00 65.44 380 GLU A O 1
ATOM 2988 N N . LEU A 1 381 ? -7.244 14.746 27.699 1.00 58.28 381 LEU A N 1
ATOM 2989 C CA . LEU A 1 381 ? -8.374 14.766 28.613 1.00 58.28 381 LEU A CA 1
ATOM 2990 C C . LEU A 1 381 ? -7.887 14.184 29.941 1.00 58.28 381 LEU A C 1
ATOM 2992 O O . LEU A 1 381 ? -7.657 12.978 30.045 1.00 58.28 381 LEU A O 1
ATOM 2996 N N . GLN A 1 382 ? -7.698 15.043 30.944 1.00 52.75 382 GLN A N 1
ATOM 2997 C CA . GLN A 1 382 ? -7.546 14.586 32.323 1.00 52.75 382 GLN A CA 1
ATOM 2998 C C . GLN A 1 382 ? -8.931 14.178 32.827 1.00 52.75 382 GLN A C 1
ATOM 3000 O O . GLN A 1 382 ? -9.802 15.023 33.027 1.00 52.75 382 GLN A O 1
ATOM 3005 N N . GLY A 1 383 ? -9.156 12.872 32.963 1.00 50.62 383 GLY A N 1
ATOM 3006 C CA . GLY A 1 383 ? -10.345 12.360 33.636 1.00 50.62 383 GLY A CA 1
ATOM 3007 C C . GLY A 1 383 ? -10.238 12.580 35.150 1.00 50.62 383 GLY A C 1
ATOM 3008 O O . GLY A 1 383 ? -9.124 12.571 35.681 1.00 50.62 383 GLY A O 1
ATOM 3009 N N . PRO A 1 384 ? -11.357 12.769 35.867 1.00 46.03 384 PRO A N 1
ATOM 3010 C CA . PRO A 1 384 ? -11.338 12.752 37.324 1.00 46.03 384 PRO A CA 1
ATOM 3011 C C . PRO A 1 384 ? -10.807 11.399 37.827 1.00 46.03 384 PRO A C 1
ATOM 3013 O O . PRO A 1 384 ? -11.191 10.338 37.336 1.00 46.03 384 PRO A O 1
ATOM 3016 N N . ILE A 1 385 ? -9.903 11.443 38.805 1.00 47.62 385 ILE A N 1
ATOM 3017 C CA . ILE A 1 385 ? -9.374 10.262 39.495 1.00 47.62 385 ILE A CA 1
ATOM 3018 C C . ILE A 1 385 ? -10.396 9.860 40.570 1.00 47.62 385 ILE A C 1
ATOM 3020 O O . ILE A 1 385 ? -10.447 10.540 41.590 1.00 47.62 385 ILE A O 1
ATOM 3024 N N . GLN A 1 386 ? -11.217 8.822 40.327 1.00 48.19 386 GLN A N 1
ATOM 3025 C CA . GLN A 1 386 ? -12.020 8.010 41.288 1.00 48.19 386 GLN A CA 1
ATOM 3026 C C . GLN A 1 386 ? -12.986 7.079 40.500 1.00 48.19 386 GLN A C 1
ATOM 3028 O O . GLN A 1 386 ? -13.411 7.447 39.410 1.00 48.19 386 GLN A O 1
ATOM 3033 N N . GLU A 1 387 ? -13.395 5.867 40.901 1.00 48.06 387 GLU A N 1
ATOM 3034 C CA . GLU A 1 387 ? -13.287 5.074 42.138 1.00 48.06 387 GLU A CA 1
ATOM 3035 C C . GLU A 1 387 ? -12.692 3.679 41.848 1.00 48.06 387 GLU A C 1
ATOM 3037 O O . GLU A 1 387 ? -12.911 3.091 40.786 1.00 48.06 387 GLU A O 1
ATOM 3042 N N . GLU A 1 388 ? -11.970 3.132 42.827 1.00 48.12 388 GLU A N 1
ATOM 3043 C CA . GLU A 1 388 ? -11.461 1.760 42.828 1.00 48.12 388 GLU A CA 1
ATOM 3044 C C . GLU A 1 388 ? -12.574 0.774 43.214 1.00 48.12 388 GLU A C 1
ATOM 3046 O O . GLU A 1 388 ? -12.949 0.660 44.379 1.00 48.12 388 GLU A O 1
ATOM 3051 N N . GLY A 1 389 ? -13.091 0.025 42.241 1.00 52.78 389 GLY A N 1
ATOM 3052 C CA . GLY A 1 389 ? -13.821 -1.211 42.525 1.00 52.78 389 GLY A CA 1
ATOM 3053 C C . GLY A 1 389 ? -12.852 -2.357 42.837 1.00 52.78 389 GLY A C 1
ATOM 3054 O O . GLY A 1 389 ? -11.764 -2.420 42.261 1.00 52.78 389 GLY A O 1
ATOM 3055 N N . MET A 1 390 ? -13.242 -3.294 43.710 1.00 57.69 390 MET A N 1
ATOM 3056 C CA . MET A 1 390 ? -12.525 -4.570 43.841 1.00 57.69 390 MET A CA 1
ATOM 3057 C C . MET A 1 390 ? -12.525 -5.300 42.493 1.00 57.69 390 MET A C 1
ATOM 3059 O O . MET A 1 390 ? -13.588 -5.591 41.942 1.00 57.69 390 MET A O 1
ATOM 3063 N N . ILE A 1 391 ? -11.335 -5.626 41.990 1.00 65.44 391 ILE A N 1
ATOM 3064 C CA . ILE A 1 391 ? -11.166 -6.465 40.802 1.00 65.44 391 ILE A CA 1
ATOM 3065 C C . ILE A 1 391 ? -11.517 -7.902 41.182 1.00 65.44 391 ILE A C 1
ATOM 3067 O O . ILE A 1 391 ? -10.896 -8.489 42.067 1.00 65.44 391 ILE A O 1
ATOM 3071 N N . LYS A 1 392 ? -12.544 -8.449 40.529 1.00 75.38 392 LYS A N 1
ATOM 3072 C CA . LYS A 1 392 ? -12.873 -9.877 40.585 1.00 75.38 392 LYS A CA 1
ATOM 3073 C C . LYS A 1 392 ? -12.063 -10.655 39.542 1.00 75.38 392 LYS A C 1
ATOM 3075 O O . LYS A 1 392 ? -11.436 -10.064 38.668 1.00 75.38 392 LYS A O 1
ATOM 3080 N N . ASP A 1 393 ? -12.163 -11.985 39.588 1.00 80.38 393 ASP A N 1
ATOM 3081 C CA . ASP A 1 393 ? -11.571 -12.908 38.605 1.00 80.38 393 ASP A CA 1
ATOM 3082 C C . ASP A 1 393 ? -11.908 -12.546 37.145 1.00 80.38 393 ASP A C 1
ATOM 3084 O O . ASP A 1 393 ? -11.110 -12.805 36.246 1.00 80.38 393 ASP A O 1
ATOM 3088 N N . VAL A 1 394 ? -13.078 -11.949 36.901 1.00 85.56 394 VAL A N 1
ATOM 3089 C CA . VAL A 1 394 ? -13.538 -11.516 35.580 1.00 85.56 394 VAL A CA 1
ATOM 3090 C C . VAL A 1 394 ? -13.896 -10.033 35.619 1.00 85.56 394 VAL A C 1
ATOM 3092 O O . VAL A 1 394 ? -14.699 -9.600 36.450 1.00 85.56 394 VAL A O 1
ATOM 3095 N N . VAL A 1 395 ? -13.334 -9.247 34.701 1.00 91.12 395 VAL A N 1
ATOM 3096 C CA . VAL A 1 395 ? -13.487 -7.786 34.689 1.00 91.12 395 VAL A CA 1
ATOM 3097 C C . VAL A 1 395 ? -13.824 -7.257 33.295 1.00 91.12 395 VAL A C 1
ATOM 3099 O O . VAL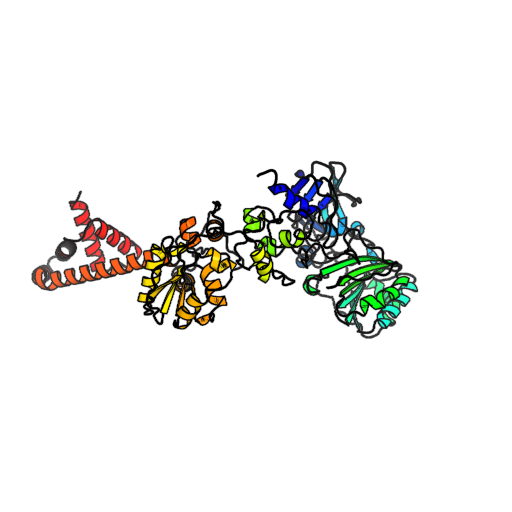 A 1 395 ? -13.239 -7.684 32.307 1.00 91.12 395 VAL A O 1
ATOM 3102 N N . LEU A 1 396 ? -14.747 -6.297 33.216 1.00 90.88 396 LEU A N 1
ATOM 3103 C CA . LEU A 1 396 ? -14.997 -5.456 32.046 1.00 90.88 396 LEU A CA 1
ATOM 3104 C C . LEU A 1 396 ? -14.250 -4.129 32.218 1.00 90.88 396 LEU A C 1
ATOM 3106 O O . LEU A 1 396 ? -14.516 -3.396 33.166 1.00 90.88 396 LEU A O 1
ATOM 3110 N N . VAL A 1 397 ? -13.339 -3.811 31.301 1.00 94.38 397 VAL A N 1
ATOM 3111 C CA . VAL A 1 397 ? -12.472 -2.629 31.368 1.00 94.38 397 VAL A CA 1
ATOM 3112 C C . VAL A 1 397 ? -12.899 -1.573 30.362 1.00 94.38 397 VAL A C 1
ATOM 3114 O O . VAL A 1 397 ? -13.024 -1.845 29.162 1.00 94.38 397 VAL A O 1
ATOM 3117 N N . VAL A 1 398 ? -13.042 -0.346 30.858 1.00 93.62 398 VAL A N 1
ATOM 3118 C CA . VAL A 1 398 ? -13.248 0.878 30.071 1.00 93.62 398 VAL A CA 1
ATOM 3119 C C . VAL A 1 398 ? -12.306 1.984 30.556 1.00 93.62 398 VAL A C 1
ATOM 3121 O O . VAL A 1 398 ? -11.614 1.828 31.562 1.00 93.62 398 VAL A O 1
ATOM 3124 N N . THR A 1 399 ? -12.261 3.109 29.849 1.00 91.56 399 THR A N 1
ATOM 3125 C CA . THR A 1 399 ? -11.462 4.284 30.232 1.00 91.56 399 THR A CA 1
ATOM 3126 C C . THR A 1 399 ? -12.334 5.384 30.825 1.00 91.56 399 THR A C 1
ATOM 3128 O O . THR A 1 399 ? -13.544 5.420 30.592 1.00 91.56 399 THR A O 1
ATOM 3131 N N . ALA A 1 400 ? -11.726 6.305 31.572 1.00 87.81 400 ALA A N 1
ATOM 3132 C CA . ALA A 1 400 ? -12.437 7.413 32.211 1.00 87.81 400 ALA A CA 1
ATOM 3133 C C . ALA A 1 400 ? -13.274 8.243 31.218 1.00 87.81 400 ALA A C 1
ATOM 3135 O O . ALA A 1 400 ? -14.411 8.594 31.511 1.00 87.81 400 ALA A O 1
ATOM 3136 N N . ASP A 1 401 ? -12.741 8.499 30.023 1.00 86.69 401 ASP A N 1
ATOM 3137 C CA . ASP A 1 401 ? -13.393 9.272 28.959 1.00 86.69 401 ASP A CA 1
ATOM 3138 C C . ASP A 1 401 ? -14.416 8.473 28.133 1.00 86.69 401 ASP A C 1
ATOM 3140 O O . ASP A 1 401 ? -15.198 9.068 27.393 1.00 86.69 401 ASP A O 1
ATOM 3144 N N . THR A 1 402 ? -14.444 7.141 28.257 1.00 91.50 402 THR A N 1
ATOM 3145 C CA . THR A 1 402 ? -15.428 6.289 27.565 1.00 91.50 402 THR A CA 1
ATOM 3146 C C . THR A 1 402 ? -16.530 5.763 28.477 1.00 91.50 402 THR A C 1
ATOM 3148 O O . THR A 1 402 ? -17.565 5.349 27.964 1.00 91.50 402 THR A O 1
ATOM 3151 N N . LYS A 1 403 ? -16.362 5.816 29.805 1.00 90.19 403 LYS A N 1
ATOM 3152 C CA . LYS A 1 403 ? -17.350 5.337 30.786 1.00 90.19 403 LYS A CA 1
ATOM 3153 C C . LYS A 1 403 ? -18.743 5.924 30.546 1.00 90.19 403 LYS A C 1
ATOM 3155 O O . LYS A 1 403 ? -19.693 5.177 30.342 1.00 90.19 403 LYS A O 1
ATOM 3160 N N . ASP A 1 404 ? -18.853 7.250 30.549 1.00 88.44 404 ASP A N 1
ATOM 3161 C CA . ASP A 1 404 ? -20.149 7.920 30.392 1.00 88.44 404 ASP A CA 1
ATOM 3162 C C . ASP A 1 404 ? -20.627 7.876 28.937 1.00 88.44 404 ASP A C 1
ATOM 3164 O O . ASP A 1 404 ? -21.816 7.716 28.673 1.00 88.44 404 ASP A O 1
ATOM 3168 N N . LEU A 1 405 ? -19.686 7.946 27.987 1.00 90.81 405 LEU A N 1
ATOM 3169 C CA . LEU A 1 405 ? -19.964 7.866 26.553 1.00 90.81 405 LEU A CA 1
ATOM 3170 C C . LEU A 1 405 ? -20.613 6.531 26.161 1.00 90.81 405 LEU A C 1
ATOM 3172 O O . LEU A 1 405 ? -21.436 6.493 25.252 1.00 90.81 405 LEU A O 1
ATOM 3176 N N . LEU A 1 406 ? -20.218 5.440 26.823 1.00 93.50 406 LEU A N 1
ATOM 3177 C CA . LEU A 1 406 ? -20.615 4.070 26.500 1.00 93.50 406 LEU A CA 1
ATOM 3178 C C . LEU A 1 406 ? -21.548 3.454 27.549 1.00 93.50 406 LEU A C 1
ATOM 3180 O O . LEU A 1 406 ? -21.660 2.231 27.595 1.00 93.50 406 LEU A O 1
ATOM 3184 N N . LYS A 1 407 ? -22.209 4.263 28.387 1.00 89.25 407 LYS A N 1
ATOM 3185 C CA . LYS A 1 407 ? -23.012 3.784 29.524 1.00 89.25 407 LYS A CA 1
ATOM 3186 C C . LYS A 1 407 ? -23.973 2.645 29.151 1.00 89.25 407 LYS A C 1
ATOM 3188 O O . LYS A 1 407 ? -23.912 1.577 29.758 1.00 89.25 407 LYS A O 1
ATOM 3193 N N . ASP A 1 408 ? -24.791 2.841 28.119 1.00 85.75 408 ASP A N 1
ATOM 3194 C CA . ASP A 1 408 ? -25.786 1.850 27.684 1.00 85.75 408 ASP A CA 1
ATOM 3195 C C . ASP A 1 408 ? -25.126 0.551 27.179 1.00 85.75 408 ASP A C 1
ATOM 3197 O O . ASP A 1 408 ? -25.619 -0.554 27.416 1.00 85.75 408 ASP A O 1
ATOM 3201 N N . GLU A 1 409 ? -23.970 0.658 26.514 1.00 91.94 409 GLU A N 1
ATOM 3202 C CA . GLU A 1 409 ? -23.207 -0.508 26.057 1.00 91.94 409 GLU A CA 1
ATOM 3203 C C . GLU A 1 409 ? -22.522 -1.243 27.217 1.00 91.94 409 GLU A C 1
ATOM 3205 O O . GLU A 1 409 ? -22.422 -2.468 27.187 1.00 91.94 409 GLU A O 1
ATOM 3210 N N . ILE A 1 410 ? -22.075 -0.529 28.253 1.00 90.38 410 ILE A N 1
ATOM 3211 C CA . ILE A 1 410 ? -21.512 -1.125 29.472 1.00 90.38 410 ILE A CA 1
ATOM 3212 C C . ILE A 1 410 ? -22.576 -1.956 30.188 1.00 90.38 410 ILE A C 1
ATOM 3214 O O . ILE A 1 410 ? -22.329 -3.123 30.495 1.00 90.38 410 ILE A O 1
ATOM 3218 N N . GLU A 1 411 ? -23.762 -1.387 30.412 1.00 84.50 411 GLU A N 1
ATOM 3219 C CA . GLU A 1 411 ? -24.888 -2.095 31.032 1.00 84.50 411 GLU A CA 1
ATOM 3220 C C . GLU A 1 411 ? -25.271 -3.339 30.216 1.00 84.50 411 GLU A C 1
ATOM 3222 O O . GLU A 1 411 ? -25.394 -4.442 30.755 1.00 84.50 411 GLU A O 1
ATOM 3227 N N . GLY A 1 412 ? -25.362 -3.184 28.894 1.00 84.94 412 GLY A N 1
ATOM 3228 C CA . GLY A 1 412 ? -25.650 -4.274 27.973 1.00 84.94 412 GLY A CA 1
ATOM 3229 C C . GLY A 1 412 ? -24.613 -5.403 27.981 1.00 84.94 412 GLY A C 1
ATOM 3230 O O . GLY A 1 412 ? -24.966 -6.58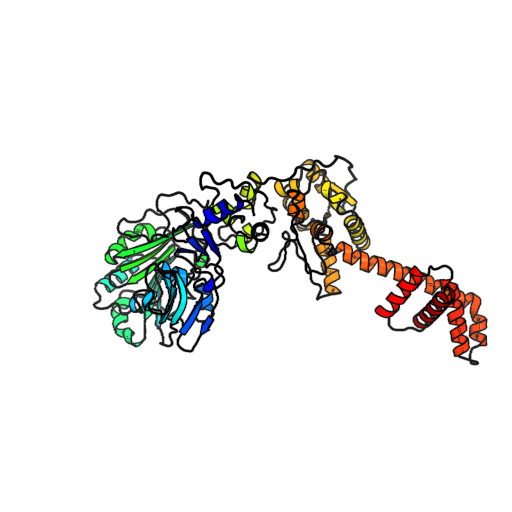4 27.945 1.00 84.94 412 GLY A O 1
ATOM 3231 N N . ALA A 1 413 ? -23.329 -5.059 28.056 1.00 90.38 413 ALA A N 1
ATOM 3232 C CA . ALA A 1 413 ? -22.244 -6.031 28.091 1.00 90.38 413 ALA A CA 1
ATOM 3233 C C . ALA A 1 413 ? -22.184 -6.789 29.420 1.00 90.38 413 ALA A C 1
ATOM 3235 O O . ALA A 1 413 ? -21.999 -8.005 29.416 1.00 90.38 413 ALA A O 1
ATOM 3236 N N . LEU A 1 414 ? -22.381 -6.102 30.549 1.00 84.88 414 LEU A N 1
ATOM 3237 C CA . LEU A 1 414 ? -22.466 -6.748 31.861 1.00 84.88 414 LEU A CA 1
ATOM 3238 C C . LEU A 1 414 ? -23.642 -7.729 31.918 1.00 84.88 414 LEU A C 1
ATOM 3240 O O . LEU A 1 414 ? -23.478 -8.842 32.416 1.00 84.88 414 LEU A O 1
ATOM 3244 N N . LEU A 1 415 ? -24.792 -7.361 31.341 1.00 81.44 415 LEU A N 1
ATOM 3245 C CA . LEU A 1 415 ? -25.935 -8.263 31.203 1.00 81.44 415 LEU A CA 1
ATOM 3246 C C . LEU A 1 415 ? -25.582 -9.498 30.363 1.00 81.44 415 LEU A C 1
ATOM 3248 O O . LEU A 1 415 ? -25.837 -10.623 30.792 1.00 81.44 415 LEU A O 1
ATOM 3252 N N . TYR A 1 416 ? -24.975 -9.306 29.188 1.00 85.38 416 TYR A N 1
ATOM 3253 C CA . TYR A 1 416 ? -24.545 -10.409 28.325 1.00 85.38 416 TYR A CA 1
ATOM 3254 C C . TYR A 1 416 ? -23.596 -11.372 29.054 1.00 85.38 416 TYR A C 1
ATOM 3256 O O . TYR A 1 416 ? -23.824 -12.581 29.055 1.00 85.38 416 TYR A O 1
ATOM 3264 N N . LEU A 1 417 ? -22.567 -10.843 29.721 1.00 85.56 417 LEU A N 1
ATOM 3265 C CA . LEU A 1 417 ? -21.594 -11.643 30.468 1.00 85.56 417 LEU A CA 1
ATOM 3266 C C . LEU A 1 417 ? -22.242 -12.364 31.660 1.00 85.56 417 LEU A C 1
ATOM 3268 O O . LEU A 1 417 ? -21.939 -13.530 31.911 1.00 85.56 417 LEU A O 1
ATOM 3272 N N . GLY A 1 418 ? -23.180 -11.716 32.355 1.00 77.75 418 GLY A N 1
ATOM 3273 C CA . GLY A 1 418 ? -23.983 -12.342 33.407 1.00 77.75 418 GLY A CA 1
ATOM 3274 C C . GLY A 1 418 ? -24.798 -13.532 32.893 1.00 77.75 418 GLY A C 1
ATOM 3275 O O . GLY A 1 418 ? -24.765 -14.603 33.494 1.00 77.75 418 GLY A O 1
ATOM 3276 N N . LEU A 1 419 ? -25.450 -13.394 31.732 1.00 75.81 419 LEU A N 1
ATOM 3277 C CA . LEU A 1 419 ? -26.198 -14.481 31.081 1.00 75.81 419 LEU A CA 1
ATOM 3278 C C . LEU A 1 419 ? -25.308 -15.657 30.645 1.00 75.81 419 LEU A C 1
ATOM 3280 O O . LEU A 1 419 ? -25.799 -16.778 30.522 1.00 75.81 419 LEU A O 1
ATOM 3284 N N . LYS A 1 420 ? -24.012 -15.418 30.415 1.00 82.88 420 LYS A N 1
ATOM 3285 C CA . LYS A 1 420 ? -23.011 -16.462 30.139 1.00 82.88 420 LYS A CA 1
ATOM 3286 C C . LYS A 1 420 ? -22.375 -17.054 31.402 1.00 82.88 420 LYS A C 1
ATOM 3288 O O . LYS A 1 420 ? -21.559 -17.959 31.287 1.00 82.88 420 LYS A O 1
ATOM 3293 N N . GLY A 1 421 ? -22.759 -16.585 32.592 1.00 78.88 421 GLY A N 1
ATOM 3294 C CA . GLY A 1 421 ? -22.243 -17.072 33.875 1.00 78.88 421 GLY A CA 1
ATOM 3295 C C . GLY A 1 421 ? -20.899 -16.470 34.298 1.00 78.88 421 GLY A C 1
ATOM 3296 O O . GLY A 1 421 ? -20.330 -16.902 35.295 1.00 78.88 421 GLY A O 1
ATOM 3297 N N . GLU A 1 422 ? -20.400 -15.461 33.581 1.00 81.94 422 GLU A N 1
ATOM 3298 C CA . GLU A 1 422 ? -19.071 -14.871 33.795 1.00 81.94 422 GLU A CA 1
ATOM 3299 C C . GLU A 1 422 ? -19.050 -13.842 34.946 1.00 81.94 422 GLU A C 1
ATOM 3301 O O . GLU A 1 422 ? -17.997 -13.589 35.522 1.00 81.94 422 GLU A O 1
ATOM 3306 N N . ASN A 1 423 ? -20.205 -13.257 35.310 1.00 77.31 423 ASN A N 1
ATOM 3307 C CA . ASN A 1 423 ? -20.382 -12.321 36.441 1.00 77.31 423 ASN A CA 1
ATOM 3308 C C . ASN A 1 423 ? -19.277 -11.244 36.569 1.00 77.31 423 ASN A C 1
ATOM 3310 O O . ASN A 1 423 ? -18.729 -11.011 37.652 1.00 77.31 423 ASN A O 1
ATOM 3314 N N . ALA A 1 424 ? -18.964 -10.579 35.455 1.00 85.94 424 ALA A N 1
ATOM 3315 C CA . ALA A 1 424 ? -17.892 -9.592 35.368 1.00 85.94 424 ALA A CA 1
ATOM 3316 C C . ALA A 1 424 ? -18.143 -8.343 36.239 1.00 85.94 424 ALA A C 1
ATOM 3318 O O . ALA A 1 424 ? -19.255 -7.816 36.280 1.00 85.94 424 ALA A O 1
ATOM 3319 N N . SER A 1 425 ? -17.101 -7.820 36.891 1.00 85.50 425 SER A N 1
ATOM 3320 C CA . SER A 1 425 ? -17.123 -6.485 37.519 1.00 85.50 425 SER A CA 1
ATOM 3321 C C . SER A 1 425 ? -16.636 -5.396 36.558 1.00 85.50 425 SER A C 1
ATOM 3323 O O . SER A 1 425 ? -15.753 -5.650 35.746 1.00 85.50 425 SER A O 1
ATOM 3325 N N . LEU A 1 426 ? -17.157 -4.171 36.666 1.00 88.31 426 LEU A N 1
ATOM 3326 C CA . LEU A 1 426 ? -16.670 -3.021 35.893 1.00 88.31 426 LEU A CA 1
ATOM 3327 C C . LEU A 1 426 ? -15.400 -2.432 36.528 1.00 88.31 426 LEU A C 1
ATOM 3329 O O . LEU A 1 426 ? -15.394 -2.123 37.718 1.00 88.31 426 LEU A O 1
ATOM 3333 N N . TYR A 1 427 ? -14.363 -2.215 35.722 1.00 90.31 427 TYR A N 1
ATOM 3334 C CA . TYR A 1 427 ? -13.157 -1.481 36.096 1.00 90.31 427 TYR A CA 1
ATOM 3335 C C . TYR A 1 427 ? -12.923 -0.309 35.134 1.00 90.31 427 TYR A C 1
ATOM 3337 O O . TYR A 1 427 ? -12.977 -0.468 33.913 1.00 90.31 427 TYR A O 1
ATOM 3345 N N . VAL A 1 428 ? -12.659 0.878 35.683 1.00 89.50 428 VAL A N 1
ATOM 3346 C CA . VAL A 1 428 ? -12.451 2.111 34.910 1.00 89.50 428 VAL A CA 1
ATOM 3347 C C . VAL A 1 428 ? -10.999 2.549 35.061 1.00 89.50 428 VAL A C 1
ATOM 3349 O O . VAL A 1 428 ? -10.560 2.887 36.157 1.00 89.50 428 VAL A O 1
ATOM 3352 N N . ILE A 1 429 ? -10.251 2.562 33.958 1.00 89.44 429 ILE A N 1
ATOM 3353 C CA . ILE A 1 429 ? -8.867 3.042 33.954 1.00 89.44 429 ILE A CA 1
ATOM 3354 C C . ILE A 1 429 ? -8.878 4.574 34.086 1.00 89.44 429 ILE A C 1
ATOM 3356 O O . ILE A 1 429 ? -9.525 5.236 33.264 1.00 89.44 429 ILE A O 1
ATOM 3360 N N . PRO A 1 430 ? -8.132 5.164 35.044 1.00 85.81 430 PRO A N 1
ATOM 3361 C CA . PRO A 1 430 ? -8.044 6.612 35.250 1.00 85.81 430 PRO A CA 1
ATOM 3362 C C . PRO A 1 430 ? -7.121 7.275 34.209 1.00 85.81 430 PRO A C 1
ATOM 3364 O O . PRO A 1 430 ? -6.175 7.990 34.525 1.00 85.81 430 PRO A O 1
ATOM 3367 N N . SER A 1 431 ? -7.330 6.981 32.931 1.00 85.88 431 SER A N 1
ATOM 3368 C CA . SER A 1 431 ? -6.584 7.530 31.797 1.00 85.88 431 SER A CA 1
ATOM 3369 C C . SER A 1 431 ? -7.511 7.624 30.597 1.00 85.88 431 SER A C 1
ATOM 3371 O O . SER A 1 431 ? -8.450 6.836 30.488 1.00 85.88 431 SER A O 1
ATOM 3373 N N . SER A 1 432 ? -7.259 8.571 29.694 1.00 88.44 432 SER A N 1
ATOM 3374 C CA . SER A 1 432 ? -8.013 8.655 28.443 1.00 88.44 432 SER A CA 1
ATOM 3375 C C . SER A 1 432 ? -7.633 7.520 27.494 1.00 88.44 432 SER A C 1
ATOM 3377 O O . SER A 1 432 ? -6.477 7.082 27.458 1.00 88.44 432 SER A O 1
ATOM 3379 N N . LEU A 1 433 ? -8.585 7.077 26.673 1.00 90.38 433 LEU A N 1
ATOM 3380 C CA . LEU A 1 433 ? -8.333 6.056 25.656 1.00 90.38 433 LEU A CA 1
ATOM 3381 C C . LEU A 1 433 ? -7.227 6.490 24.689 1.00 90.38 433 LEU A C 1
ATOM 3383 O O . LEU A 1 433 ? -6.344 5.703 24.354 1.00 90.38 433 LEU A O 1
ATOM 3387 N N . ALA A 1 434 ? -7.237 7.762 24.287 1.00 88.31 434 ALA A N 1
ATOM 3388 C CA . ALA A 1 434 ? -6.232 8.325 23.393 1.00 88.31 434 ALA A CA 1
ATOM 3389 C C . ALA A 1 434 ? -4.812 8.259 23.983 1.00 88.31 434 ALA A C 1
ATOM 3391 O O . ALA A 1 434 ? -3.869 7.916 23.269 1.00 88.31 434 ALA A O 1
ATOM 3392 N N . SER A 1 435 ? -4.658 8.542 25.282 1.00 87.00 435 SER A N 1
ATOM 3393 C CA . SER A 1 435 ? -3.360 8.473 25.964 1.00 87.00 435 SER A CA 1
ATOM 3394 C C . SER A 1 435 ? -2.808 7.046 25.983 1.00 87.00 435 SER A C 1
ATOM 3396 O O . SER A 1 435 ? -1.670 6.821 25.571 1.00 87.00 435 SER A O 1
ATOM 3398 N N . LEU A 1 436 ? -3.646 6.073 26.355 1.00 89.69 436 LEU A N 1
ATOM 3399 C CA . LEU A 1 436 ? -3.280 4.653 26.398 1.00 89.69 436 LEU A CA 1
ATOM 3400 C C . LEU A 1 436 ? -2.899 4.101 25.019 1.00 89.69 436 LEU A C 1
ATOM 3402 O O . LEU A 1 436 ? -1.947 3.338 24.877 1.00 89.69 436 LEU A O 1
ATOM 3406 N N . VAL A 1 437 ? -3.633 4.499 23.980 1.00 89.25 437 VAL A N 1
ATOM 3407 C CA . VAL A 1 437 ? -3.330 4.111 22.598 1.00 89.25 437 VAL A CA 1
ATOM 3408 C C . VAL A 1 437 ? -2.004 4.712 22.134 1.00 89.25 437 VAL A C 1
ATOM 3410 O O . VAL A 1 437 ? -1.223 4.027 21.475 1.00 89.25 437 VAL A O 1
ATOM 3413 N N . LYS A 1 438 ? -1.731 5.975 22.486 1.00 85.56 438 LYS A N 1
ATOM 3414 C CA . LYS A 1 438 ? -0.478 6.656 22.136 1.00 85.56 438 LYS A CA 1
ATOM 3415 C C . LYS A 1 438 ? 0.733 6.038 22.837 1.00 85.56 438 LYS A C 1
ATOM 3417 O O . LYS A 1 438 ? 1.773 5.892 22.197 1.00 85.56 438 LYS A O 1
ATOM 3422 N N . SER A 1 439 ? 0.624 5.707 24.127 1.00 85.69 439 SER A N 1
ATOM 3423 C CA . SER A 1 439 ? 1.697 5.033 24.874 1.00 85.69 439 SER A CA 1
ATOM 3424 C C . SER A 1 439 ? 1.872 3.578 24.439 1.00 85.69 439 SER A C 1
ATOM 3426 O O . SER A 1 439 ? 2.970 3.034 24.534 1.00 85.69 439 SER A O 1
ATOM 3428 N N . GLY A 1 440 ? 0.789 2.945 23.978 1.00 87.19 440 GLY A N 1
ATOM 3429 C CA . GLY A 1 440 ? 0.743 1.521 23.670 1.00 87.19 440 GLY A CA 1
ATOM 3430 C C . GLY A 1 440 ? 0.841 0.630 24.911 1.00 87.19 440 GLY A C 1
ATOM 3431 O O . GLY A 1 440 ? 1.036 -0.576 24.764 1.00 87.19 440 GLY A O 1
ATOM 3432 N N . SER A 1 441 ? 0.723 1.202 26.113 1.00 88.06 441 SER A N 1
ATOM 3433 C CA . SER A 1 441 ? 0.934 0.522 27.391 1.00 88.06 441 SER A CA 1
ATOM 3434 C C . SER A 1 441 ? 0.017 1.056 28.489 1.00 88.06 441 SER A C 1
ATOM 3436 O O . SER A 1 441 ? -0.429 2.207 28.463 1.00 88.06 441 SER A O 1
ATOM 3438 N N . LEU A 1 442 ? -0.257 0.200 29.473 1.00 90.81 442 LEU A N 1
ATOM 3439 C CA . LEU A 1 442 ? -1.012 0.564 30.668 1.00 90.81 442 LEU A CA 1
ATOM 3440 C C . LEU A 1 442 ? -0.108 1.238 31.711 1.00 90.81 442 LEU A C 1
ATOM 3442 O O . LEU A 1 442 ? 1.067 0.872 31.821 1.00 90.81 442 LEU A O 1
ATOM 3446 N N . PRO A 1 443 ? -0.656 2.150 32.534 1.00 89.12 443 PRO A N 1
ATOM 3447 C CA . PRO A 1 443 ? 0.009 2.602 33.749 1.00 89.12 443 PRO A CA 1
ATOM 3448 C C . PRO A 1 443 ? 0.439 1.405 34.625 1.00 89.12 443 PRO A C 1
ATOM 3450 O O . PRO A 1 443 ? -0.328 0.442 34.743 1.00 89.12 443 PRO A O 1
ATOM 3453 N N . PRO A 1 444 ? 1.643 1.416 35.234 1.00 88.25 444 PRO A N 1
ATOM 3454 C CA . PRO A 1 444 ? 2.153 0.271 35.997 1.00 88.25 444 PRO A CA 1
ATOM 3455 C C . PRO A 1 444 ? 1.239 -0.188 37.142 1.00 88.25 444 PRO A C 1
ATOM 3457 O O . PRO A 1 444 ? 1.098 -1.386 37.389 1.00 88.25 444 PRO A O 1
ATOM 3460 N N . ASP A 1 445 ? 0.588 0.753 37.823 1.00 86.56 445 ASP A N 1
ATOM 3461 C CA . ASP A 1 445 ? -0.364 0.500 38.904 1.00 86.56 445 ASP A CA 1
ATOM 3462 C C . ASP A 1 445 ? -1.646 -0.175 38.392 1.00 86.56 445 ASP A C 1
ATOM 3464 O O . ASP A 1 445 ? -2.124 -1.141 38.987 1.00 86.56 445 ASP A O 1
ATOM 3468 N N . VAL A 1 446 ? -2.161 0.281 37.248 1.00 89.00 446 VAL A N 1
ATOM 3469 C CA . VAL A 1 446 ? -3.316 -0.316 36.563 1.00 89.00 446 VAL A CA 1
ATOM 3470 C C . VAL A 1 446 ? -2.995 -1.735 36.102 1.00 89.00 446 VAL A C 1
ATOM 3472 O O . VAL A 1 446 ? -3.807 -2.639 36.299 1.00 89.00 446 VAL A O 1
ATOM 3475 N N . LYS A 1 447 ? -1.804 -1.952 35.530 1.00 90.31 447 LYS A N 1
ATOM 3476 C CA . LYS A 1 447 ? -1.355 -3.284 35.112 1.00 90.31 447 LYS A CA 1
ATOM 3477 C C . LYS A 1 447 ? -1.310 -4.249 36.298 1.00 90.31 447 LYS A C 1
ATOM 3479 O O . LYS A 1 447 ? -1.954 -5.288 36.244 1.00 90.31 447 LYS A O 1
ATOM 3484 N N . THR A 1 448 ? -0.635 -3.853 37.378 1.00 88.31 448 THR A N 1
ATOM 3485 C CA . THR A 1 448 ? -0.490 -4.672 38.595 1.00 88.31 448 THR A CA 1
ATOM 3486 C C . THR A 1 448 ? -1.845 -5.069 39.184 1.00 88.31 448 THR A C 1
ATOM 3488 O O . THR A 1 448 ? -2.029 -6.180 39.669 1.00 88.31 448 THR A O 1
ATOM 3491 N N . LYS A 1 449 ? -2.822 -4.160 39.135 1.00 86.44 449 LYS A N 1
ATOM 3492 C CA . LYS A 1 449 ? -4.192 -4.425 39.583 1.00 86.44 449 LYS A CA 1
ATOM 3493 C C . LYS A 1 449 ? -4.908 -5.441 38.688 1.00 86.44 449 LYS A C 1
ATOM 3495 O O . LYS A 1 449 ? -5.559 -6.351 39.195 1.00 86.44 449 LYS A O 1
ATOM 3500 N N . LEU A 1 450 ? -4.791 -5.290 37.371 1.00 89.75 450 LEU A N 1
ATOM 3501 C CA . LEU A 1 450 ? -5.423 -6.180 36.395 1.00 89.75 450 LEU A CA 1
ATOM 3502 C C . LEU A 1 450 ? -4.740 -7.555 36.285 1.00 89.75 450 LEU A C 1
ATOM 3504 O O . LEU A 1 450 ? -5.410 -8.491 35.864 1.00 89.75 450 LEU A O 1
ATOM 3508 N N . ASP A 1 451 ? -3.484 -7.715 36.724 1.00 87.00 451 ASP A N 1
ATOM 3509 C CA . ASP A 1 451 ? -2.796 -9.022 36.804 1.00 87.00 451 ASP A CA 1
ATOM 3510 C C . ASP A 1 451 ? -3.563 -10.042 37.673 1.00 87.00 451 ASP A C 1
ATOM 3512 O O . ASP A 1 451 ? -3.424 -11.251 37.490 1.00 87.00 451 ASP A O 1
ATOM 3516 N N . ALA A 1 452 ? -4.396 -9.574 38.611 1.00 84.75 452 ALA A N 1
ATOM 3517 C CA . ALA A 1 452 ? -5.244 -10.435 39.435 1.00 84.75 452 ALA A CA 1
ATOM 3518 C C . ALA A 1 452 ? -6.465 -11.007 38.683 1.00 84.75 452 ALA A C 1
ATOM 3520 O O . ALA A 1 452 ? -7.085 -11.957 39.162 1.00 84.75 452 ALA A O 1
ATOM 3521 N N . ALA A 1 453 ? -6.835 -10.445 37.527 1.00 87.75 453 ALA A N 1
ATOM 3522 C CA . ALA A 1 453 ? -7.977 -10.904 36.745 1.00 87.75 453 ALA A CA 1
ATOM 3523 C C . ALA A 1 453 ? -7.597 -12.109 35.867 1.00 87.75 453 ALA A C 1
ATOM 3525 O O . ALA A 1 453 ? -6.644 -12.066 35.094 1.00 87.75 453 ALA A O 1
ATOM 3526 N N . LYS A 1 454 ? -8.400 -13.177 35.916 1.00 88.44 454 LYS A N 1
ATOM 3527 C CA . LYS A 1 454 ? -8.283 -14.332 35.009 1.00 88.44 454 LYS A CA 1
ATOM 3528 C C . LYS A 1 454 ? -8.752 -13.997 33.595 1.00 88.44 454 LYS A C 1
ATOM 3530 O O . LYS A 1 454 ? -8.225 -14.542 32.626 1.00 88.44 454 LYS A O 1
ATOM 3535 N N . LYS A 1 455 ? -9.769 -13.138 33.473 1.00 93.75 455 LYS A N 1
ATOM 3536 C CA . LYS A 1 455 ? -10.357 -12.745 32.189 1.00 93.75 455 LYS A CA 1
ATOM 3537 C C . LYS A 1 455 ? -10.680 -11.256 32.159 1.00 93.75 455 LYS A C 1
ATOM 3539 O O . LYS A 1 455 ? -11.311 -10.724 33.071 1.00 93.75 455 LYS A O 1
ATOM 3544 N N . ILE A 1 456 ? -10.279 -10.604 31.074 1.00 95.69 456 ILE A N 1
ATOM 3545 C CA . ILE A 1 456 ? -10.455 -9.174 30.846 1.00 95.69 456 ILE A CA 1
ATOM 3546 C C . ILE A 1 456 ? -11.297 -8.979 29.583 1.00 95.69 456 ILE A C 1
ATOM 3548 O O . ILE A 1 456 ? -10.897 -9.318 28.469 1.00 95.69 456 ILE A O 1
ATOM 3552 N N . TYR A 1 457 ? -12.474 -8.396 29.758 1.00 96.25 457 TYR A N 1
ATOM 3553 C CA . TYR A 1 457 ? -13.360 -7.970 28.688 1.00 96.25 457 TYR A CA 1
ATOM 3554 C C . TYR A 1 457 ? -13.201 -6.473 28.426 1.00 96.25 457 TYR A C 1
ATOM 3556 O O . TYR A 1 457 ? -12.895 -5.700 29.329 1.00 96.25 457 TYR A O 1
ATOM 3564 N N . THR A 1 458 ? -13.448 -6.029 27.198 1.00 96.62 458 THR A N 1
ATOM 3565 C CA . THR A 1 458 ? -13.557 -4.600 26.874 1.00 96.62 458 THR A CA 1
ATOM 3566 C C . THR A 1 458 ? -14.549 -4.363 25.735 1.00 96.62 458 THR A C 1
ATOM 3568 O O . THR A 1 458 ? -15.021 -5.314 25.105 1.00 96.62 458 THR A O 1
ATOM 3571 N N . LEU A 1 459 ? -14.886 -3.096 25.485 1.00 95.56 459 LEU A N 1
ATOM 3572 C CA . LEU A 1 459 ? -15.866 -2.668 24.481 1.00 95.56 459 LEU A CA 1
ATOM 3573 C C . LEU A 1 459 ? -15.240 -1.982 23.271 1.00 95.56 459 LEU A C 1
ATOM 3575 O O . LEU A 1 459 ? -15.808 -2.030 22.182 1.00 95.56 459 LEU A O 1
ATOM 3579 N N . THR A 1 460 ? -14.077 -1.350 23.430 1.00 94.44 460 THR A N 1
ATOM 3580 C CA . THR A 1 460 ? -13.429 -0.630 22.334 1.00 94.44 460 THR A CA 1
ATOM 3581 C C . THR A 1 460 ? -12.270 -1.454 21.772 1.00 94.44 460 THR A C 1
ATOM 3583 O O . THR A 1 460 ? -11.446 -1.978 22.530 1.00 94.44 460 THR A O 1
ATOM 3586 N N . PRO A 1 461 ? -12.175 -1.611 20.441 1.00 91.69 461 PRO A N 1
ATOM 3587 C CA . PRO A 1 461 ? -11.068 -2.339 19.828 1.00 91.69 461 PRO A CA 1
ATOM 3588 C C . PRO A 1 461 ? -9.717 -1.635 20.052 1.00 91.69 461 PRO A C 1
ATOM 3590 O O . PRO A 1 461 ? -8.678 -2.293 20.096 1.00 91.69 461 PRO A O 1
ATOM 3593 N N . GLU A 1 462 ? -9.729 -0.316 20.251 1.00 91.75 462 GLU A N 1
ATOM 3594 C CA . GLU A 1 462 ? -8.559 0.481 20.610 1.00 91.75 462 GLU A CA 1
ATOM 3595 C C . GLU A 1 462 ? -7.985 0.060 21.970 1.00 91.75 462 GLU A C 1
ATOM 3597 O O . GLU A 1 462 ? -6.792 -0.228 22.074 1.00 91.75 462 GLU A O 1
ATOM 3602 N N . LEU A 1 463 ? -8.835 -0.055 23.000 1.00 93.81 463 LEU A N 1
ATOM 3603 C CA . LEU A 1 463 ? -8.407 -0.500 24.327 1.00 93.81 463 LEU A CA 1
ATOM 3604 C C . LEU A 1 463 ? -8.005 -1.976 24.310 1.00 93.81 463 LEU A C 1
ATOM 3606 O O . LEU A 1 463 ? -7.012 -2.345 24.933 1.00 93.81 463 LEU A O 1
ATOM 3610 N N . ALA A 1 464 ? -8.718 -2.812 23.547 1.00 93.38 464 ALA A N 1
ATOM 3611 C CA . ALA A 1 464 ? -8.359 -4.219 23.376 1.00 93.38 464 ALA A CA 1
ATOM 3612 C C . ALA A 1 464 ? -6.920 -4.381 22.860 1.00 93.38 464 ALA A C 1
ATOM 3614 O O . ALA A 1 464 ? -6.195 -5.249 23.344 1.00 93.38 464 ALA A O 1
ATOM 3615 N N . LYS A 1 465 ? -6.477 -3.529 21.923 1.00 90.31 465 LYS A N 1
ATOM 3616 C CA . LYS A 1 465 ? -5.088 -3.533 21.440 1.00 90.31 465 LYS A CA 1
ATOM 3617 C C . LYS A 1 465 ? -4.092 -3.185 22.548 1.00 90.31 465 LYS A C 1
ATOM 3619 O O . LYS A 1 465 ? -3.096 -3.883 22.689 1.00 90.31 465 LYS A O 1
ATOM 3624 N N . VAL A 1 466 ? -4.360 -2.150 23.347 1.00 92.06 466 VAL A N 1
ATOM 3625 C CA . VAL A 1 466 ? -3.471 -1.758 24.459 1.00 92.06 466 VAL A CA 1
ATOM 3626 C C . VAL A 1 466 ? -3.374 -2.864 25.514 1.00 92.06 466 VAL A C 1
ATOM 3628 O O . VAL A 1 466 ? -2.280 -3.185 25.978 1.00 92.06 466 VAL A O 1
ATOM 3631 N N . LEU A 1 467 ? -4.504 -3.485 25.865 1.00 93.75 467 LEU A N 1
ATOM 3632 C CA . LEU A 1 467 ? -4.547 -4.604 26.808 1.00 93.75 467 LEU A CA 1
ATOM 3633 C C . LEU A 1 467 ? -3.725 -5.799 26.295 1.00 93.75 467 LEU A C 1
ATOM 3635 O O . LEU A 1 467 ? -2.921 -6.344 27.044 1.00 93.75 467 LEU A O 1
ATOM 3639 N N . ARG A 1 468 ? -3.845 -6.151 25.007 1.00 91.62 468 ARG A N 1
ATOM 3640 C CA . ARG A 1 468 ? -3.083 -7.248 24.374 1.00 91.62 468 ARG A CA 1
ATOM 3641 C C . ARG A 1 468 ? -1.573 -7.007 24.298 1.00 91.62 468 ARG A C 1
ATOM 3643 O O . ARG A 1 468 ? -0.818 -7.962 24.196 1.00 91.62 468 ARG A O 1
ATOM 3650 N N . ASN A 1 469 ? -1.112 -5.758 24.380 1.00 89.31 469 ASN A N 1
ATOM 3651 C CA . ASN A 1 469 ? 0.321 -5.475 24.517 1.00 89.31 469 ASN A CA 1
ATOM 3652 C C . ASN A 1 469 ? 0.849 -5.786 25.930 1.00 89.31 469 ASN A C 1
ATOM 3654 O O . ASN A 1 469 ? 2.058 -5.880 26.125 1.00 89.31 469 ASN A O 1
ATOM 3658 N N . SER A 1 470 ? -0.041 -5.873 26.925 1.00 89.69 470 SER A N 1
ATOM 3659 C CA . SER A 1 470 ? 0.317 -5.998 28.344 1.00 89.69 470 SER A CA 1
ATOM 3660 C C . SER A 1 470 ? 0.006 -7.373 28.940 1.00 89.69 470 SER A C 1
ATOM 3662 O O . SER A 1 470 ? 0.610 -7.718 29.956 1.00 89.69 470 SER A O 1
ATOM 3664 N N . PHE A 1 471 ? -0.901 -8.131 28.318 1.00 91.94 471 PHE A N 1
ATOM 3665 C CA . PHE A 1 471 ? -1.416 -9.420 28.782 1.00 91.94 471 PHE A CA 1
ATOM 3666 C C . PHE A 1 471 ? -1.532 -10.422 27.627 1.00 91.94 471 PHE A C 1
ATOM 3668 O O . PHE A 1 471 ? -1.639 -10.022 26.467 1.00 91.94 471 PHE A O 1
ATOM 3675 N N . ASP A 1 472 ? -1.584 -11.716 27.954 1.00 89.56 472 ASP A N 1
ATOM 3676 C CA . ASP A 1 472 ? -1.786 -12.785 26.972 1.00 89.56 472 ASP A CA 1
ATOM 3677 C C . ASP A 1 472 ? -3.088 -12.607 26.181 1.00 89.56 472 ASP A C 1
ATOM 3679 O O . ASP A 1 472 ? -4.154 -12.360 26.740 1.00 89.56 472 ASP A O 1
ATOM 3683 N N . GLU A 1 473 ? -3.041 -12.822 24.865 1.00 86.56 473 GLU A N 1
ATOM 3684 C CA . GLU A 1 473 ? -4.205 -12.623 23.991 1.00 86.56 473 GLU A CA 1
ATOM 3685 C C . GLU A 1 473 ? -5.422 -13.467 24.410 1.00 86.56 473 GLU A C 1
ATOM 3687 O O . GLU A 1 473 ? -6.562 -13.026 24.275 1.00 86.56 473 GLU A O 1
ATOM 3692 N N . SER A 1 474 ? -5.190 -14.649 24.991 1.00 88.62 474 SER A N 1
ATOM 3693 C CA . SER A 1 474 ? -6.249 -15.544 25.472 1.00 88.62 474 SER A CA 1
ATOM 3694 C C . SER A 1 474 ? -7.029 -14.999 26.678 1.00 88.62 474 SER A C 1
ATOM 3696 O O . SER A 1 474 ? -8.190 -15.379 26.872 1.00 88.62 474 SER A O 1
ATOM 3698 N N . SER A 1 475 ? -6.451 -14.089 27.469 1.00 90.88 475 SER A N 1
ATOM 3699 C CA . SER A 1 475 ? -7.122 -13.479 28.622 1.00 90.88 475 SER A CA 1
ATOM 3700 C C . SER A 1 475 ? -7.966 -12.263 28.231 1.00 90.88 475 SER A C 1
ATOM 3702 O O . SER A 1 475 ? -8.862 -11.886 28.985 1.00 90.88 475 SER A O 1
ATOM 3704 N N . ILE A 1 476 ? -7.758 -11.702 27.032 1.00 94.75 476 ILE A N 1
ATOM 3705 C CA . ILE A 1 476 ? -8.442 -10.499 26.546 1.00 94.75 476 ILE A CA 1
ATOM 3706 C C . ILE A 1 476 ? -9.547 -10.851 25.547 1.00 94.75 476 ILE A C 1
ATOM 3708 O O . ILE A 1 476 ? -9.303 -11.492 24.5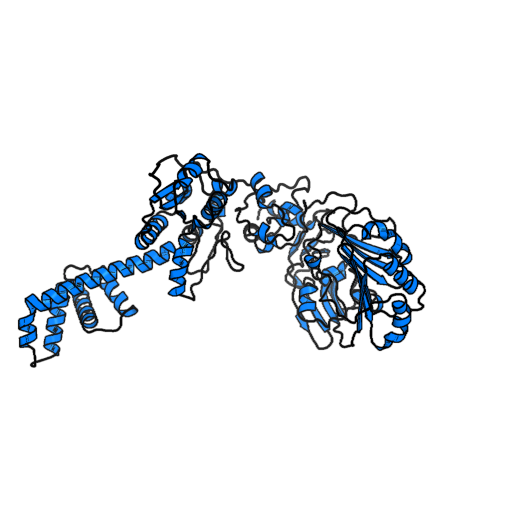27 1.00 94.75 476 ILE A O 1
ATOM 3712 N N . ALA A 1 477 ? -10.765 -10.358 25.769 1.00 94.12 477 ALA A N 1
ATOM 3713 C CA . ALA A 1 477 ? -11.863 -10.513 24.818 1.00 94.12 477 ALA A CA 1
ATOM 3714 C C . ALA A 1 477 ? -12.607 -9.196 24.557 1.00 94.12 477 ALA A C 1
ATOM 3716 O O . ALA A 1 477 ? -13.004 -8.477 25.472 1.00 94.12 477 ALA A O 1
ATOM 3717 N N . LEU A 1 478 ? -12.842 -8.892 23.279 1.00 94.44 478 LEU A N 1
ATOM 3718 C CA . LEU A 1 478 ? -13.741 -7.812 22.883 1.00 94.44 478 LEU A CA 1
ATOM 3719 C C . LEU A 1 478 ? -15.175 -8.349 22.906 1.00 94.44 478 LEU A C 1
ATOM 3721 O O . LEU A 1 478 ? -15.494 -9.255 22.136 1.00 94.44 478 LEU A O 1
ATOM 3725 N N . VAL A 1 479 ? -16.046 -7.787 23.749 1.00 94.94 479 VAL A N 1
ATOM 3726 C CA . VAL A 1 479 ? -17.417 -8.305 23.940 1.00 94.94 479 VAL A CA 1
ATOM 3727 C C . VAL A 1 479 ? -18.186 -8.373 22.616 1.00 94.94 479 VAL A C 1
ATOM 3729 O O . VAL A 1 479 ? -18.867 -9.360 22.348 1.00 94.94 479 VAL A O 1
ATOM 3732 N N . HIS A 1 480 ? -18.000 -7.383 21.735 1.00 94.31 480 HIS A N 1
ATOM 3733 C CA . HIS A 1 480 ? -18.626 -7.372 20.408 1.00 94.31 480 HIS A CA 1
ATOM 3734 C C . HIS A 1 480 ? -18.269 -8.591 19.554 1.00 94.31 480 HIS A C 1
ATOM 3736 O O . HIS A 1 480 ? -19.125 -9.067 18.820 1.00 94.31 480 HIS A O 1
ATOM 3742 N N . GLN A 1 481 ? -17.041 -9.119 19.644 1.00 92.00 481 GLN A N 1
ATOM 3743 C CA . GLN A 1 481 ? -16.642 -10.314 18.886 1.00 92.00 481 GLN A CA 1
ATOM 3744 C C . GLN A 1 481 ? -17.313 -11.585 19.414 1.00 92.00 481 GLN A C 1
ATOM 3746 O O . GLN A 1 481 ? -17.622 -12.469 18.622 1.00 92.00 481 GLN A O 1
ATOM 3751 N N . LEU A 1 482 ? -17.569 -11.666 20.724 1.00 91.44 482 LEU A N 1
ATOM 3752 C CA . LEU A 1 482 ? -18.277 -12.798 21.331 1.00 91.44 482 LEU A CA 1
ATOM 3753 C C . LEU A 1 482 ? -19.735 -12.823 20.871 1.00 91.44 482 LEU A C 1
ATOM 3755 O O . LEU A 1 482 ? -20.220 -13.841 20.390 1.00 91.44 482 LEU A O 1
ATOM 3759 N N . ILE A 1 483 ? -20.398 -11.668 20.954 1.00 91.38 483 ILE A N 1
ATOM 3760 C CA . ILE A 1 483 ? -21.795 -11.504 20.547 1.00 91.38 483 ILE A CA 1
ATOM 3761 C C . ILE A 1 483 ? -21.964 -11.709 19.041 1.00 91.38 483 ILE A C 1
ATOM 3763 O O . ILE A 1 483 ? -22.962 -12.276 18.601 1.00 91.38 483 ILE A O 1
ATOM 3767 N N . LEU A 1 484 ? -20.993 -11.267 18.238 1.00 89.38 484 LEU A N 1
ATOM 3768 C CA . LEU A 1 484 ? -21.056 -11.406 16.789 1.00 89.38 484 LEU A CA 1
ATOM 3769 C C . LEU A 1 484 ? -21.234 -12.862 16.346 1.00 89.38 484 LEU A C 1
ATOM 3771 O O . LEU A 1 484 ? -21.982 -13.099 15.401 1.00 89.38 484 LEU A O 1
ATOM 3775 N N . GLY A 1 485 ? -20.584 -13.818 17.022 1.00 83.88 485 GLY A N 1
ATOM 3776 C CA . GLY A 1 485 ? -20.755 -15.244 16.728 1.00 83.88 485 GLY A CA 1
ATOM 3777 C C . GLY A 1 485 ? -22.227 -15.660 16.776 1.00 83.88 485 GLY A C 1
ATOM 3778 O O . GLY A 1 485 ? -22.739 -16.231 15.819 1.00 83.88 485 GLY A O 1
ATOM 3779 N N . GLU A 1 486 ? -22.937 -15.250 17.827 1.00 85.56 486 GLU A N 1
ATOM 3780 C CA . GLU A 1 486 ? -24.365 -15.539 18.013 1.00 85.56 486 GLU A CA 1
ATOM 3781 C C . GLU A 1 486 ? -25.262 -14.756 17.044 1.00 85.56 486 GLU A C 1
ATOM 3783 O O . GLU A 1 486 ? -26.294 -15.254 16.589 1.00 85.56 486 GLU A O 1
ATOM 3788 N N . LEU A 1 487 ? -24.894 -13.516 16.708 1.00 83.81 487 LEU A N 1
ATOM 3789 C CA . LEU A 1 487 ? -25.655 -12.712 15.750 1.00 83.81 487 LEU A CA 1
ATOM 3790 C C . LEU A 1 487 ? -25.580 -13.294 14.334 1.00 83.81 487 LEU A C 1
ATOM 3792 O O . LEU A 1 487 ? -26.601 -13.340 13.652 1.00 83.81 487 LEU A O 1
ATOM 3796 N N . ILE A 1 488 ? -24.405 -13.757 13.896 1.00 85.19 488 ILE A N 1
ATOM 3797 C CA . ILE A 1 488 ? -24.214 -14.331 12.554 1.00 85.19 488 ILE A CA 1
ATOM 3798 C C . ILE A 1 488 ? -24.930 -15.678 12.423 1.00 85.19 488 ILE A C 1
ATOM 3800 O O . ILE A 1 488 ? -25.514 -15.937 11.373 1.00 85.19 488 ILE A O 1
ATOM 3804 N N . GLU A 1 489 ? -24.944 -16.509 13.472 1.00 81.50 489 GLU A N 1
ATOM 3805 C CA . GLU A 1 489 ? -25.729 -17.754 13.487 1.00 81.50 489 GLU A CA 1
ATOM 3806 C C . GLU A 1 489 ? -27.217 -17.496 13.204 1.00 81.50 489 GLU A C 1
ATOM 3808 O O . GLU A 1 489 ? -27.850 -18.241 12.457 1.00 81.50 489 GLU A O 1
ATOM 3813 N N . ASN A 1 490 ? -27.765 -16.406 13.750 1.00 75.62 490 ASN A N 1
ATOM 3814 C CA . ASN A 1 490 ? -29.164 -16.026 13.553 1.00 75.62 490 ASN A CA 1
ATOM 3815 C C . ASN A 1 490 ? -29.408 -15.240 12.251 1.00 75.62 490 ASN A C 1
ATOM 3817 O O . ASN A 1 490 ? -30.479 -15.352 11.654 1.00 75.62 490 ASN A O 1
ATOM 3821 N N . LYS A 1 491 ? -28.442 -14.422 11.814 1.00 82.25 491 LYS A N 1
ATOM 3822 C CA . LYS A 1 491 ? -28.532 -13.537 10.639 1.00 82.25 491 LYS A CA 1
ATOM 3823 C C . LYS A 1 491 ? -27.230 -13.584 9.820 1.00 82.25 491 LYS A C 1
ATOM 3825 O O . LYS A 1 491 ? -26.418 -12.660 9.904 1.00 82.25 491 LYS A O 1
ATOM 3830 N N . PRO A 1 492 ? -27.034 -14.601 8.959 1.00 83.19 492 PRO A N 1
ATOM 3831 C CA . PRO A 1 492 ? -25.786 -14.764 8.205 1.00 83.19 492 PRO A CA 1
ATOM 3832 C C . PRO A 1 492 ? -25.482 -13.628 7.217 1.00 83.19 492 PRO A C 1
ATOM 3834 O O . PRO A 1 492 ? -24.332 -13.423 6.842 1.00 83.19 492 PRO A O 1
ATOM 3837 N N . SER A 1 493 ? -26.508 -12.894 6.774 1.00 86.31 493 SER A N 1
ATOM 3838 C CA . SER A 1 493 ? -26.402 -11.814 5.783 1.00 86.31 493 SER A CA 1
ATOM 3839 C C . SER A 1 493 ? -26.195 -10.419 6.385 1.00 86.31 493 SER A C 1
ATOM 3841 O O . SER A 1 493 ? -26.316 -9.434 5.659 1.00 86.31 493 SER A O 1
ATOM 3843 N N . LEU A 1 494 ? -25.934 -10.318 7.692 1.00 86.75 494 LEU A N 1
ATOM 3844 C CA . LEU A 1 494 ? -25.833 -9.043 8.401 1.00 86.75 494 LEU A CA 1
ATOM 3845 C C . LEU A 1 494 ? -24.647 -8.207 7.885 1.00 86.75 494 LEU A C 1
ATOM 3847 O O . LEU A 1 494 ? -23.498 -8.657 7.906 1.00 86.75 494 LEU A O 1
ATOM 3851 N N . LYS A 1 495 ? -24.897 -6.965 7.453 1.00 90.88 495 LYS A N 1
ATOM 3852 C CA . LYS A 1 495 ? -23.831 -6.026 7.069 1.00 90.88 495 LYS A CA 1
ATOM 3853 C C . LYS A 1 495 ? -23.101 -5.513 8.312 1.00 90.88 495 LYS A C 1
ATOM 3855 O O . LYS A 1 495 ? -23.598 -4.634 9.017 1.00 90.88 495 LYS A O 1
ATOM 3860 N N . ILE A 1 496 ? -21.896 -6.024 8.554 1.00 89.88 496 ILE A N 1
ATOM 3861 C CA . ILE A 1 496 ? -21.098 -5.717 9.750 1.00 89.88 496 ILE A CA 1
ATOM 3862 C C . ILE A 1 496 ? -19.985 -4.716 9.435 1.00 89.88 496 ILE A C 1
ATOM 3864 O O . ILE A 1 496 ? -19.145 -4.944 8.564 1.00 89.88 496 ILE A O 1
ATOM 3868 N N . HIS A 1 497 ? -19.936 -3.626 10.196 1.00 90.06 497 HIS A N 1
ATOM 3869 C CA . HIS A 1 497 ? -18.811 -2.701 10.203 1.00 90.06 497 HIS A CA 1
ATOM 3870 C C . HIS A 1 497 ? -17.683 -3.227 11.106 1.00 90.06 497 HIS A C 1
ATOM 3872 O O . HIS A 1 497 ? -17.821 -3.289 12.336 1.00 90.06 497 HIS A O 1
ATOM 3878 N N . TYR A 1 498 ? -16.545 -3.552 10.484 1.00 87.44 498 TYR A N 1
ATOM 3879 C CA . TYR A 1 498 ? -15.293 -3.897 11.161 1.00 87.44 498 TYR A CA 1
ATOM 3880 C C . TYR A 1 498 ? -14.410 -2.645 11.315 1.00 87.44 498 TYR A C 1
ATOM 3882 O O . TYR A 1 498 ? -13.963 -2.098 10.304 1.00 87.44 498 TYR A O 1
ATOM 3890 N N . PRO A 1 499 ? -14.129 -2.185 12.549 1.00 82.31 499 PRO A N 1
ATOM 3891 C CA . PRO A 1 499 ? -13.320 -0.991 12.789 1.00 82.31 499 PRO A CA 1
ATOM 3892 C C . PRO A 1 499 ? -11.857 -1.172 12.399 1.00 82.31 499 PRO A C 1
ATOM 3894 O O . PRO A 1 499 ? -11.369 -2.293 12.321 1.00 82.31 499 PRO A O 1
ATOM 3897 N N . CYS A 1 500 ? -11.122 -0.065 12.253 1.00 76.56 500 CYS A N 1
ATOM 3898 C CA . CYS A 1 500 ? -9.723 -0.060 11.806 1.00 76.56 500 CYS A CA 1
ATOM 3899 C C . CYS A 1 500 ? -8.803 -0.982 12.624 1.00 76.56 500 CYS A C 1
ATOM 3901 O O . CYS A 1 500 ? -7.941 -1.653 12.071 1.00 76.56 500 CYS A O 1
ATOM 3903 N N . TYR A 1 501 ? -9.032 -1.098 13.927 1.00 81.50 501 TYR A N 1
ATOM 3904 C CA . TYR A 1 501 ? -8.265 -1.977 14.813 1.00 81.50 501 TYR A CA 1
ATOM 3905 C C . TYR A 1 501 ? -8.582 -3.478 14.656 1.00 81.50 501 TYR A C 1
ATOM 3907 O O . TYR A 1 501 ? -7.846 -4.313 15.172 1.00 81.50 501 TYR A O 1
ATOM 3915 N N . LEU A 1 502 ? -9.661 -3.820 13.944 1.00 79.19 502 LEU A N 1
ATOM 3916 C CA . LEU A 1 502 ? -10.095 -5.186 13.620 1.00 79.19 502 LEU A CA 1
ATOM 3917 C C . LEU A 1 502 ? -10.187 -5.433 12.103 1.00 79.19 502 LEU A C 1
ATOM 3919 O O . LEU A 1 502 ? -10.691 -6.475 11.688 1.00 79.19 502 LEU A O 1
ATOM 3923 N N . ARG A 1 503 ? -9.793 -4.455 11.276 1.00 67.50 503 ARG A N 1
ATOM 3924 C CA . ARG A 1 503 ? -10.097 -4.415 9.842 1.00 67.50 503 ARG A CA 1
ATOM 3925 C C . ARG A 1 503 ? -9.488 -5.628 9.139 1.00 67.50 503 ARG A C 1
ATOM 3927 O O . ARG A 1 503 ? -8.270 -5.736 9.023 1.00 67.50 503 ARG A O 1
ATOM 3934 N N . ASN A 1 504 ? -10.354 -6.499 8.628 1.00 58.91 504 ASN A N 1
ATOM 3935 C CA . ASN A 1 504 ? -10.066 -7.296 7.443 1.00 58.91 504 ASN A CA 1
ATOM 3936 C C . ASN A 1 504 ? -10.247 -6.392 6.208 1.00 58.91 504 ASN A C 1
ATOM 3938 O O . ASN A 1 504 ? -10.780 -5.288 6.303 1.00 58.91 504 ASN A O 1
ATOM 3942 N N . ASP A 1 505 ? -9.760 -6.827 5.060 1.00 52.19 505 ASP A N 1
ATOM 3943 C CA . ASP A 1 505 ? -9.671 -6.180 3.744 1.00 52.19 505 ASP A CA 1
ATOM 3944 C C . ASP A 1 505 ? -10.911 -5.403 3.214 1.00 52.19 505 ASP A C 1
ATOM 3946 O O . ASP A 1 505 ? -10.850 -4.856 2.115 1.00 52.19 505 ASP A O 1
ATOM 3950 N N . LYS A 1 506 ? -12.020 -5.293 3.967 1.00 53.91 506 LYS A N 1
ATOM 3951 C CA . LYS A 1 506 ? -13.310 -4.721 3.534 1.00 53.91 506 LYS A CA 1
ATOM 3952 C C . LYS A 1 506 ? -13.997 -3.725 4.495 1.00 53.91 506 LYS A C 1
ATOM 3954 O O . LYS A 1 506 ? -15.121 -3.324 4.219 1.00 53.91 506 LYS A O 1
ATOM 3959 N N . GLY A 1 507 ? -13.373 -3.289 5.596 1.00 64.31 507 GLY A N 1
ATOM 3960 C CA . GLY A 1 507 ? -13.996 -2.315 6.526 1.00 64.31 507 GLY A CA 1
ATOM 3961 C C . GLY A 1 507 ? -13.953 -0.848 6.054 1.00 64.31 507 GLY A C 1
ATOM 3962 O O . GLY A 1 507 ? -13.039 -0.475 5.320 1.00 64.31 507 GLY A O 1
ATOM 3963 N N . ALA A 1 508 ? -14.892 -0.007 6.506 1.00 74.12 508 ALA A N 1
ATOM 3964 C CA . ALA A 1 508 ? -14.831 1.466 6.417 1.00 74.12 508 ALA A CA 1
ATOM 3965 C C . ALA A 1 508 ? -14.356 2.067 7.757 1.00 74.12 508 ALA A C 1
ATOM 3967 O O . ALA A 1 508 ? -14.449 1.397 8.779 1.00 74.12 508 ALA A O 1
ATOM 3968 N N . CYS A 1 509 ? -13.846 3.304 7.786 1.00 80.19 509 CYS A N 1
ATOM 3969 C CA . CYS A 1 509 ? -13.500 3.981 9.044 1.00 80.19 509 CYS A CA 1
ATOM 3970 C C . CYS A 1 509 ? -14.612 4.946 9.470 1.00 80.19 509 CYS A C 1
ATOM 3972 O O . CYS A 1 509 ? -15.087 5.751 8.675 1.00 80.19 509 CYS A O 1
ATOM 3974 N N . SER A 1 510 ? -15.000 4.906 10.746 1.00 85.81 510 SER A N 1
ATOM 3975 C CA . SER A 1 510 ? -15.941 5.876 11.318 1.00 85.81 510 SER A CA 1
ATOM 3976 C C . SER A 1 510 ? -15.281 7.191 11.728 1.00 85.81 510 SER A C 1
ATOM 3978 O O . SER A 1 510 ? -15.989 8.125 12.083 1.00 85.81 510 SER A O 1
ATOM 3980 N N . TYR A 1 511 ? -13.946 7.244 11.778 1.00 86.44 511 TYR A N 1
ATOM 3981 C CA . TYR A 1 511 ? -13.153 8.330 12.363 1.00 86.44 511 TYR A CA 1
ATOM 3982 C C . TYR A 1 511 ? -13.512 8.665 13.821 1.00 86.44 511 TYR A C 1
ATOM 3984 O O . TYR A 1 511 ? -13.099 9.699 14.338 1.00 86.44 511 TYR A O 1
ATOM 3992 N N . ALA A 1 512 ? -14.260 7.801 14.519 1.00 89.12 512 ALA A N 1
ATOM 3993 C CA . ALA A 1 512 ? -14.755 8.100 15.860 1.00 89.12 512 ALA A CA 1
ATOM 3994 C C . ALA A 1 512 ? -13.631 8.198 16.893 1.00 89.12 512 ALA A C 1
ATOM 3996 O O . ALA A 1 512 ? -13.608 9.136 17.685 1.00 89.12 512 ALA A O 1
ATOM 3997 N N . PHE A 1 513 ? -12.665 7.279 16.847 1.00 88.88 513 PHE A N 1
ATOM 3998 C CA . PHE A 1 513 ? -11.489 7.375 17.704 1.00 88.88 513 PHE A CA 1
ATOM 3999 C C . PHE A 1 513 ? -10.601 8.571 17.332 1.00 88.88 513 PHE A C 1
ATOM 4001 O O . PHE A 1 513 ? -10.128 9.276 18.217 1.00 88.88 513 PHE A O 1
ATOM 4008 N N . TYR A 1 514 ? -10.428 8.851 16.037 1.00 86.12 514 TYR A N 1
ATOM 4009 C CA . TYR A 1 514 ? -9.704 10.034 15.566 1.00 86.12 514 TYR A CA 1
ATOM 4010 C C . TYR A 1 514 ? -10.319 11.336 16.108 1.00 86.12 514 TYR A C 1
ATOM 4012 O O . TYR A 1 514 ? -9.605 12.190 16.640 1.00 86.12 514 TYR A O 1
ATOM 4020 N N . ASP A 1 515 ? -11.641 11.478 16.022 1.00 87.50 515 ASP A N 1
ATOM 4021 C CA . ASP A 1 515 ? -12.370 12.623 16.565 1.00 87.50 515 ASP A CA 1
ATOM 4022 C C . ASP A 1 515 ? -12.272 12.680 18.086 1.00 87.50 515 ASP A C 1
ATOM 4024 O O . ASP A 1 515 ? -12.055 13.756 18.624 1.00 87.50 515 ASP A O 1
ATOM 4028 N N . LEU A 1 516 ? -12.355 11.548 18.788 1.00 87.06 516 LEU A N 1
ATOM 4029 C CA . LEU A 1 516 ? -12.157 11.505 20.237 1.00 87.06 516 LEU A CA 1
ATOM 4030 C C . LEU A 1 516 ? -10.747 11.990 20.622 1.00 87.06 516 LEU A C 1
ATOM 4032 O O . LEU A 1 516 ? -10.596 12.843 21.494 1.00 87.06 516 LEU A O 1
ATOM 4036 N N . ALA A 1 517 ? -9.716 11.493 19.935 1.00 85.12 517 ALA A N 1
ATOM 4037 C CA . ALA A 1 517 ? -8.315 11.762 20.248 1.00 85.12 517 ALA A CA 1
ATOM 4038 C C . ALA A 1 517 ? -7.864 13.181 19.868 1.00 85.12 517 ALA A C 1
ATOM 4040 O O . ALA A 1 517 ? -7.016 13.763 20.540 1.00 85.12 517 ALA A O 1
ATOM 4041 N N . THR A 1 518 ? -8.410 13.759 18.798 1.00 81.75 518 THR A N 1
ATOM 4042 C CA . THR A 1 518 ? -8.011 15.090 18.293 1.00 81.75 518 THR A CA 1
ATOM 4043 C C . THR A 1 518 ? -9.033 16.185 18.616 1.00 81.75 518 THR A C 1
ATOM 4045 O O . THR A 1 518 ? -8.739 17.380 18.521 1.00 81.75 518 THR A O 1
ATOM 4048 N N . GLY A 1 519 ? -10.248 15.785 18.996 1.00 83.50 519 GLY A N 1
ATOM 4049 C CA . GLY A 1 519 ? -11.457 16.606 19.065 1.00 83.50 519 GLY A CA 1
ATOM 4050 C C . GLY A 1 519 ? -11.833 17.285 17.751 1.00 83.50 519 GLY A C 1
ATOM 4051 O O . GLY A 1 519 ? -12.457 18.353 17.758 1.00 83.50 519 GLY A O 1
ATOM 4052 N N . SER A 1 520 ? -11.425 16.677 16.637 1.00 83.62 520 SER A N 1
ATOM 4053 C CA . SER A 1 520 ? -11.964 16.970 15.314 1.00 83.62 520 SER A CA 1
ATOM 4054 C C . SER A 1 520 ? -13.452 16.612 15.252 1.00 83.62 520 SER A C 1
ATOM 4056 O O . SER A 1 520 ? -13.977 15.890 16.098 1.00 83.62 520 SER A O 1
ATOM 4058 N N . LYS A 1 521 ? -14.142 17.144 14.243 1.00 85.88 521 LYS A N 1
ATOM 4059 C CA . LYS A 1 521 ? -15.529 16.792 13.925 1.00 85.88 521 LYS A CA 1
ATOM 4060 C C . LYS A 1 521 ? -15.591 16.362 12.472 1.00 85.88 521 LYS A C 1
ATOM 4062 O O . LYS A 1 521 ? -15.896 17.163 11.593 1.00 85.88 521 LYS A O 1
ATOM 4067 N N . THR A 1 522 ? -15.209 15.121 12.217 1.00 86.38 522 THR A N 1
ATOM 4068 C CA . THR A 1 522 ? -15.231 14.550 10.871 1.00 86.38 522 THR A CA 1
ATOM 4069 C C . THR A 1 522 ? -16.635 14.062 10.530 1.00 86.38 522 THR A C 1
ATOM 4071 O O . THR A 1 522 ? -17.367 13.572 11.391 1.00 86.38 522 THR A O 1
ATOM 4074 N N . GLU A 1 523 ? -17.048 14.192 9.275 1.00 84.19 523 GLU A N 1
ATOM 4075 C CA . GLU A 1 523 ? -18.271 13.540 8.813 1.00 84.19 523 GLU A CA 1
ATOM 4076 C C . GLU A 1 523 ? -17.966 12.079 8.477 1.00 84.19 523 GLU A C 1
ATOM 4078 O O . GLU A 1 523 ? -16.995 11.783 7.784 1.00 84.19 523 GLU A O 1
ATOM 4083 N N . ALA A 1 524 ? -18.799 11.161 8.962 1.00 81.25 524 ALA A N 1
ATOM 4084 C CA . ALA A 1 524 ? -18.734 9.753 8.602 1.00 81.25 524 ALA A CA 1
ATOM 4085 C C . ALA A 1 524 ? -20.155 9.199 8.492 1.00 81.25 524 ALA A C 1
ATOM 4087 O O . ALA A 1 524 ? -20.985 9.431 9.372 1.00 81.25 524 ALA A O 1
ATOM 4088 N N . LYS A 1 525 ? -20.426 8.450 7.421 1.00 78.94 525 LYS A N 1
ATOM 4089 C CA . LYS A 1 525 ? -21.632 7.630 7.285 1.00 78.94 525 LYS A CA 1
ATOM 4090 C C . LYS A 1 525 ? -21.208 6.189 7.065 1.00 78.94 525 LYS A C 1
ATOM 4092 O O . LYS A 1 525 ? -20.346 5.913 6.237 1.00 78.94 525 LYS A O 1
ATOM 4097 N N . LEU A 1 526 ? -21.822 5.294 7.823 1.00 84.75 526 LEU A N 1
ATOM 4098 C CA . LEU A 1 526 ? -21.600 3.860 7.752 1.00 84.75 526 LEU A CA 1
ATOM 4099 C C . LEU A 1 526 ? -22.869 3.216 7.185 1.00 84.75 526 LEU A C 1
ATOM 4101 O O . LEU A 1 526 ? -23.909 3.266 7.830 1.00 84.75 526 LEU A O 1
ATOM 4105 N N . ASP A 1 527 ? -22.789 2.628 5.988 1.00 88.25 527 ASP A N 1
ATOM 4106 C CA . ASP A 1 527 ? -23.873 1.810 5.411 1.00 88.25 527 ASP A CA 1
ATOM 4107 C C . ASP A 1 527 ? -23.791 0.368 5.941 1.00 88.25 527 ASP A C 1
ATOM 4109 O O . ASP A 1 527 ? -23.465 -0.573 5.216 1.00 88.25 527 ASP A O 1
ATOM 4113 N N . TYR A 1 528 ? -24.001 0.213 7.249 1.00 91.12 528 TYR A N 1
ATOM 4114 C CA . TYR A 1 528 ? -23.916 -1.068 7.949 1.00 91.12 528 TYR A CA 1
ATOM 4115 C C . TYR A 1 528 ? -25.078 -1.218 8.931 1.00 91.12 528 TYR A C 1
ATOM 4117 O O . TYR A 1 528 ? -25.595 -0.233 9.453 1.00 91.12 528 TYR A O 1
ATOM 4125 N N . GLU A 1 529 ? -25.476 -2.460 9.191 1.00 92.00 529 GLU A N 1
ATOM 4126 C CA . GLU A 1 529 ? -26.572 -2.792 10.107 1.00 92.00 529 GLU A CA 1
ATOM 4127 C C . GLU A 1 529 ? -26.089 -2.918 11.552 1.00 92.00 529 GLU A C 1
ATOM 4129 O O . GLU A 1 529 ? -26.841 -2.646 12.483 1.00 92.00 529 GLU A O 1
ATOM 4134 N N . VAL A 1 530 ? -24.828 -3.315 11.743 1.00 92.75 530 VAL A N 1
ATOM 4135 C CA . VAL A 1 530 ? -24.197 -3.458 13.057 1.00 92.75 530 VAL A CA 1
ATOM 4136 C C . VAL A 1 530 ? -22.738 -3.013 13.003 1.00 92.75 530 VAL A C 1
ATOM 4138 O O . VAL A 1 530 ? -22.070 -3.152 11.978 1.00 92.75 530 VAL A O 1
ATOM 4141 N N . THR A 1 531 ? -22.207 -2.512 14.116 1.00 92.62 531 THR A N 1
ATOM 4142 C CA . THR A 1 531 ? -20.786 -2.163 14.262 1.00 92.62 531 THR A CA 1
ATOM 4143 C C . THR A 1 531 ? -20.126 -2.905 15.423 1.00 92.62 531 THR A C 1
ATOM 4145 O O . THR A 1 531 ? -20.704 -3.056 16.496 1.00 92.62 531 THR A O 1
ATOM 4148 N N . LEU A 1 532 ? -18.871 -3.328 15.238 1.00 92.12 532 LEU A N 1
ATOM 4149 C CA . LEU A 1 532 ? -18.032 -3.878 16.320 1.00 92.12 532 LEU A CA 1
ATOM 4150 C C . LEU A 1 532 ? -17.232 -2.799 17.068 1.00 92.12 532 LEU A C 1
ATOM 4152 O O . LEU A 1 532 ? -16.320 -3.104 17.833 1.00 92.12 532 LEU A O 1
ATOM 4156 N N . CYS A 1 533 ? -17.530 -1.528 16.805 1.00 91.69 533 CYS A N 1
ATOM 4157 C CA . CYS A 1 533 ? -16.895 -0.378 17.432 1.00 91.69 533 CYS A CA 1
ATOM 4158 C C . CYS A 1 533 ? -17.935 0.463 18.152 1.00 91.69 533 CYS A C 1
ATOM 4160 O O . CYS A 1 533 ? -18.750 1.126 17.505 1.00 91.69 533 CYS A O 1
ATOM 4162 N N . SER A 1 534 ? -17.855 0.476 19.482 1.00 94.50 534 SER A N 1
ATOM 4163 C CA . SER A 1 534 ? -18.705 1.304 20.338 1.00 94.50 534 SER A CA 1
ATOM 4164 C C . SER A 1 534 ? -18.595 2.792 20.004 1.00 94.50 534 SER A C 1
ATOM 4166 O O . SER A 1 534 ? -19.597 3.491 19.915 1.00 94.50 534 SER A O 1
ATOM 4168 N N . LEU A 1 535 ? -17.388 3.287 19.706 1.00 93.31 535 LEU A N 1
ATOM 4169 C CA . LEU A 1 535 ? -17.204 4.694 19.330 1.00 93.31 535 LEU A CA 1
ATOM 4170 C C . LEU A 1 535 ? -17.905 5.027 18.002 1.00 93.31 535 LEU A C 1
ATOM 4172 O O . LEU A 1 535 ? -18.503 6.091 17.857 1.00 93.31 535 LEU A O 1
ATOM 4176 N N . ALA A 1 536 ? -17.867 4.108 17.031 1.00 92.44 536 ALA A N 1
ATOM 4177 C CA . ALA A 1 536 ? -18.597 4.260 15.777 1.00 92.44 536 ALA A CA 1
ATOM 4178 C C . ALA A 1 536 ? -20.115 4.238 16.000 1.00 92.44 536 ALA A C 1
ATOM 4180 O O . ALA A 1 536 ? -20.818 5.012 15.353 1.00 92.44 536 ALA A O 1
ATOM 4181 N N . SER A 1 537 ? -20.597 3.392 16.915 1.00 93.62 537 SER A N 1
ATOM 4182 C CA . SER A 1 537 ? -22.012 3.302 17.293 1.00 93.62 537 SER A CA 1
ATOM 4183 C C . SER A 1 537 ? -22.523 4.646 17.801 1.00 93.62 537 SER A C 1
ATOM 4185 O O . SER A 1 537 ? -23.427 5.231 17.204 1.00 93.62 537 SER A O 1
ATOM 4187 N N . VAL A 1 538 ? -21.829 5.223 18.784 1.00 92.69 538 VAL A N 1
ATOM 4188 C CA . VAL A 1 538 ? -22.170 6.542 19.334 1.00 92.69 538 VAL A CA 1
ATOM 4189 C C . VAL A 1 538 ? -22.106 7.647 18.277 1.00 92.69 538 VAL A C 1
ATOM 4191 O O . VAL A 1 538 ? -22.991 8.496 18.212 1.00 92.69 538 VAL A O 1
ATOM 4194 N N . LYS A 1 539 ? -21.077 7.645 17.421 1.00 91.81 539 LYS A N 1
ATOM 4195 C CA . LYS A 1 539 ? -20.890 8.697 16.411 1.00 91.81 539 LYS A CA 1
ATOM 4196 C C . LYS A 1 539 ? -21.913 8.642 15.273 1.00 91.81 539 LYS A C 1
ATOM 4198 O O . LYS A 1 539 ? -22.326 9.689 14.782 1.00 91.81 539 LYS A O 1
ATOM 4203 N N . THR A 1 540 ? -22.238 7.445 14.788 1.00 91.12 540 THR A N 1
ATOM 4204 C CA . THR A 1 540 ? -22.970 7.256 13.519 1.00 91.12 540 THR A CA 1
ATOM 4205 C C . THR A 1 540 ? -24.415 6.805 13.707 1.00 91.12 540 THR A C 1
ATOM 4207 O O . THR A 1 540 ? -25.193 6.882 12.760 1.00 91.12 540 THR A O 1
ATOM 4210 N N . GLY A 1 541 ? -24.780 6.335 14.903 1.00 90.62 541 GLY A N 1
ATOM 4211 C CA . GLY A 1 541 ? -26.100 5.784 15.209 1.00 90.62 541 GLY A CA 1
ATOM 4212 C C . GLY A 1 541 ? -26.316 4.339 14.744 1.00 90.62 541 GLY A C 1
ATOM 4213 O O . GLY A 1 541 ? -27.350 3.757 15.066 1.00 90.62 541 GLY A O 1
ATOM 4214 N N . VAL A 1 542 ? -25.363 3.737 14.021 1.00 92.88 542 VAL A N 1
ATOM 4215 C CA . VAL A 1 542 ? -25.395 2.300 13.703 1.00 92.88 542 VAL A CA 1
ATOM 4216 C C . VAL A 1 542 ? -25.268 1.511 15.011 1.00 92.88 542 VAL A C 1
ATOM 4218 O O . VAL A 1 542 ? -24.301 1.736 15.736 1.00 92.88 542 VAL A O 1
ATOM 4221 N N . PRO A 1 543 ? -26.184 0.587 15.349 1.00 92.94 543 PRO A N 1
ATOM 4222 C CA . PRO A 1 543 ? -26.137 -0.098 16.636 1.00 92.94 543 PRO A CA 1
ATOM 4223 C C . PRO A 1 543 ? -24.875 -0.959 16.769 1.00 92.94 543 PRO A C 1
ATOM 4225 O O . PRO A 1 543 ? -24.475 -1.659 15.834 1.00 92.94 543 PRO A O 1
ATOM 4228 N N . SER A 1 544 ? -24.242 -0.941 17.944 1.00 94.31 544 SER A N 1
ATOM 4229 C CA . SER A 1 544 ? -23.168 -1.891 18.246 1.00 94.31 544 SER A CA 1
ATOM 4230 C C . SER A 1 544 ? -23.698 -3.319 18.394 1.00 94.31 544 SER A C 1
ATOM 4232 O O . SER A 1 544 ? -24.891 -3.513 18.631 1.00 94.31 544 SER A O 1
ATOM 4234 N N . ALA A 1 545 ? -22.831 -4.332 18.290 1.00 93.38 545 ALA A N 1
ATOM 4235 C CA . ALA A 1 545 ? -23.240 -5.727 18.493 1.00 93.38 545 ALA A CA 1
ATOM 4236 C C . ALA A 1 545 ? -23.881 -5.941 19.874 1.00 93.38 545 ALA A C 1
ATOM 4238 O O . ALA A 1 545 ? -24.939 -6.561 19.962 1.00 93.38 545 ALA A O 1
ATOM 4239 N N . VAL A 1 546 ? -23.303 -5.351 20.929 1.00 92.75 546 VAL A N 1
ATOM 4240 C CA . VAL A 1 546 ? -23.909 -5.329 22.272 1.00 92.75 546 VAL A CA 1
ATOM 4241 C C . VAL A 1 546 ? -25.301 -4.704 22.239 1.00 92.75 546 VAL A C 1
ATOM 4243 O O . VAL A 1 546 ? -26.245 -5.327 22.709 1.00 92.75 546 VAL A O 1
ATOM 4246 N N . THR A 1 547 ? -25.445 -3.511 21.654 1.00 90.50 547 THR A N 1
ATOM 4247 C CA . THR A 1 547 ? -26.729 -2.790 21.593 1.00 90.50 547 THR A CA 1
ATOM 4248 C C . THR A 1 547 ? -27.795 -3.569 20.829 1.00 90.50 547 THR A C 1
ATOM 4250 O O . THR A 1 547 ? -28.958 -3.597 21.225 1.00 90.50 547 THR A O 1
ATOM 4253 N N . LEU A 1 548 ? -27.415 -4.186 19.710 1.00 88.38 548 LEU A N 1
ATOM 4254 C CA . LEU A 1 548 ? -28.324 -4.977 18.892 1.00 88.38 548 LEU A CA 1
ATOM 4255 C C . LEU A 1 548 ? -28.787 -6.218 19.659 1.00 88.38 548 LEU A C 1
ATOM 4257 O O . LEU A 1 548 ? -29.986 -6.461 19.769 1.00 88.38 548 LEU A O 1
ATOM 4261 N N . TYR A 1 549 ? -27.845 -6.949 20.254 1.00 84.62 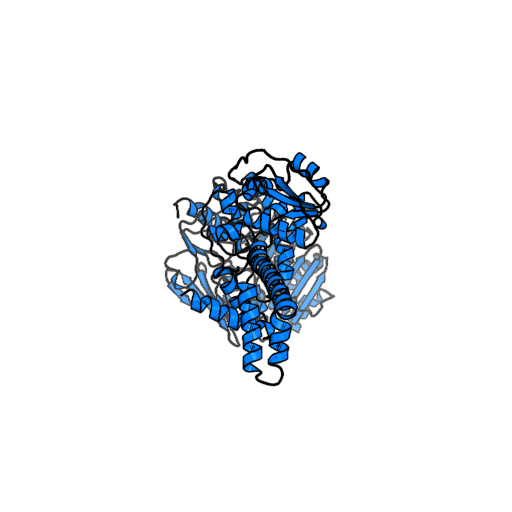549 TYR A N 1
ATOM 4262 C CA . TYR A 1 549 ? -28.136 -8.149 21.029 1.00 84.62 549 TYR A CA 1
ATOM 4263 C C . TYR A 1 549 ? -29.005 -7.853 22.253 1.00 84.62 549 TYR A C 1
ATOM 4265 O O . TYR A 1 549 ? -29.963 -8.573 22.521 1.00 84.62 549 TYR A O 1
ATOM 4273 N N . THR A 1 550 ? -28.711 -6.784 22.995 1.00 78.31 550 THR A N 1
ATOM 4274 C CA . THR A 1 550 ? -29.481 -6.431 24.192 1.00 78.31 550 THR A CA 1
ATOM 4275 C C . THR A 1 550 ? -30.876 -5.957 23.833 1.00 78.31 550 THR A C 1
ATOM 4277 O O . THR A 1 550 ? -31.819 -6.374 24.495 1.00 78.31 550 THR A O 1
ATOM 4280 N N . LYS A 1 551 ? -31.048 -5.174 22.759 1.00 74.44 551 LYS A N 1
ATOM 4281 C CA . LYS A 1 551 ? -32.381 -4.812 22.257 1.00 74.44 551 LYS A CA 1
ATOM 4282 C C . LYS A 1 551 ? -33.177 -6.047 21.856 1.00 74.44 551 LYS A C 1
ATOM 4284 O O . LYS A 1 551 ? -34.294 -6.210 22.327 1.00 74.44 551 LYS A O 1
ATOM 4289 N N . GLU A 1 552 ? -32.612 -6.934 21.042 1.00 71.25 552 GLU A N 1
ATOM 4290 C CA . GLU A 1 552 ? -33.322 -8.131 20.578 1.00 71.25 552 GLU A CA 1
ATOM 4291 C C . GLU A 1 552 ? -33.641 -9.101 21.730 1.00 71.25 552 GLU A C 1
ATOM 4293 O O . GLU A 1 552 ? -34.736 -9.664 21.778 1.00 71.25 552 GLU A O 1
ATOM 4298 N N . ARG A 1 553 ? -32.731 -9.262 22.700 1.00 66.12 553 ARG A N 1
ATOM 4299 C CA . ARG A 1 553 ? -32.885 -10.223 23.798 1.00 66.12 553 ARG A CA 1
ATOM 4300 C C . ARG A 1 553 ? -33.677 -9.697 24.992 1.00 66.12 553 ARG A C 1
ATOM 4302 O O . ARG A 1 553 ? -34.491 -10.447 25.509 1.00 66.12 553 ARG A O 1
ATOM 4309 N N . LEU A 1 554 ? -33.521 -8.436 25.408 1.00 56.50 554 LEU A N 1
ATOM 4310 C CA . LEU A 1 554 ? -34.352 -7.856 26.478 1.00 56.50 554 LEU A CA 1
ATOM 4311 C C . LEU A 1 554 ? -35.822 -7.794 26.065 1.00 56.50 554 LEU A C 1
ATOM 4313 O O . LEU A 1 554 ? -36.690 -8.079 26.884 1.00 56.50 554 LEU A O 1
ATOM 4317 N N . LEU A 1 555 ? -36.102 -7.488 24.792 1.00 54.62 555 LEU A N 1
ATOM 4318 C CA . LEU A 1 555 ? -37.450 -7.621 24.241 1.00 54.62 555 LEU A CA 1
ATOM 4319 C C . LEU A 1 555 ? -37.919 -9.078 24.309 1.00 54.62 555 LEU A C 1
ATOM 4321 O O . LEU A 1 555 ? -38.999 -9.336 24.828 1.00 54.62 555 LEU A O 1
ATOM 4325 N N . LYS A 1 556 ? -37.106 -10.038 23.857 1.00 56.47 556 LYS A N 1
ATOM 4326 C CA . LYS A 1 556 ? -37.486 -11.457 23.849 1.00 56.47 556 LYS A CA 1
ATOM 4327 C C . LYS A 1 556 ? -37.715 -12.030 25.253 1.00 56.47 556 LYS A C 1
ATOM 4329 O O . LYS A 1 556 ? -38.742 -12.658 25.472 1.00 56.47 556 LYS A O 1
ATOM 4334 N N . ASP A 1 557 ? -36.822 -11.789 26.208 1.00 58.34 557 ASP A N 1
ATOM 4335 C CA . ASP A 1 557 ? -36.913 -12.330 27.569 1.00 58.34 557 ASP A CA 1
ATOM 4336 C C . ASP A 1 557 ? -38.052 -11.666 28.367 1.00 58.34 557 ASP A C 1
ATOM 4338 O O . ASP A 1 557 ? -38.781 -12.356 29.083 1.00 58.34 557 ASP A O 1
ATOM 4342 N N . ALA A 1 558 ? -38.284 -10.356 28.195 1.00 54.03 558 ALA A N 1
ATOM 4343 C CA . ALA A 1 558 ? -39.441 -9.677 28.784 1.00 54.03 558 ALA A CA 1
ATOM 4344 C C . ALA A 1 558 ? -40.768 -10.205 28.212 1.00 54.03 558 ALA A C 1
ATOM 4346 O O . ALA A 1 558 ? -41.717 -10.427 28.963 1.00 54.03 558 ALA A O 1
ATOM 4347 N N . LEU A 1 559 ? -40.827 -10.462 26.901 1.00 57.00 559 LEU A N 1
ATOM 4348 C CA . LEU A 1 559 ? -42.018 -10.993 26.234 1.00 57.00 559 LEU A CA 1
ATOM 4349 C C . LEU A 1 559 ? -42.261 -12.476 26.557 1.00 57.00 559 LEU A C 1
ATOM 4351 O O . LEU A 1 559 ? -43.406 -12.867 26.765 1.00 57.00 559 LEU A O 1
ATOM 4355 N N . VAL A 1 560 ? -41.210 -13.295 26.677 1.00 63.50 560 VAL A N 1
ATOM 4356 C CA . VAL A 1 560 ? -41.304 -14.699 27.122 1.00 63.50 560 VAL A CA 1
ATOM 4357 C C . VAL A 1 560 ? -41.765 -14.783 28.577 1.00 63.50 560 VAL A C 1
ATOM 4359 O O . VAL A 1 560 ? -42.630 -15.598 28.899 1.00 63.50 560 VAL A O 1
ATOM 4362 N N . LYS A 1 561 ? -41.241 -13.921 29.457 1.00 65.31 561 LYS A N 1
ATOM 4363 C CA . LYS A 1 561 ? -41.684 -13.849 30.853 1.00 65.31 561 LYS A CA 1
ATOM 4364 C C . LYS A 1 561 ? -43.153 -13.432 30.949 1.00 65.31 561 LYS A C 1
ATOM 4366 O O . LYS A 1 561 ? -43.928 -14.096 31.628 1.00 65.31 561 LYS A O 1
ATOM 4371 N N . LEU A 1 562 ? -43.546 -12.392 30.214 1.00 62.78 562 LEU A N 1
ATOM 4372 C CA . LEU A 1 562 ? -44.930 -11.927 30.147 1.00 62.78 562 LEU A CA 1
ATOM 4373 C C . LEU A 1 562 ? -45.877 -13.007 29.600 1.00 62.78 562 LEU A C 1
ATOM 4375 O O . LEU A 1 562 ? -46.972 -13.177 30.128 1.00 62.78 562 LEU A O 1
ATOM 4379 N N . LYS A 1 563 ? -45.446 -13.773 28.590 1.00 66.06 563 LYS A N 1
ATOM 4380 C CA . LYS A 1 563 ? -46.197 -14.921 28.069 1.00 66.06 563 LYS A CA 1
ATOM 4381 C C . LYS A 1 563 ? -46.424 -15.978 29.150 1.00 66.06 563 LYS A C 1
ATOM 4383 O O . LYS A 1 563 ? -47.563 -16.370 29.365 1.00 66.06 563 LYS A O 1
ATOM 4388 N N . SER A 1 564 ? -45.363 -16.402 29.837 1.00 71.00 564 SER A N 1
ATOM 4389 C CA . SER A 1 564 ? -45.447 -17.407 30.906 1.00 71.00 564 SER A CA 1
ATOM 4390 C C . SER A 1 564 ? -46.369 -16.955 32.043 1.00 71.00 564 SER A C 1
ATOM 4392 O O . SER A 1 564 ? -47.214 -17.721 32.496 1.00 71.00 564 SER A O 1
ATOM 4394 N N . GLU A 1 565 ? -46.280 -15.686 32.455 1.00 69.25 565 GLU A N 1
ATOM 4395 C CA . GLU A 1 565 ? -47.196 -15.105 33.445 1.00 69.25 565 GLU A CA 1
ATOM 4396 C C . GLU A 1 565 ? -48.661 -15.194 32.993 1.00 69.25 565 GLU A C 1
ATOM 4398 O O . GLU A 1 565 ? -49.513 -15.637 33.761 1.00 69.25 565 GLU A O 1
ATOM 4403 N N . VAL A 1 566 ? -48.955 -14.809 31.746 1.00 69.44 566 VAL A N 1
ATOM 4404 C CA . VAL A 1 566 ? -50.317 -14.840 31.191 1.00 69.44 566 VAL A CA 1
ATOM 4405 C C . VAL A 1 566 ? -50.832 -16.272 31.027 1.00 69.44 566 VAL A C 1
ATOM 4407 O O . VAL A 1 566 ? -51.985 -16.530 31.354 1.00 69.44 566 VAL A O 1
ATOM 4410 N N . GLU A 1 567 ? -50.005 -17.210 30.562 1.00 74.94 567 GLU A N 1
ATOM 4411 C CA . GLU A 1 567 ? -50.388 -18.619 30.395 1.00 74.94 567 GLU A CA 1
ATOM 4412 C C . GLU A 1 567 ? -50.660 -19.313 31.734 1.00 74.94 567 GLU A C 1
ATOM 4414 O O . GLU A 1 567 ? -51.621 -20.078 31.833 1.00 74.94 567 GLU A O 1
ATOM 4419 N N . ASN A 1 568 ? -49.869 -19.019 32.770 1.00 79.12 568 ASN A N 1
ATOM 4420 C CA . ASN A 1 568 ? -50.090 -19.559 34.112 1.00 79.12 568 ASN A CA 1
ATOM 4421 C C . ASN A 1 568 ? -51.410 -19.047 34.703 1.00 79.12 568 ASN A C 1
ATOM 4423 O O . ASN A 1 568 ? -52.239 -19.856 35.110 1.00 79.12 568 ASN A O 1
ATOM 4427 N N . LEU A 1 569 ? -51.646 -17.729 34.655 1.00 75.19 569 LEU A N 1
ATOM 4428 C CA . LEU A 1 569 ? -52.905 -17.110 35.096 1.00 75.19 569 LEU A CA 1
ATOM 4429 C C . LEU A 1 569 ? -54.111 -17.639 34.312 1.00 75.19 569 LEU A C 1
ATOM 4431 O O . LEU A 1 569 ? -55.162 -17.918 34.879 1.00 75.19 569 LEU A O 1
ATOM 4435 N N . TYR A 1 570 ? -53.969 -17.785 32.994 1.00 79.19 570 TYR A N 1
ATOM 4436 C CA . TYR A 1 570 ? -55.012 -18.341 32.140 1.00 79.19 570 TYR A CA 1
ATOM 4437 C C . TYR A 1 570 ? -55.332 -19.793 32.507 1.00 79.19 570 TYR A C 1
ATOM 4439 O O . TYR A 1 570 ? -56.503 -20.152 32.605 1.00 79.19 570 TYR A O 1
ATOM 4447 N N . THR A 1 571 ? -54.308 -20.614 32.745 1.00 81.56 571 THR A N 1
ATOM 4448 C CA . THR A 1 571 ? -54.483 -22.017 33.141 1.00 81.56 571 THR A CA 1
ATOM 4449 C C . THR A 1 571 ? -55.173 -22.118 34.498 1.00 81.56 571 THR A C 1
ATOM 4451 O O . THR A 1 571 ? -56.152 -22.846 34.606 1.00 81.56 571 THR A O 1
ATOM 4454 N N . GLU A 1 572 ? -54.728 -21.337 35.486 1.00 80.06 572 GLU A N 1
ATOM 4455 C CA . GLU A 1 572 ? -55.333 -21.256 36.822 1.00 80.06 572 GLU A CA 1
ATOM 4456 C C . GLU A 1 572 ? -56.817 -20.869 36.745 1.00 80.06 572 GLU A C 1
ATOM 4458 O O . GLU A 1 572 ? -57.674 -21.565 37.289 1.00 80.06 572 GLU A O 1
ATOM 4463 N N . LEU A 1 573 ? -57.149 -19.827 35.975 1.00 78.31 573 LEU A N 1
ATOM 4464 C CA . LEU A 1 573 ? -58.533 -19.399 35.761 1.00 78.31 573 LEU A CA 1
ATOM 4465 C C . LEU A 1 573 ? -59.381 -20.496 35.111 1.00 78.31 573 LEU A C 1
ATOM 4467 O O . LEU A 1 573 ? -60.519 -20.718 35.532 1.00 78.31 573 LEU A O 1
ATOM 4471 N N . LEU A 1 574 ? -58.850 -21.187 34.099 1.00 80.38 574 LEU A N 1
ATOM 4472 C CA . LEU A 1 574 ? -59.565 -22.295 33.471 1.00 80.38 574 LEU A CA 1
ATOM 4473 C C . LEU A 1 574 ? -59.810 -23.438 34.455 1.00 80.38 574 LEU A C 1
ATOM 4475 O O . LEU A 1 574 ? -60.896 -24.002 34.423 1.00 80.38 574 LEU A O 1
ATOM 4479 N N . THR A 1 575 ? -58.845 -23.767 35.317 1.00 77.56 575 THR A N 1
ATOM 4480 C CA . THR A 1 575 ? -58.952 -24.894 36.253 1.00 77.56 575 THR A CA 1
ATOM 4481 C C . THR A 1 575 ? -59.775 -24.597 37.499 1.00 77.56 575 THR A C 1
ATOM 4483 O O . THR A 1 575 ? -60.453 -25.492 37.992 1.00 77.56 575 THR A O 1
ATOM 4486 N N . GLU A 1 576 ? -59.723 -23.373 38.021 1.00 76.75 576 GLU A N 1
ATOM 4487 C CA . GLU A 1 576 ? -60.345 -23.036 39.308 1.00 76.75 576 GLU A CA 1
ATOM 4488 C C . GLU A 1 576 ? -61.673 -22.300 39.158 1.00 76.75 576 GLU A C 1
ATOM 4490 O O . GLU A 1 576 ? -62.565 -22.462 39.985 1.00 76.75 576 GLU A O 1
ATOM 4495 N N . THR A 1 577 ? -61.811 -21.471 38.120 1.00 75.06 577 THR A N 1
ATOM 4496 C CA . THR A 1 577 ? -62.967 -20.572 37.978 1.00 75.06 577 THR A CA 1
ATOM 4497 C C . THR A 1 577 ? -63.922 -21.019 36.878 1.00 75.06 577 THR A C 1
ATOM 4499 O O . THR A 1 577 ? -65.130 -20.916 37.049 1.00 75.06 577 THR A O 1
ATOM 4502 N N . TYR A 1 578 ? -63.399 -21.518 35.754 1.00 78.00 578 TYR A N 1
ATOM 4503 C CA . TYR A 1 578 ? -64.203 -21.802 34.558 1.00 78.00 578 TYR A CA 1
ATOM 4504 C C . TYR A 1 578 ? -64.331 -23.297 34.216 1.00 78.00 578 TYR A C 1
ATOM 4506 O O . TYR A 1 578 ? -64.893 -23.621 33.171 1.00 78.00 578 TYR A O 1
ATOM 4514 N N . VAL A 1 579 ? -63.835 -24.216 35.057 1.00 81.50 579 VAL A N 1
ATOM 4515 C CA . VAL A 1 579 ? -63.865 -25.669 34.775 1.00 81.50 579 VAL A CA 1
ATOM 4516 C C . VAL A 1 579 ? -65.299 -26.176 34.614 1.00 81.50 579 VAL A C 1
ATOM 4518 O O . VAL A 1 579 ? -65.605 -26.839 33.625 1.00 81.50 579 VAL A O 1
ATOM 4521 N N . GLU A 1 580 ? -66.196 -25.793 35.528 1.00 77.62 580 GLU A N 1
ATOM 4522 C CA . GLU A 1 580 ? -67.601 -26.219 35.491 1.00 77.62 580 GLU A CA 1
ATOM 4523 C C . GLU A 1 580 ? -68.327 -25.653 34.264 1.00 77.62 580 GLU A C 1
ATOM 4525 O O . GLU A 1 580 ? -69.098 -26.363 33.617 1.00 77.62 580 GLU A O 1
ATOM 4530 N N . ASP A 1 581 ? -68.023 -24.407 33.884 1.00 76.62 581 ASP A N 1
ATOM 4531 C CA . ASP A 1 581 ? -68.568 -23.778 32.681 1.00 76.62 581 ASP A CA 1
ATOM 4532 C C . ASP A 1 581 ? -68.105 -24.522 31.420 1.00 76.62 581 ASP A C 1
ATOM 4534 O O . ASP A 1 581 ? -68.914 -24.874 30.560 1.00 76.62 581 ASP A O 1
ATOM 4538 N N . LEU A 1 582 ? -66.805 -24.809 31.297 1.00 81.94 582 LEU A N 1
ATOM 4539 C CA . LEU A 1 582 ? -66.251 -25.525 30.143 1.00 81.94 582 LEU A CA 1
ATOM 4540 C C . LEU A 1 582 ? -66.826 -26.935 29.988 1.00 81.94 582 LEU A C 1
ATOM 4542 O O . LEU A 1 582 ? -67.003 -27.387 28.848 1.00 81.94 582 LEU A O 1
ATOM 4546 N N . ASP A 1 583 ? -67.105 -27.615 31.098 1.00 81.94 583 ASP A N 1
ATOM 4547 C CA . ASP A 1 583 ? -67.753 -28.926 31.117 1.00 81.94 583 ASP A CA 1
ATOM 4548 C C . ASP A 1 583 ? -69.237 -28.829 30.762 1.00 81.94 583 ASP A C 1
ATOM 4550 O O . ASP A 1 583 ? -69.737 -29.656 30.001 1.00 81.94 583 ASP A O 1
ATOM 4554 N N . TRP A 1 584 ? -69.931 -27.782 31.210 1.00 79.56 584 TRP A N 1
ATOM 4555 C CA . TRP A 1 584 ? -71.330 -27.553 30.854 1.00 79.56 584 TRP A CA 1
ATOM 4556 C C . TRP A 1 584 ? -71.521 -27.355 29.347 1.00 79.56 584 TRP A C 1
ATOM 4558 O O . TRP A 1 584 ? -72.425 -27.934 28.748 1.00 79.56 584 TRP A O 1
ATOM 4568 N N . TYR A 1 585 ? -70.637 -26.587 28.701 1.00 80.19 585 TYR A N 1
ATOM 4569 C CA . TYR A 1 585 ? -70.696 -26.373 27.251 1.00 80.19 585 TYR A CA 1
ATOM 4570 C C . TYR A 1 585 ? -70.151 -27.560 26.430 1.00 80.19 585 TYR A C 1
ATOM 4572 O O . TYR A 1 585 ? -70.214 -27.525 25.193 1.00 80.19 585 TYR A O 1
ATOM 4580 N N . ALA A 1 586 ? -69.633 -28.616 27.074 1.00 73.69 586 ALA A N 1
ATOM 4581 C CA . ALA A 1 586 ? -69.128 -29.807 26.396 1.00 73.69 586 ALA A CA 1
ATOM 4582 C C . ALA A 1 586 ? -70.248 -30.523 25.626 1.00 73.69 586 ALA A C 1
ATOM 4584 O O . ALA A 1 586 ? -71.180 -31.070 26.207 1.00 73.69 586 ALA A O 1
ATOM 4585 N N . GLY A 1 587 ? -70.158 -30.526 24.293 1.00 68.69 587 GLY A N 1
ATOM 4586 C CA . GLY A 1 587 ? -71.158 -31.157 23.424 1.00 68.69 587 GLY A CA 1
ATOM 4587 C C . GLY A 1 587 ? -72.392 -30.300 23.113 1.00 68.69 587 GLY A C 1
ATOM 4588 O O . GLY A 1 587 ? -73.265 -30.769 22.387 1.00 68.69 587 GLY A O 1
ATOM 4589 N N . ILE A 1 588 ? -72.457 -29.053 23.603 1.00 78.56 588 ILE A N 1
ATOM 4590 C CA . ILE A 1 588 ? -73.531 -28.095 23.282 1.00 78.56 588 ILE A CA 1
ATOM 4591 C C . ILE A 1 588 ? -73.096 -27.136 22.164 1.00 78.56 588 ILE A C 1
ATOM 4593 O O . ILE A 1 588 ? -73.791 -27.002 21.159 1.00 78.56 588 ILE A O 1
ATOM 4597 N N . SER A 1 589 ? -71.956 -26.453 22.328 1.00 85.25 589 SER A N 1
ATOM 4598 C CA . SER A 1 589 ? -71.418 -25.520 21.327 1.00 85.25 589 SER A CA 1
ATOM 4599 C C . SER A 1 589 ? -69.926 -25.270 21.538 1.00 85.25 589 SER A C 1
ATOM 4601 O O . SER A 1 589 ? -69.509 -24.747 22.573 1.00 85.25 589 SER A O 1
ATOM 4603 N N . GLU A 1 590 ? -69.121 -25.584 20.522 1.00 81.12 590 GLU A N 1
ATOM 4604 C CA . GLU A 1 590 ? -67.685 -25.275 20.520 1.00 81.12 590 GLU A CA 1
ATOM 4605 C C . GLU A 1 590 ? -67.417 -23.766 20.482 1.00 81.12 590 GLU A C 1
ATOM 4607 O O . GLU A 1 590 ? -66.464 -23.280 21.087 1.00 81.12 590 GLU A O 1
ATOM 4612 N N . GLU A 1 591 ? -68.306 -22.997 19.853 1.00 84.00 591 GLU A N 1
ATOM 4613 C CA . GLU A 1 591 ? -68.187 -21.542 19.789 1.00 84.00 591 GLU A CA 1
ATOM 4614 C C . GLU A 1 591 ? -68.386 -20.907 21.176 1.00 84.00 591 GLU A C 1
ATOM 4616 O O . GLU A 1 591 ? -67.654 -19.996 21.559 1.00 84.00 591 GLU A O 1
ATOM 4621 N N . ALA A 1 592 ? -69.316 -21.437 21.979 1.00 79.75 592 ALA A N 1
ATOM 4622 C CA . ALA A 1 592 ? -69.508 -20.999 23.362 1.00 79.75 592 ALA A CA 1
ATOM 4623 C C . ALA A 1 592 ? -68.297 -21.345 24.248 1.00 79.75 592 ALA A C 1
ATOM 4625 O O . ALA A 1 592 ? -67.845 -20.498 25.021 1.00 79.75 592 ALA A O 1
ATOM 4626 N N . ARG A 1 593 ? -67.715 -22.545 24.088 1.00 82.69 593 ARG A N 1
ATOM 4627 C CA . ARG A 1 593 ? -66.481 -22.946 24.793 1.00 82.69 593 ARG A CA 1
ATOM 4628 C C . ARG A 1 593 ? -65.305 -22.035 24.463 1.00 82.69 593 ARG A C 1
ATOM 4630 O O . ARG A 1 593 ? -64.547 -21.662 25.358 1.00 82.69 593 ARG A O 1
ATOM 4637 N N . GLU A 1 594 ? -65.158 -21.648 23.199 1.00 85.06 594 GLU A N 1
ATOM 4638 C CA . GLU A 1 594 ? -64.128 -20.696 22.788 1.00 85.06 594 GLU A CA 1
ATOM 4639 C C . GLU A 1 594 ? -64.323 -19.333 23.470 1.00 85.06 594 GLU A C 1
ATOM 4641 O O . GLU A 1 594 ? -63.359 -18.739 23.948 1.00 85.06 594 GLU A O 1
ATOM 4646 N N . TRP A 1 595 ? -65.561 -18.846 23.592 1.00 86.31 595 TRP A N 1
ATOM 4647 C CA . TRP A 1 595 ? -65.846 -17.575 24.265 1.00 86.31 595 TRP A CA 1
ATOM 4648 C C . TRP A 1 595 ? -65.591 -17.598 25.776 1.00 86.31 595 TRP A C 1
ATOM 4650 O O . TRP A 1 595 ? -65.114 -16.594 26.307 1.00 86.31 595 TRP A O 1
ATOM 4660 N N . VAL A 1 596 ? -65.826 -18.725 26.458 1.00 84.12 596 VAL A N 1
ATOM 4661 C CA . VAL A 1 596 ? -65.442 -18.905 27.874 1.00 84.12 596 VAL A CA 1
ATOM 4662 C C . VAL A 1 596 ? -63.923 -18.801 28.030 1.00 84.12 596 VAL A C 1
ATOM 4664 O O . VAL A 1 596 ? -63.429 -18.044 28.867 1.00 84.12 596 VAL A O 1
ATOM 4667 N N . LYS A 1 597 ? -63.169 -19.467 27.150 1.00 86.44 597 LYS A N 1
ATOM 4668 C CA . LYS A 1 597 ? -61.704 -19.365 27.098 1.00 86.44 597 LYS A CA 1
ATOM 4669 C C . LYS A 1 597 ? -61.232 -17.931 26.797 1.00 86.44 597 LYS A C 1
ATOM 4671 O O . LYS A 1 597 ? -60.333 -17.422 27.462 1.00 86.44 597 LYS A O 1
ATOM 4676 N N . VAL A 1 598 ? -61.861 -17.224 25.855 1.00 87.06 598 VAL A N 1
ATOM 4677 C CA . VAL A 1 598 ? -61.571 -15.797 25.594 1.00 87.06 598 VAL A CA 1
ATOM 4678 C C . VAL A 1 598 ? -61.869 -14.932 26.825 1.00 87.06 598 VAL A C 1
ATOM 4680 O O . VAL A 1 598 ? -61.100 -14.021 27.121 1.00 87.06 598 VAL A O 1
ATOM 4683 N N . GLY A 1 599 ? -62.939 -15.223 27.568 1.00 83.69 599 GLY A N 1
ATOM 4684 C CA . GLY A 1 599 ? -63.282 -14.552 28.824 1.00 83.69 599 GLY A CA 1
ATOM 4685 C C . GLY A 1 599 ? -62.223 -14.742 29.913 1.00 83.69 599 GLY A C 1
ATOM 4686 O O . GLY A 1 599 ? -61.769 -13.758 30.501 1.00 83.69 599 GLY A O 1
ATOM 4687 N N . ALA A 1 600 ? -61.760 -15.978 30.119 1.00 84.69 600 ALA A N 1
ATOM 4688 C CA . ALA A 1 600 ? -60.664 -16.285 31.039 1.00 84.69 600 ALA A CA 1
ATOM 4689 C C . ALA A 1 600 ? -59.373 -15.546 30.644 1.00 84.69 600 ALA A C 1
ATOM 4691 O O . ALA A 1 600 ? -58.710 -14.939 31.484 1.00 84.69 600 ALA A O 1
ATOM 4692 N N . MET A 1 601 ? -59.057 -15.508 29.349 1.00 86.56 601 MET A N 1
ATOM 4693 C CA . MET A 1 601 ? -57.880 -14.805 28.839 1.00 86.56 601 MET A CA 1
ATOM 4694 C C . MET A 1 601 ? -57.988 -13.279 28.998 1.00 86.56 601 MET A C 1
ATOM 4696 O O . MET A 1 601 ? -57.017 -12.630 29.380 1.00 86.56 601 MET A O 1
ATOM 4700 N N . LEU A 1 602 ? -59.170 -12.695 28.768 1.00 86.38 602 LEU A N 1
ATOM 4701 C CA . LEU A 1 602 ? -59.445 -11.272 29.018 1.00 86.38 602 LEU A CA 1
ATOM 4702 C C . LEU A 1 602 ? -59.231 -10.896 30.487 1.00 86.38 602 LEU A C 1
ATOM 4704 O O . LEU A 1 602 ? -58.730 -9.808 30.775 1.00 86.38 602 LEU A O 1
ATOM 4708 N N . GLN A 1 603 ? -59.596 -11.795 31.399 1.00 83.94 603 GLN A N 1
ATOM 4709 C CA . GLN A 1 603 ? -59.375 -11.613 32.826 1.00 83.94 603 GLN A CA 1
ATOM 4710 C C . GLN A 1 603 ? -57.884 -11.731 33.184 1.00 83.94 603 GLN A C 1
ATOM 4712 O O . GLN A 1 603 ? -57.381 -10.880 33.914 1.00 83.94 603 GLN A O 1
ATOM 4717 N N . ALA A 1 604 ? -57.159 -12.701 32.614 1.00 84.06 604 ALA A N 1
ATOM 4718 C CA . ALA A 1 604 ? -55.717 -12.877 32.826 1.00 84.06 604 ALA A CA 1
ATOM 4719 C C . ALA A 1 604 ? -54.892 -11.650 32.394 1.00 84.06 604 ALA A C 1
ATOM 4721 O O . ALA A 1 604 ? -53.892 -11.304 33.021 1.00 84.06 604 ALA A O 1
ATOM 4722 N N . ILE A 1 605 ? -55.320 -10.953 31.336 1.00 85.44 605 ILE A N 1
ATOM 4723 C CA . ILE A 1 605 ? -54.630 -9.759 30.825 1.00 85.44 605 ILE A CA 1
ATOM 4724 C C . ILE A 1 605 ? -55.197 -8.442 31.367 1.00 85.44 605 ILE A C 1
ATOM 4726 O O . ILE A 1 605 ? -54.776 -7.376 30.911 1.00 85.44 605 ILE A O 1
ATOM 4730 N N . LYS A 1 606 ? -56.169 -8.467 32.289 1.00 85.94 606 LYS A N 1
ATOM 4731 C CA . LYS A 1 606 ? -56.925 -7.279 32.723 1.00 85.94 606 LYS A CA 1
ATOM 4732 C C . LYS A 1 606 ? -56.022 -6.145 33.219 1.00 85.94 606 LYS A C 1
ATOM 4734 O O . LYS A 1 606 ? -56.219 -5.007 32.793 1.00 85.94 606 LYS A O 1
ATOM 4739 N N . ASP A 1 607 ? -54.987 -6.472 33.986 1.00 81.12 607 ASP A N 1
ATOM 4740 C CA . ASP A 1 607 ? -54.093 -5.492 34.621 1.00 81.12 607 ASP A CA 1
ATOM 4741 C C . ASP A 1 607 ? -52.856 -5.127 33.775 1.00 81.12 607 ASP A C 1
ATOM 4743 O O . ASP A 1 607 ? -52.037 -4.311 34.188 1.00 81.12 607 ASP A O 1
ATOM 4747 N N . LYS A 1 608 ? -52.711 -5.704 32.573 1.00 81.44 608 LYS A N 1
ATOM 4748 C CA . LYS A 1 608 ? -51.618 -5.383 31.637 1.00 81.44 608 LYS A CA 1
ATOM 4749 C C . LYS A 1 608 ? -51.948 -4.128 30.818 1.00 81.44 608 LYS A C 1
ATOM 4751 O O . LYS A 1 608 ? -53.097 -3.956 30.397 1.00 81.44 608 LYS A O 1
ATOM 4756 N N . SER A 1 609 ? -50.964 -3.264 30.568 1.00 79.50 609 SER A N 1
ATOM 4757 C CA . SER A 1 609 ? -51.165 -2.003 29.838 1.00 79.50 609 SER A CA 1
ATOM 4758 C C . SER A 1 609 ? -51.357 -2.201 28.327 1.00 79.50 609 SER A C 1
ATOM 4760 O O . SER A 1 609 ? -50.900 -3.184 27.744 1.00 79.50 609 SER A O 1
ATOM 4762 N N . ASP A 1 610 ? -52.003 -1.237 27.664 1.00 76.88 610 ASP A N 1
ATOM 4763 C CA . ASP A 1 610 ? -52.248 -1.289 26.214 1.00 76.88 610 ASP A CA 1
ATOM 4764 C C . ASP A 1 610 ? -50.946 -1.311 25.385 1.00 76.88 610 ASP A C 1
ATOM 4766 O O . ASP A 1 610 ? -50.914 -1.915 24.312 1.00 76.88 610 ASP A O 1
ATOM 4770 N N . ASP A 1 611 ? -49.869 -0.679 25.868 1.00 66.50 611 ASP A N 1
ATOM 4771 C CA . ASP A 1 611 ? -48.553 -0.681 25.207 1.00 66.50 611 ASP A CA 1
ATOM 4772 C C . ASP A 1 611 ? -47.862 -2.051 25.310 1.00 66.50 611 ASP A C 1
ATOM 4774 O O . ASP A 1 611 ? -47.338 -2.563 24.319 1.00 66.50 611 ASP A O 1
ATOM 4778 N N . GLU A 1 612 ? -47.932 -2.695 26.480 1.00 64.81 612 GLU A N 1
ATOM 4779 C CA . GLU A 1 612 ? -47.444 -4.065 26.672 1.00 64.81 612 GLU A CA 1
ATOM 4780 C C . GLU A 1 612 ? -48.194 -5.051 25.769 1.00 64.81 612 GLU A C 1
ATOM 4782 O O . GLU A 1 612 ? -47.573 -5.867 25.089 1.00 64.81 612 GLU A O 1
ATOM 4787 N N . LEU A 1 613 ? -49.523 -4.943 25.695 1.00 75.50 613 LEU A N 1
ATOM 4788 C CA . LEU A 1 613 ? -50.351 -5.847 24.893 1.00 75.50 613 LEU A CA 1
ATOM 4789 C C . LEU A 1 613 ? -50.154 -5.663 23.380 1.00 75.50 613 LEU A C 1
ATOM 4791 O O . LEU A 1 613 ? -50.212 -6.646 22.640 1.00 75.50 613 LEU A O 1
ATOM 4795 N N . LYS A 1 614 ? -49.864 -4.442 22.907 1.00 73.00 614 LYS A N 1
ATOM 4796 C CA . LYS A 1 614 ? -49.490 -4.198 21.501 1.00 73.00 614 LYS A CA 1
ATOM 4797 C C . LYS A 1 614 ? -48.166 -4.864 21.134 1.00 73.00 614 LYS A C 1
ATOM 4799 O O . LYS A 1 614 ? -48.112 -5.567 20.130 1.00 73.00 614 LYS A O 1
ATOM 4804 N N . LYS A 1 615 ? -47.135 -4.709 21.972 1.00 62.72 615 LYS A N 1
ATOM 4805 C CA . LYS A 1 615 ? -45.819 -5.343 21.766 1.00 62.72 615 LYS A CA 1
ATOM 4806 C C . LYS A 1 615 ? -45.912 -6.870 21.761 1.00 62.72 615 LYS A C 1
ATOM 4808 O O . LYS A 1 615 ? -45.276 -7.531 20.944 1.00 62.72 615 LYS A O 1
ATOM 4813 N N . VAL A 1 616 ? -46.745 -7.429 22.641 1.00 67.12 616 VAL A N 1
ATOM 4814 C CA . VAL A 1 616 ? -47.047 -8.868 22.685 1.00 67.12 616 VAL A CA 1
ATOM 4815 C C . VAL A 1 616 ? -47.722 -9.338 21.395 1.00 67.12 616 VAL A C 1
ATOM 4817 O O . VAL A 1 616 ? -47.329 -10.359 20.833 1.00 67.12 616 VAL A O 1
ATOM 4820 N N . LYS A 1 617 ? -48.702 -8.580 20.891 1.00 69.56 617 LYS A N 1
ATOM 4821 C CA . LYS A 1 617 ? -49.406 -8.896 19.644 1.00 69.56 617 LYS A CA 1
ATOM 4822 C C . LYS A 1 617 ? -48.469 -8.903 18.428 1.00 69.56 617 LYS A C 1
ATOM 4824 O O . LYS A 1 617 ? -48.488 -9.862 17.662 1.00 69.56 617 LYS A O 1
ATOM 4829 N N . GLU A 1 618 ? -47.629 -7.878 18.284 1.00 64.69 618 GLU A N 1
ATOM 4830 C CA . GLU A 1 618 ? -46.641 -7.772 17.197 1.00 64.69 618 GLU A CA 1
ATOM 4831 C C . GLU A 1 618 ? -45.636 -8.937 17.218 1.00 64.69 618 GLU A C 1
ATOM 4833 O O . GLU A 1 618 ? -45.309 -9.504 16.177 1.00 64.69 618 GLU A O 1
ATOM 4838 N N . TYR A 1 619 ? -45.185 -9.349 18.408 1.00 61.09 619 TYR A N 1
ATOM 4839 C CA . TYR A 1 619 ? -44.282 -10.490 18.572 1.00 61.09 619 TYR A CA 1
ATOM 4840 C C . TYR A 1 619 ? -44.911 -11.822 18.131 1.00 61.09 619 TYR A C 1
ATOM 4842 O O . TYR A 1 619 ? -44.270 -12.603 17.423 1.00 61.09 619 TYR A O 1
ATOM 4850 N N . PHE A 1 620 ? -46.166 -12.087 18.510 1.00 62.94 620 PHE A N 1
ATOM 4851 C CA . PHE A 1 620 ? -46.846 -13.338 18.155 1.00 62.94 620 PHE A CA 1
ATOM 4852 C C . PHE A 1 620 ? -47.180 -13.451 16.665 1.00 62.94 620 PHE A C 1
ATOM 4854 O O . PHE A 1 620 ? -47.180 -14.559 16.132 1.00 62.94 620 PHE A O 1
ATOM 4861 N N . GLU A 1 621 ? -47.389 -12.329 15.974 1.00 61.22 621 GLU A N 1
ATOM 4862 C CA . GLU A 1 621 ? -47.543 -12.305 14.513 1.00 61.22 621 GLU A CA 1
ATOM 4863 C C . GLU A 1 621 ? -46.232 -12.646 13.774 1.00 61.22 621 GLU A C 1
ATOM 4865 O O . GLU A 1 621 ? -46.277 -13.144 12.649 1.00 61.22 621 GLU A O 1
ATOM 4870 N N . LEU A 1 622 ? -45.071 -12.422 14.406 1.00 52.59 622 LEU A N 1
ATOM 4871 C CA . LEU A 1 622 ? -43.742 -12.589 13.804 1.00 52.59 622 LEU A CA 1
ATOM 4872 C C . LEU A 1 622 ? -43.061 -13.935 14.108 1.00 52.59 622 LEU A C 1
ATOM 4874 O O . LEU A 1 622 ? -42.290 -14.417 13.278 1.00 52.59 622 LEU A O 1
ATOM 4878 N N . VAL A 1 623 ? -43.276 -14.519 15.294 1.00 49.66 623 VAL A N 1
ATOM 4879 C CA . VAL A 1 623 ? -42.372 -15.560 15.837 1.00 49.66 623 VAL A CA 1
ATOM 4880 C C . VAL A 1 623 ? -43.031 -16.931 16.037 1.00 49.66 623 VAL A C 1
ATOM 4882 O O . VAL A 1 623 ? -42.321 -17.937 16.080 1.00 49.66 623 VAL A O 1
ATOM 4885 N N . GLU A 1 624 ? -44.362 -17.034 16.123 1.00 54.81 624 GLU A N 1
ATOM 4886 C CA . GLU A 1 624 ? -45.014 -18.270 16.581 1.00 54.81 624 GLU A CA 1
ATOM 4887 C C . GLU A 1 624 ? -45.979 -18.910 15.568 1.00 54.81 624 GLU A C 1
ATOM 4889 O O . GLU A 1 624 ? -46.742 -18.243 14.871 1.00 54.81 624 GLU A O 1
ATOM 4894 N N . ARG A 1 625 ? -45.984 -20.252 15.505 1.00 50.88 625 ARG A N 1
ATOM 4895 C CA . ARG A 1 625 ? -47.034 -21.018 14.813 1.00 50.88 625 ARG A CA 1
ATOM 4896 C C . ARG A 1 625 ? -48.282 -21.055 15.696 1.00 50.88 625 ARG A C 1
ATOM 4898 O O . ARG A 1 625 ? -48.192 -21.406 16.865 1.00 50.88 625 ARG A O 1
ATOM 4905 N N . GLN A 1 626 ? -49.438 -20.722 15.119 1.00 54.47 626 GLN A N 1
ATOM 4906 C CA . GLN A 1 626 ? -50.706 -20.530 15.831 1.00 54.47 626 GLN A CA 1
ATOM 4907 C C . GLN A 1 626 ? -51.196 -21.782 16.591 1.00 54.47 626 GLN A C 1
ATOM 4909 O O . GLN A 1 626 ? -51.903 -22.620 16.025 1.00 54.47 626 GLN A O 1
ATOM 4914 N N . GLY A 1 627 ? -50.873 -21.876 17.884 1.00 67.12 627 GLY A N 1
ATOM 4915 C CA . GLY A 1 627 ? -51.549 -22.754 18.845 1.00 67.12 627 GLY A CA 1
ATOM 4916 C C . GLY A 1 627 ? -52.894 -22.173 19.305 1.00 67.12 627 GLY A C 1
ATOM 4917 O O . GLY A 1 627 ? -53.166 -20.987 19.112 1.00 67.12 627 GLY A O 1
ATOM 4918 N N . GLU A 1 628 ? -53.752 -23.001 19.908 1.00 74.00 628 GLU A N 1
ATOM 4919 C CA . GLU A 1 628 ? -55.083 -22.586 20.386 1.00 74.00 628 GLU A CA 1
ATOM 4920 C C . GLU A 1 628 ? -54.997 -21.432 21.400 1.00 74.00 628 GLU A C 1
ATOM 4922 O O . GLU A 1 628 ? -55.670 -20.416 21.235 1.00 74.00 628 GLU A O 1
ATOM 4927 N N . THR A 1 629 ? -54.093 -21.524 22.379 1.00 73.00 629 THR A N 1
ATOM 4928 C CA . THR A 1 629 ? -53.858 -20.476 23.387 1.00 73.00 629 THR A CA 1
ATOM 4929 C C . THR A 1 629 ? -53.463 -19.141 22.755 1.00 73.00 629 THR A C 1
ATOM 4931 O O . THR A 1 629 ? -54.010 -18.103 23.121 1.00 73.00 629 THR A O 1
ATOM 4934 N N . THR A 1 630 ? -52.580 -19.156 21.750 1.00 72.69 630 THR A N 1
ATOM 4935 C CA . THR A 1 630 ? -52.142 -17.950 21.030 1.00 72.69 630 THR A CA 1
ATOM 4936 C C . THR A 1 630 ? -53.301 -17.306 20.263 1.00 72.69 630 THR A C 1
ATOM 4938 O O . THR A 1 630 ? -53.461 -16.087 20.301 1.00 72.69 630 THR A O 1
ATOM 4941 N N . LYS A 1 631 ? -54.171 -18.105 19.623 1.00 78.81 631 LYS A N 1
ATOM 4942 C CA . LYS A 1 631 ? -55.375 -17.596 18.933 1.00 78.81 631 LYS A CA 1
ATOM 4943 C C . LYS A 1 631 ? -56.348 -16.924 19.902 1.00 78.81 631 LYS A C 1
ATOM 4945 O O . LYS A 1 631 ? -56.875 -15.851 19.604 1.00 78.81 631 LYS A O 1
ATOM 4950 N N . ILE A 1 632 ? -56.563 -17.537 21.064 1.00 82.69 632 ILE A N 1
ATOM 4951 C CA . ILE A 1 632 ? -57.452 -17.008 22.103 1.00 82.69 632 ILE A CA 1
ATOM 4952 C C . ILE A 1 632 ? -56.876 -15.732 22.726 1.00 82.69 632 ILE A C 1
ATOM 4954 O O . ILE A 1 632 ? -57.613 -14.763 22.915 1.00 82.69 632 ILE A O 1
ATOM 4958 N N . LEU A 1 633 ? -55.560 -15.678 22.944 1.00 80.25 633 LEU A N 1
ATOM 4959 C CA . LEU A 1 633 ? -54.858 -14.475 23.392 1.00 80.25 633 LEU A CA 1
ATOM 4960 C C . LEU A 1 633 ? -54.977 -13.323 22.387 1.00 80.25 633 LEU A C 1
ATOM 4962 O O . LEU A 1 633 ? -55.324 -12.212 22.783 1.00 80.25 633 LEU A O 1
ATOM 4966 N N . GLN A 1 634 ? -54.778 -13.578 21.090 1.00 80.00 634 GLN A N 1
ATOM 4967 C CA . GLN A 1 634 ? -54.929 -12.558 20.044 1.00 80.00 634 GLN A CA 1
ATOM 4968 C C . GLN A 1 634 ? -56.343 -11.959 20.048 1.00 80.00 634 GLN A C 1
ATOM 4970 O O . GLN A 1 634 ? -56.517 -10.740 20.033 1.00 80.00 634 GLN A O 1
ATOM 4975 N N . LYS A 1 635 ? -57.359 -12.828 20.137 1.00 85.56 635 LYS A N 1
ATOM 4976 C CA . LYS A 1 635 ? -58.776 -12.446 20.155 1.00 85.56 635 LYS A CA 1
ATOM 4977 C C . LYS A 1 635 ? -59.126 -11.638 21.412 1.00 85.56 635 LYS A C 1
ATOM 4979 O O . LYS A 1 635 ? -59.831 -10.635 21.311 1.00 85.56 635 LYS A O 1
ATOM 4984 N N . ALA A 1 636 ? -58.587 -12.011 22.574 1.00 85.62 636 ALA A N 1
ATOM 4985 C CA . ALA A 1 636 ? -58.742 -11.260 23.820 1.00 85.62 636 ALA A CA 1
ATOM 4986 C C . ALA A 1 636 ? -58.073 -9.871 23.760 1.00 85.62 636 ALA A C 1
ATOM 4988 O O . ALA A 1 636 ? -58.696 -8.872 24.128 1.00 85.62 636 ALA A O 1
ATOM 4989 N N . ILE A 1 637 ? -56.844 -9.779 23.237 1.00 84.94 637 ILE A N 1
ATOM 4990 C CA . ILE A 1 637 ? -56.133 -8.502 23.052 1.00 84.94 637 ILE A CA 1
ATOM 4991 C C . ILE A 1 637 ? -56.922 -7.573 22.121 1.00 84.94 637 ILE A C 1
ATOM 4993 O O . ILE A 1 637 ? -57.134 -6.406 22.452 1.00 84.94 637 ILE A O 1
ATOM 4997 N N . ASP A 1 638 ? -57.422 -8.088 20.995 1.00 85.62 638 ASP A N 1
ATOM 4998 C CA . ASP A 1 638 ? -58.215 -7.309 20.038 1.00 85.62 638 ASP A CA 1
ATOM 4999 C C . ASP A 1 638 ? -59.503 -6.748 20.646 1.00 85.62 638 ASP A C 1
ATOM 5001 O O . ASP A 1 638 ? -59.890 -5.616 20.349 1.00 85.62 638 ASP A O 1
ATOM 5005 N N . ILE A 1 639 ? -60.167 -7.519 21.509 1.00 87.56 639 ILE A N 1
ATOM 5006 C CA . ILE A 1 639 ? -61.367 -7.071 22.222 1.00 87.56 639 ILE A CA 1
ATOM 5007 C C . ILE A 1 639 ? -61.016 -5.991 23.247 1.00 87.56 639 ILE A C 1
ATOM 5009 O O . ILE A 1 639 ? -61.713 -4.976 23.314 1.00 87.56 639 ILE A O 1
ATOM 5013 N N . LYS A 1 640 ? -59.943 -6.177 24.028 1.00 84.50 640 LYS A N 1
ATOM 5014 C CA . LYS A 1 640 ? -59.522 -5.204 25.045 1.00 84.50 640 LYS A CA 1
ATOM 5015 C C . LYS A 1 640 ? -59.137 -3.866 24.406 1.00 84.50 640 LYS A C 1
ATOM 5017 O O . LYS A 1 640 ? -59.684 -2.841 24.798 1.00 84.50 640 LYS A O 1
ATOM 5022 N N . LEU A 1 641 ? -58.314 -3.890 23.355 1.00 81.12 641 LEU A N 1
ATOM 5023 C CA . LEU A 1 641 ? -57.868 -2.692 22.630 1.00 81.12 641 LEU A CA 1
ATOM 5024 C C . LEU A 1 641 ? -58.992 -1.982 21.851 1.00 81.12 641 LEU A C 1
ATOM 5026 O O . LEU A 1 641 ? -58.876 -0.796 21.544 1.00 81.12 641 LEU A O 1
ATOM 5030 N N . LYS A 1 642 ? -60.077 -2.687 21.498 1.00 81.56 642 LYS A N 1
ATOM 5031 C CA . LYS A 1 642 ? -61.279 -2.080 20.896 1.00 81.56 642 LYS A CA 1
ATOM 5032 C C . LYS A 1 642 ? -62.206 -1.423 21.920 1.00 81.56 642 LYS A C 1
ATOM 5034 O O . LYS A 1 642 ? -62.983 -0.571 21.518 1.00 81.56 642 LYS A O 1
ATOM 5039 N N . ARG A 1 643 ? -62.153 -1.819 23.198 1.00 64.31 643 ARG A N 1
ATOM 5040 C CA . ARG A 1 643 ? -62.983 -1.259 24.283 1.00 64.31 643 ARG A CA 1
ATOM 5041 C C . ARG A 1 643 ? -62.388 0.001 24.926 1.00 64.31 643 ARG A C 1
ATOM 5043 O O . ARG A 1 643 ? -63.113 0.697 25.627 1.00 64.31 643 ARG A O 1
ATOM 5050 N N . THR A 1 644 ? -61.098 0.280 24.719 1.00 54.78 644 THR A N 1
ATOM 5051 C CA . THR A 1 644 ? -60.405 1.499 25.186 1.00 54.78 644 THR A CA 1
ATOM 5052 C C . THR A 1 644 ? -60.428 2.664 24.183 1.00 54.78 644 THR A C 1
ATOM 5054 O O . THR A 1 644 ? -59.947 3.749 24.510 1.00 54.78 644 THR A O 1
ATOM 5057 N N . LYS A 1 645 ? -60.994 2.464 22.985 1.00 42.12 645 LYS A N 1
ATOM 5058 C CA . LYS A 1 645 ? -61.381 3.528 22.043 1.00 42.12 645 LYS A CA 1
ATOM 5059 C C . LYS A 1 645 ? -62.859 3.841 22.198 1.00 42.12 645 LYS A C 1
ATOM 5061 O O . LYS A 1 645 ? -63.201 5.028 22.013 1.00 42.12 645 LYS A O 1
#

Sequence (645 aa):
MSANDNSLELAFYGLLNKTRFGPLPKKVVKVSSESDFKEEGVPRFENFRGAPGEVVYDLRDFKGIVSWDDTTVTVRAGTTWEEVVSQFPDVASYSVAEFSVGGSLYFGDPIFGLNEFRSLKSALAEVTYFKNGSAKTGQYEDGSIPLLIRIKRERTKLIWKELITKNFKDIISLNDAILTARVAPFRSLEVWKTGDTFRVIAVYTPFRESLVGAVLSTLTGWTETRPTGPESLKGLGWPLYWYFGITQLNEFPSLERILADPDVAAVLRLERTRMWVSLFSFKPLSLPPSLALTPYSDAPETEAFTTGCVLCGKCVSVCPHAELKRSFAYSPMGFFALHSASGLDVSDVATCEFCGICENVCPVKLPILSYYSTKAKFRELQGPIQEEGMIKDVVLVVTADTKDLLKDEIEGALLYLGLKGENASLYVIPSSLASLVKSGSLPPDVKTKLDAAKKIYTLTPELAKVLRNSFDESSIALVHQLILGELIENKPSLKIHYPCYLRNDKGACSYAFYDLATGSKTEAKLDYEVTLCSLASVKTGVPSAVTLYTKERLLKDALVKLKSEVENLYTELLTETYVEDLDWYAGISEEAREWVKVGAMLQAIKDKSDDELKKVKEYFELVERQGETTKILQKAIDIKLKRTK

Foldseek 3Di:
DDPQLVPLQQQQQQCAAQFHGHDGALEEQEDDDPVSQADDFWEDLASGHTDDTNYYYYCLVLWDWDDDDPWKTKIFQSYFQLNVCVVAVQFLKHAERLDGNQRCQQLFGDIQQCQPQVTSQSQFPKWFWDDPRDTDMGRDDHPTRTTMTITTGHPADKWKKKDKDLDVVLVVLLLVLLLPQPGDQFSWWKWKAAQSMIITITMHGPVSCVVVCSSPVSDDDIDRDDDDGHHYCVVLLLFQFKWWWKAFSVCVVVCVVVSNDNQKIWMWIDHSTMIIIIIGGNAQDDDDPRTGTGPSGHDRPGDGQLQSASSRCQQCVLFQQCVQSVGSCLTLSVCSSCVSVPPDDCLVSLLGLLLCVSQVRRSRNPPSLVVSLVRHDWDFDQADDDDDDQADQAAEEDESLCCVVCVVLVVLLCVVCVVVVNNHYYDYQRGDLLVLLSVLEHDPVVLVRCVSHQAYEYQALSVLSSVVSRDPNVRYDYSLVVLVVVVCVVPVPFFEADESNRDDPDHDHLCQSSCNTHVDDGDDEDPGQEYSHSSSCSRHVRHHSSRVCSVVVVLVVVLVVVVVQLVVQLVCCCVPPCVVVLVVCVPPDPVSNLVSSLVSSLVSCVPPDLVSLVSNLVCCVPPDDDDSNSVSNNVSNVVVVVVVD